Protein AF-A0A2V8PJP8-F1 (afdb_monomer_lite)

Structure (mmCIF, N/CA/C/O backbone):
data_AF-A0A2V8PJP8-F1
#
_entry.id   AF-A0A2V8PJP8-F1
#
loop_
_atom_site.group_PDB
_atom_site.id
_atom_site.type_symbol
_atom_site.label_atom_id
_atom_site.label_alt_id
_atom_site.label_comp_id
_atom_site.label_asym_id
_atom_site.label_entity_id
_atom_site.label_seq_id
_atom_site.pdbx_PDB_ins_code
_atom_site.Cartn_x
_atom_site.Cartn_y
_atom_site.Cartn_z
_atom_site.occupancy
_atom_site.B_iso_or_equiv
_atom_site.auth_seq_id
_atom_site.auth_comp_id
_atom_site.auth_asym_id
_atom_site.auth_atom_id
_atom_site.pdbx_PDB_model_num
ATOM 1 N N . MET A 1 1 ? -54.496 1.443 37.696 1.00 26.47 1 MET A N 1
ATOM 2 C CA . MET A 1 1 ? -53.779 2.120 38.809 1.00 26.47 1 MET A CA 1
ATOM 3 C C . MET A 1 1 ? -52.297 2.448 38.525 1.00 26.47 1 MET A C 1
ATOM 5 O O . MET A 1 1 ? -51.572 2.825 39.435 1.00 26.47 1 MET A O 1
ATOM 9 N N . GLY A 1 2 ? -51.826 2.458 37.271 1.00 25.72 2 GLY A N 1
ATOM 10 C CA . GLY A 1 2 ? -50.398 2.627 36.934 1.00 25.72 2 GLY A CA 1
ATOM 11 C C . GLY A 1 2 ? -49.820 4.054 36.919 1.00 25.72 2 GLY A C 1
ATOM 12 O O . GLY A 1 2 ? -48.946 4.329 36.106 1.00 25.72 2 GLY A O 1
ATOM 13 N N . ARG A 1 3 ? -50.292 4.993 37.757 1.00 24.89 3 ARG A N 1
ATOM 14 C CA . ARG A 1 3 ? -49.821 6.403 37.720 1.00 24.89 3 ARG A CA 1
ATOM 15 C C . ARG A 1 3 ? -49.213 6.968 39.009 1.00 24.89 3 ARG A C 1
ATOM 17 O O . ARG A 1 3 ? -48.685 8.074 38.952 1.00 24.89 3 ARG A O 1
ATOM 24 N N . GLN A 1 4 ? -49.223 6.254 40.139 1.00 24.16 4 GLN A N 1
ATOM 25 C CA . GLN A 1 4 ? -48.725 6.816 41.412 1.00 24.16 4 GLN A CA 1
ATOM 26 C C . GLN A 1 4 ? -47.461 6.169 41.998 1.00 24.16 4 GLN A C 1
ATOM 28 O O . GLN A 1 4 ? -46.792 6.815 42.796 1.00 24.16 4 GLN A O 1
ATOM 33 N N . ILE A 1 5 ? -47.026 5.002 41.514 1.00 26.69 5 ILE A N 1
ATOM 34 C CA . ILE A 1 5 ? -45.721 4.417 41.897 1.00 26.69 5 ILE A CA 1
ATOM 35 C C . ILE A 1 5 ? -44.560 4.990 41.047 1.00 26.69 5 ILE A C 1
ATOM 37 O O . ILE A 1 5 ? -43.390 4.897 41.407 1.00 26.69 5 ILE A O 1
ATOM 41 N N . PHE A 1 6 ? -44.871 5.716 39.968 1.00 30.06 6 PHE A N 1
ATOM 42 C CA . PHE A 1 6 ? -43.885 6.267 39.027 1.00 30.06 6 PHE A CA 1
ATOM 43 C C . PHE A 1 6 ? -43.164 7.553 39.481 1.00 30.06 6 PHE A C 1
ATOM 45 O O . PHE A 1 6 ? -42.298 8.047 38.762 1.00 30.06 6 PHE A O 1
ATOM 52 N N . ARG A 1 7 ? -43.484 8.122 40.653 1.00 24.92 7 ARG A N 1
ATOM 53 C CA . ARG A 1 7 ? -42.907 9.410 41.101 1.00 24.92 7 ARG A CA 1
ATOM 54 C C . ARG A 1 7 ? -41.761 9.318 42.110 1.00 24.92 7 ARG A C 1
ATOM 56 O O . ARG A 1 7 ? -41.120 10.334 42.343 1.00 24.92 7 ARG A O 1
ATOM 63 N N . ILE A 1 8 ? -41.457 8.143 42.666 1.00 24.95 8 ILE A N 1
ATOM 64 C CA . ILE A 1 8 ? -40.445 8.028 43.738 1.00 24.95 8 ILE A CA 1
ATOM 65 C C . ILE A 1 8 ? -39.112 7.425 43.251 1.00 24.95 8 ILE A C 1
ATOM 67 O O . ILE A 1 8 ? -38.066 7.763 43.794 1.00 24.95 8 ILE A O 1
ATOM 71 N N . LEU A 1 9 ? -39.093 6.656 42.155 1.00 25.41 9 LEU A N 1
ATOM 72 C CA . LEU A 1 9 ? -37.845 6.108 41.586 1.00 25.41 9 LEU A CA 1
ATOM 73 C C . LEU A 1 9 ? -37.203 6.987 40.496 1.00 25.41 9 LEU A C 1
ATOM 75 O O . LEU A 1 9 ? -35.999 6.905 40.275 1.00 25.41 9 LEU A O 1
ATOM 79 N N . VAL A 1 10 ? -37.958 7.900 39.875 1.00 28.39 10 VAL A N 1
ATOM 80 C CA . VAL A 1 10 ? -37.418 8.855 38.882 1.00 28.39 10 VAL A CA 1
ATOM 81 C C . VAL A 1 10 ? -36.660 10.018 39.551 1.00 28.39 10 VAL A C 1
ATOM 83 O O . VAL A 1 10 ? -35.785 10.622 38.937 1.00 28.39 10 VAL A O 1
ATOM 86 N N . ALA A 1 11 ? -36.916 10.300 40.834 1.00 25.78 11 ALA A N 1
ATOM 87 C CA . ALA A 1 11 ? -36.271 11.403 41.554 1.00 25.78 11 ALA A CA 1
ATOM 88 C C . ALA A 1 11 ? -34.822 11.103 41.996 1.00 25.78 11 ALA A C 1
ATOM 90 O O . ALA A 1 11 ? -34.020 12.028 42.097 1.00 25.78 11 ALA A O 1
ATOM 91 N N . PHE A 1 12 ? -34.448 9.833 42.203 1.00 26.44 12 PHE A N 1
ATOM 92 C CA . PHE A 1 12 ? -33.076 9.471 42.598 1.00 26.44 12 PHE A CA 1
ATOM 93 C C . PHE A 1 12 ? -32.121 9.285 41.406 1.00 26.44 12 PHE A C 1
ATOM 95 O O . PHE A 1 12 ? -30.933 9.568 41.538 1.00 26.44 12 PHE A O 1
ATOM 102 N N . GLY A 1 13 ? -32.624 8.895 40.228 1.00 27.88 13 GLY A N 1
ATOM 103 C CA . GLY A 1 13 ? -31.803 8.742 39.018 1.00 27.88 13 GLY A CA 1
ATOM 104 C C . GLY A 1 13 ? -31.444 10.063 38.327 1.00 27.88 13 GLY A C 1
ATOM 105 O O . GLY A 1 13 ? -30.354 10.196 37.777 1.00 27.88 13 GLY A O 1
ATOM 106 N N . LEU A 1 14 ? -32.319 11.074 38.392 1.00 27.80 14 LEU A N 1
ATOM 107 C CA . LEU A 1 14 ? -32.078 12.365 37.732 1.00 27.80 14 LEU A CA 1
ATOM 108 C C . LEU A 1 14 ? -31.192 13.317 38.553 1.00 27.80 14 LEU A C 1
ATOM 110 O O . LEU A 1 14 ? -30.529 14.183 37.986 1.00 27.80 14 LEU A O 1
ATOM 114 N N . SER A 1 15 ? -31.147 13.160 39.880 1.00 28.28 15 SER A N 1
ATOM 115 C CA . SER A 1 15 ? -30.454 14.114 40.756 1.00 28.28 15 SER A CA 1
ATOM 116 C C . SER A 1 15 ? -28.942 13.880 40.874 1.00 28.28 15 SER A C 1
ATOM 118 O O . SER A 1 15 ? -28.235 14.754 41.369 1.00 28.28 15 SER A O 1
ATOM 120 N N . CYS A 1 16 ? -28.422 12.745 40.391 1.00 28.73 16 CYS A N 1
ATOM 121 C CA . CYS A 1 16 ? -26.979 12.472 40.368 1.00 28.73 16 CYS A CA 1
ATOM 122 C C . CYS A 1 16 ? -26.281 13.020 39.103 1.00 28.73 16 CYS A C 1
ATOM 124 O O . CYS A 1 16 ? -25.069 13.205 39.101 1.00 28.73 16 CYS A O 1
ATOM 126 N N . CYS A 1 17 ? -27.036 13.355 38.047 1.00 28.27 17 CYS A N 1
ATOM 127 C CA . CYS A 1 17 ? -26.482 13.845 36.776 1.00 28.27 17 CYS A CA 1
ATOM 128 C C . CYS A 1 17 ? -26.346 15.378 36.675 1.00 28.27 17 CYS A C 1
ATOM 130 O O . CYS A 1 17 ? -25.788 15.869 35.700 1.00 28.27 17 CYS A O 1
ATOM 132 N N . LEU A 1 18 ? -26.822 16.152 37.660 1.00 27.38 18 LEU A N 1
ATOM 133 C CA . LEU A 1 18 ? -26.800 17.628 37.621 1.00 27.38 18 LEU A CA 1
ATOM 134 C C . LEU A 1 18 ? -25.865 18.295 38.648 1.00 27.38 18 LEU A C 1
ATOM 136 O O . LEU A 1 18 ? -25.746 19.516 38.643 1.00 27.38 18 LEU A O 1
ATOM 140 N N . ALA A 1 19 ? -25.166 17.533 39.495 1.00 26.78 19 ALA A N 1
ATOM 141 C CA . ALA A 1 19 ? -24.381 18.081 40.613 1.00 26.78 19 ALA A CA 1
ATOM 142 C C . ALA A 1 19 ? -22.846 18.076 40.423 1.00 26.78 19 ALA A C 1
ATOM 144 O O . ALA A 1 19 ? -22.121 18.308 41.386 1.00 26.78 19 ALA A O 1
ATOM 145 N N . LEU A 1 20 ? -22.327 17.845 39.209 1.00 29.81 20 LEU A N 1
ATOM 146 C CA . LEU A 1 20 ? -20.875 17.871 38.929 1.00 29.81 20 LEU A CA 1
ATOM 147 C C . LEU A 1 20 ? -20.429 18.975 37.953 1.00 29.81 20 LEU A C 1
ATOM 149 O O . LEU A 1 20 ? -19.268 19.022 37.559 1.00 29.81 20 LEU A O 1
ATOM 153 N N . ALA A 1 21 ? -21.310 19.915 37.613 1.00 28.98 21 ALA A N 1
ATOM 154 C CA . ALA A 1 21 ? -20.996 21.034 36.727 1.00 28.98 21 ALA A CA 1
ATOM 155 C C . ALA A 1 21 ? -20.816 22.364 37.483 1.00 28.98 21 ALA A C 1
ATOM 157 O O . ALA A 1 21 ? -21.477 23.342 37.155 1.00 28.98 21 ALA A O 1
ATOM 158 N N . SER A 1 22 ? -19.938 22.435 38.491 1.00 30.20 22 SER A N 1
ATOM 159 C CA . SER A 1 22 ? -19.474 23.736 39.010 1.00 30.20 22 SER A CA 1
ATOM 160 C C . SER A 1 22 ? -18.277 23.622 39.960 1.00 30.20 22 SER A C 1
ATOM 162 O O . SER A 1 22 ? -18.454 23.734 41.168 1.00 30.20 22 SER A O 1
ATOM 164 N N . SER A 1 23 ? -17.059 23.450 39.432 1.00 30.78 23 SER A N 1
ATOM 165 C CA . SER A 1 23 ? -15.831 23.998 40.047 1.00 30.78 23 SER A CA 1
ATOM 166 C C . SER A 1 23 ? -14.581 23.626 39.243 1.00 30.78 23 SER A C 1
ATOM 168 O O . SER A 1 23 ? -13.940 22.620 39.529 1.00 30.78 23 SER A O 1
ATOM 170 N N . ALA A 1 24 ? -14.203 24.455 38.269 1.00 27.50 24 ALA A N 1
ATOM 171 C CA . ALA A 1 24 ? -12.810 24.588 37.831 1.00 27.50 24 ALA A CA 1
ATOM 172 C C . ALA A 1 24 ? -12.645 25.870 37.000 1.00 27.50 24 ALA A C 1
ATOM 174 O O . ALA A 1 24 ? -12.689 25.850 35.775 1.00 27.50 24 ALA A O 1
ATOM 175 N N . ALA A 1 25 ? -12.462 27.001 37.677 1.00 28.69 25 ALA A N 1
ATOM 176 C CA . ALA A 1 25 ? -11.897 28.198 37.069 1.00 28.69 25 ALA A CA 1
ATOM 177 C C . ALA A 1 25 ? -10.762 28.692 37.970 1.00 28.69 25 ALA A C 1
ATOM 179 O O . ALA A 1 25 ? -10.983 29.421 38.932 1.00 28.69 25 ALA A O 1
ATOM 180 N N . ALA A 1 26 ? -9.542 28.256 37.661 1.00 28.11 26 ALA A N 1
ATOM 181 C CA . ALA A 1 26 ? -8.317 28.923 38.073 1.00 28.11 26 ALA A CA 1
ATOM 182 C C . ALA A 1 26 ? -7.369 28.915 36.869 1.00 28.11 26 ALA A C 1
ATOM 184 O O . ALA A 1 26 ? -6.974 27.868 36.361 1.00 28.11 26 ALA A O 1
ATOM 185 N N . ILE A 1 27 ? -7.120 30.121 36.373 1.00 28.42 27 ILE A N 1
ATOM 186 C CA . ILE A 1 27 ? -6.449 30.460 35.122 1.00 28.42 27 ILE A CA 1
ATOM 187 C C . ILE A 1 27 ? -4.926 30.421 35.321 1.00 28.42 27 ILE A C 1
ATOM 189 O O . ILE A 1 27 ? -4.411 31.008 36.270 1.00 28.42 27 ILE A O 1
ATOM 193 N N . ALA A 1 28 ? -4.216 29.805 34.376 1.00 24.80 28 ALA A N 1
ATOM 194 C CA . ALA A 1 28 ? -2.804 30.047 34.065 1.00 24.80 28 ALA A CA 1
ATOM 195 C C . ALA A 1 28 ? -2.668 30.201 32.529 1.00 24.80 28 ALA A C 1
ATOM 197 O O . ALA A 1 28 ? -3.547 29.744 31.799 1.00 24.80 28 ALA A O 1
ATOM 198 N N . PRO A 1 29 ? -1.657 30.933 32.028 1.00 27.42 29 PRO A N 1
ATOM 199 C CA . PRO A 1 29 ? -1.867 32.008 31.060 1.00 27.42 29 PRO A CA 1
ATOM 200 C C . PRO A 1 29 ? -2.013 31.562 29.600 1.00 27.42 29 PRO A C 1
ATOM 202 O O . PRO A 1 29 ? -1.443 30.567 29.158 1.00 27.42 29 PRO A O 1
ATOM 205 N N . HIS A 1 30 ? -2.752 32.401 28.868 1.00 29.02 30 HIS A N 1
ATOM 206 C CA . HIS A 1 30 ? -2.968 32.421 27.423 1.00 29.02 30 HIS A CA 1
ATOM 207 C C . HIS A 1 30 ? -1.799 31.877 26.584 1.00 29.02 30 HIS A C 1
ATOM 209 O O . HIS A 1 30 ? -0.731 32.487 26.507 1.00 29.02 30 HIS A O 1
ATOM 215 N N . ARG A 1 31 ? -2.068 30.800 25.836 1.00 30.36 31 ARG A N 1
ATOM 216 C CA . ARG A 1 31 ? -1.472 30.595 24.512 1.00 30.36 31 ARG A CA 1
ATOM 217 C C . ARG A 1 31 ? -2.429 31.152 23.464 1.00 30.36 31 ARG A C 1
ATOM 219 O O . ARG A 1 31 ? -3.623 30.891 23.512 1.00 30.36 31 ARG A O 1
ATOM 226 N N . SER A 1 32 ? -1.855 31.945 22.570 1.00 30.03 32 SER A N 1
ATOM 227 C CA . SER A 1 32 ? -2.452 32.587 21.401 1.00 30.03 32 SER A CA 1
ATOM 228 C C . SER A 1 32 ? -3.480 31.724 20.664 1.00 30.03 32 SER A C 1
ATOM 230 O O . SER A 1 32 ? -3.171 30.595 20.275 1.00 30.03 32 SER A O 1
ATOM 232 N N . ASP A 1 33 ? -4.651 32.316 20.432 1.00 30.95 33 ASP A N 1
ATOM 233 C CA . ASP A 1 33 ? -5.778 31.771 19.681 1.00 30.95 33 ASP A CA 1
ATOM 234 C C . ASP A 1 33 ? -5.400 31.462 18.223 1.00 30.95 33 ASP A C 1
ATOM 236 O O . ASP A 1 33 ? -5.354 32.339 17.361 1.00 30.95 33 ASP A O 1
ATOM 240 N N . TYR A 1 34 ? -5.186 30.180 17.943 1.00 30.95 34 TYR A N 1
ATOM 241 C CA . TYR A 1 34 ? -5.548 29.569 16.668 1.00 30.95 34 TYR A CA 1
ATOM 242 C C . TYR A 1 34 ? -6.592 28.493 16.991 1.00 30.95 34 TYR A C 1
ATOM 244 O O . TYR A 1 34 ? -6.413 27.791 17.991 1.00 30.95 34 TYR A O 1
ATOM 252 N N . PRO A 1 35 ? -7.679 28.339 16.210 1.00 34.31 35 PRO A N 1
ATOM 253 C CA . PRO A 1 35 ? -8.649 27.282 16.470 1.00 34.31 35 PRO A CA 1
ATOM 254 C C . PRO A 1 35 ? -7.928 25.931 16.452 1.00 34.31 35 PRO A C 1
ATOM 256 O O . PRO A 1 35 ? -7.215 25.617 15.496 1.00 34.31 35 PRO A O 1
ATOM 259 N N . ALA A 1 36 ? -8.078 25.152 17.526 1.00 45.09 36 ALA A N 1
ATOM 260 C CA . ALA A 1 36 ? -7.572 23.787 17.573 1.00 45.09 36 ALA A CA 1
ATOM 261 C C . ALA A 1 36 ? -8.149 23.015 16.378 1.00 45.09 36 ALA A C 1
ATOM 263 O O . ALA A 1 36 ? -9.357 23.066 16.135 1.00 45.09 36 ALA A O 1
ATOM 264 N N . ALA A 1 37 ? -7.290 22.341 15.608 1.00 55.56 37 ALA A N 1
ATOM 265 C CA . ALA A 1 37 ? -7.751 21.469 14.536 1.00 55.56 37 ALA A CA 1
ATOM 266 C C . ALA A 1 37 ? -8.724 20.436 15.124 1.00 55.56 37 ALA A C 1
ATOM 268 O O . ALA A 1 37 ? -8.449 19.866 16.182 1.00 55.56 37 ALA A O 1
ATOM 269 N N . ALA A 1 38 ? -9.863 20.223 14.461 1.00 72.19 38 ALA A N 1
ATOM 270 C CA . ALA A 1 38 ? -10.805 19.188 14.865 1.00 72.19 38 ALA A CA 1
ATOM 271 C C . ALA A 1 38 ? -10.092 17.826 14.878 1.00 72.19 38 ALA A C 1
ATOM 273 O O . ALA A 1 38 ? -9.363 17.501 13.939 1.00 72.19 38 ALA A O 1
ATOM 274 N N . THR A 1 39 ? -10.286 17.051 15.944 1.00 86.12 39 THR A N 1
ATOM 275 C CA . THR A 1 39 ? -9.707 15.710 16.072 1.00 86.12 39 THR A CA 1
ATOM 276 C C . THR A 1 39 ? -10.241 14.810 14.962 1.00 86.12 39 THR A C 1
ATOM 278 O O . THR A 1 39 ? -11.451 14.627 14.847 1.00 86.12 39 THR A O 1
ATOM 281 N N . ALA A 1 40 ? -9.343 14.259 14.144 1.00 93.50 40 ALA A N 1
ATOM 282 C CA . ALA A 1 40 ? -9.699 13.317 13.089 1.00 93.50 40 ALA A CA 1
ATOM 283 C C . ALA A 1 40 ? -10.157 11.979 13.684 1.00 93.50 40 ALA A C 1
ATOM 285 O O . ALA A 1 40 ? -9.606 11.513 14.682 1.00 93.50 40 ALA A O 1
ATOM 286 N N . THR A 1 41 ? -11.107 11.314 13.043 1.00 94.12 41 THR A N 1
ATOM 287 C CA . THR A 1 41 ? -11.507 9.949 13.386 1.00 94.12 41 THR A CA 1
ATOM 288 C C . THR A 1 41 ? -10.847 8.967 12.430 1.00 94.12 41 THR A C 1
ATOM 290 O O . THR A 1 41 ? -11.095 8.973 11.222 1.00 94.12 41 THR A O 1
ATOM 293 N N . ILE A 1 42 ? -10.037 8.064 12.980 1.00 96.81 42 ILE A N 1
ATOM 294 C CA . ILE A 1 42 ? -9.468 6.930 12.251 1.00 96.81 42 ILE A CA 1
ATOM 295 C C . ILE A 1 42 ? -10.194 5.660 12.676 1.00 96.81 42 ILE A C 1
ATOM 297 O O . ILE A 1 42 ? -10.411 5.426 13.858 1.00 96.81 42 ILE A O 1
ATOM 301 N N . THR A 1 43 ? -10.543 4.800 11.723 1.00 96.25 43 THR A N 1
ATOM 302 C CA . THR A 1 43 ? -11.107 3.472 11.994 1.00 96.25 43 THR A CA 1
ATOM 303 C C . THR A 1 43 ? -10.304 2.402 11.277 1.00 96.25 43 THR A C 1
ATOM 305 O O . THR A 1 43 ? -10.143 2.454 10.059 1.00 96.25 43 THR A O 1
ATOM 308 N N . VAL A 1 44 ? -9.850 1.395 12.018 1.00 97.69 44 VAL A N 1
ATOM 309 C CA . VAL A 1 44 ? -9.155 0.210 11.508 1.00 97.69 44 VAL A CA 1
ATOM 310 C C . VAL A 1 44 ? -9.997 -1.021 11.803 1.00 97.69 44 VAL A C 1
ATOM 312 O O . VAL A 1 44 ? -10.423 -1.229 12.934 1.00 97.69 44 VAL A O 1
ATOM 315 N N . ASN A 1 45 ? -10.235 -1.850 10.790 1.00 96.12 45 ASN A N 1
ATOM 316 C CA . ASN A 1 45 ? -10.979 -3.101 10.924 1.00 96.12 45 ASN A CA 1
ATOM 317 C C . ASN A 1 45 ? -10.025 -4.261 10.651 1.00 96.12 45 ASN A C 1
ATOM 319 O O . ASN A 1 45 ? -9.782 -4.607 9.493 1.00 96.12 45 ASN A O 1
ATOM 323 N N . ALA A 1 46 ? -9.458 -4.841 11.710 1.00 94.94 46 ALA A N 1
ATOM 324 C CA . ALA A 1 46 ? -8.373 -5.814 11.594 1.00 94.94 46 ALA A CA 1
ATOM 325 C C . ALA A 1 46 ? -8.805 -7.160 10.981 1.00 94.94 46 ALA A C 1
ATOM 327 O O . ALA A 1 46 ? -7.957 -7.900 10.480 1.00 94.94 46 ALA A O 1
ATOM 328 N N . ALA A 1 47 ? -10.104 -7.477 10.997 1.00 94.31 47 ALA A N 1
ATOM 329 C CA . ALA A 1 47 ? -10.663 -8.661 10.342 1.00 94.31 47 ALA A CA 1
ATOM 330 C C . ALA A 1 47 ? -10.930 -8.463 8.836 1.00 94.31 47 ALA A C 1
ATOM 332 O O . ALA A 1 47 ? -11.047 -9.443 8.099 1.00 94.31 47 ALA A O 1
ATOM 333 N N . ASN A 1 48 ? -10.991 -7.216 8.352 1.00 96.62 48 ASN A N 1
ATOM 334 C CA . ASN A 1 48 ? -11.308 -6.910 6.956 1.00 96.62 48 ASN A CA 1
ATOM 335 C C . ASN A 1 48 ? -10.039 -6.951 6.098 1.00 96.62 48 ASN A C 1
ATOM 337 O O . ASN A 1 48 ? -9.404 -5.921 5.853 1.00 96.62 48 ASN A O 1
ATOM 341 N N . ILE A 1 49 ? -9.682 -8.156 5.658 1.00 96.19 49 ILE A N 1
ATOM 342 C CA . ILE A 1 49 ? -8.513 -8.432 4.820 1.00 96.19 49 ILE A CA 1
ATOM 343 C C . ILE A 1 49 ? -8.709 -7.890 3.398 1.00 96.19 49 ILE A C 1
ATOM 345 O O . ILE A 1 49 ? -9.714 -8.180 2.754 1.00 96.19 49 ILE A O 1
ATOM 349 N N . MET A 1 50 ? -7.726 -7.136 2.896 1.00 95.50 50 MET A N 1
ATOM 350 C CA . MET A 1 50 ? -7.702 -6.621 1.520 1.00 95.50 50 MET A CA 1
ATOM 351 C C . MET A 1 50 ? -6.816 -7.460 0.590 1.00 95.50 50 MET A C 1
ATOM 353 O O . MET A 1 50 ? -7.125 -7.593 -0.589 1.00 95.50 50 MET A O 1
ATOM 357 N N . GLY A 1 51 ? -5.741 -8.055 1.111 1.00 94.25 51 GLY A N 1
ATOM 358 C CA . GLY A 1 51 ? -4.851 -8.918 0.335 1.00 94.25 51 GLY A CA 1
ATOM 359 C C . GLY A 1 51 ? -3.466 -9.075 0.965 1.00 94.25 51 GLY A C 1
ATOM 360 O O . GLY A 1 51 ? -3.134 -8.356 1.912 1.00 94.25 51 GLY A O 1
ATOM 361 N N . PRO A 1 52 ? -2.654 -10.026 0.476 1.00 96.62 52 PRO A N 1
ATOM 362 C CA . PRO A 1 52 ? -1.284 -10.196 0.937 1.00 96.62 52 PRO A CA 1
ATOM 363 C C . PRO A 1 52 ? -0.381 -9.079 0.407 1.00 96.62 52 PRO A C 1
ATOM 365 O O . PRO A 1 52 ? -0.553 -8.593 -0.710 1.00 96.62 52 PRO A O 1
ATOM 368 N N . VAL A 1 53 ? 0.632 -8.732 1.191 1.00 97.69 53 VAL A N 1
ATOM 369 C CA . VAL A 1 53 ? 1.713 -7.840 0.775 1.00 97.69 53 VAL A CA 1
ATOM 370 C C . VAL A 1 53 ? 2.731 -8.655 -0.026 1.00 97.69 53 VAL A C 1
ATOM 372 O O . VAL A 1 53 ? 3.324 -9.603 0.496 1.00 97.69 53 VAL A O 1
ATOM 375 N N . ASP A 1 54 ? 2.941 -8.295 -1.293 1.00 97.12 54 ASP A N 1
ATOM 376 C CA . ASP A 1 54 ? 4.008 -8.872 -2.120 1.00 97.12 54 ASP A CA 1
ATOM 377 C C . ASP A 1 54 ? 5.349 -8.216 -1.757 1.00 97.12 54 ASP A C 1
ATOM 379 O O . ASP A 1 54 ? 5.442 -6.998 -1.602 1.00 97.12 54 ASP A O 1
ATOM 383 N N . GLN A 1 55 ? 6.409 -9.014 -1.621 1.00 95.56 55 GLN A N 1
ATOM 384 C CA . GLN A 1 55 ? 7.742 -8.491 -1.305 1.00 95.56 55 GLN A CA 1
ATOM 385 C C . GLN A 1 55 ? 8.271 -7.536 -2.387 1.00 95.56 55 GLN A C 1
ATOM 387 O O . GLN A 1 55 ? 9.057 -6.643 -2.087 1.00 95.56 55 GLN A O 1
ATOM 392 N N . ARG A 1 56 ? 7.810 -7.665 -3.638 1.00 97.75 56 ARG A N 1
ATOM 393 C CA . ARG A 1 56 ? 8.233 -6.807 -4.755 1.00 97.75 56 ARG A CA 1
ATOM 394 C C . ARG A 1 56 ? 7.698 -5.371 -4.657 1.00 97.75 56 ARG A C 1
ATOM 396 O O . ARG A 1 56 ? 8.081 -4.529 -5.460 1.00 97.75 56 ARG A O 1
ATOM 403 N N . MET A 1 57 ? 6.862 -5.072 -3.661 1.00 97.75 57 MET A N 1
ATOM 404 C CA . MET A 1 57 ? 6.400 -3.714 -3.335 1.00 97.75 57 MET A CA 1
ATOM 405 C C . MET A 1 57 ? 7.478 -2.820 -2.716 1.00 97.75 57 MET A C 1
ATOM 407 O O . MET A 1 57 ? 7.312 -1.607 -2.658 1.00 97.75 57 MET A O 1
ATOM 411 N N . PHE A 1 58 ? 8.571 -3.405 -2.223 1.00 97.44 58 PHE A N 1
ATOM 412 C CA . PHE A 1 58 ? 9.666 -2.675 -1.580 1.00 97.44 58 PHE A CA 1
ATOM 413 C C . PHE A 1 58 ? 10.881 -2.653 -2.501 1.00 97.44 58 PHE A C 1
ATOM 415 O O . PHE A 1 58 ? 11.939 -3.197 -2.165 1.00 97.44 58 PHE A O 1
ATOM 422 N N . GLY A 1 59 ? 10.682 -2.104 -3.699 1.00 97.62 59 GLY A N 1
ATOM 423 C CA . GLY A 1 59 ? 11.645 -2.158 -4.783 1.00 97.62 59 GLY A CA 1
ATOM 424 C C . GLY A 1 59 ? 12.320 -0.827 -5.103 1.00 97.62 59 GLY A C 1
ATOM 425 O O . GLY A 1 59 ? 11.761 0.244 -4.870 1.00 97.62 59 GLY A O 1
ATOM 426 N N . ILE A 1 60 ? 13.530 -0.901 -5.659 1.00 98.12 60 ILE A N 1
ATOM 427 C CA . ILE A 1 60 ? 14.319 0.258 -6.097 1.00 98.12 60 ILE A CA 1
ATOM 428 C C . ILE A 1 60 ? 14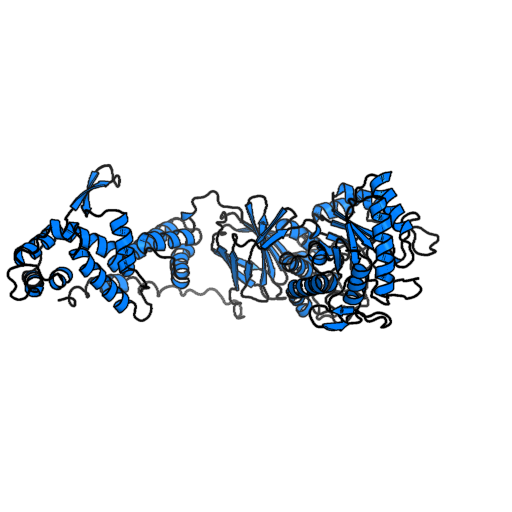.924 -0.016 -7.478 1.00 98.12 60 ILE A C 1
ATOM 430 O O . ILE A 1 60 ? 15.432 -1.110 -7.734 1.00 98.12 60 ILE A O 1
ATOM 434 N N . ASN A 1 61 ? 14.904 0.988 -8.351 1.00 98.38 61 ASN A N 1
ATOM 435 C CA . ASN A 1 61 ? 15.659 0.982 -9.600 1.00 98.38 61 ASN A CA 1
ATOM 436 C C . ASN A 1 61 ? 17.141 1.251 -9.351 1.00 98.38 61 ASN A C 1
ATOM 438 O O . ASN A 1 61 ? 17.515 2.105 -8.543 1.00 98.38 61 ASN A O 1
ATOM 442 N N . THR A 1 62 ? 17.986 0.528 -10.070 1.00 97.19 62 THR A N 1
ATOM 443 C CA . THR A 1 62 ? 19.437 0.685 -10.039 1.00 97.19 62 THR A CA 1
ATOM 444 C C . THR A 1 62 ? 19.935 0.984 -11.442 1.00 97.19 62 THR A C 1
ATOM 446 O O . THR A 1 62 ? 19.223 0.759 -12.416 1.00 97.19 62 THR A O 1
ATOM 449 N N . ALA A 1 63 ? 21.154 1.508 -11.534 1.00 94.62 63 ALA A N 1
ATOM 450 C CA . ALA A 1 63 ? 21.670 2.049 -12.774 1.00 94.62 63 ALA A CA 1
ATOM 451 C C . ALA A 1 63 ? 23.095 1.583 -13.076 1.00 94.62 63 ALA A C 1
ATOM 453 O O . ALA A 1 63 ? 23.918 1.387 -12.180 1.00 94.62 63 ALA A O 1
ATOM 454 N N . ILE A 1 64 ? 23.406 1.475 -14.365 1.00 97.56 64 ILE A N 1
ATOM 455 C CA . ILE A 1 64 ? 24.723 1.064 -14.879 1.00 97.56 64 ILE A CA 1
ATOM 456 C C . ILE A 1 64 ? 25.829 2.099 -14.622 1.00 97.56 64 ILE A C 1
ATOM 458 O O . ILE A 1 64 ? 27.004 1.739 -14.536 1.00 97.56 64 ILE A O 1
ATOM 462 N N . TRP A 1 65 ? 25.483 3.379 -14.451 1.00 96.38 65 TRP A N 1
ATOM 463 C CA . TRP A 1 65 ? 26.451 4.448 -14.173 1.00 96.38 65 TRP A CA 1
ATOM 464 C C . TRP A 1 65 ? 26.886 4.533 -12.703 1.00 96.38 65 TRP A C 1
ATOM 466 O O . TRP A 1 65 ? 27.895 5.179 -12.418 1.00 96.38 65 TRP A O 1
ATOM 476 N N . ASP A 1 66 ? 26.162 3.905 -11.769 1.00 97.38 66 ASP A N 1
ATOM 477 C CA . ASP A 1 66 ? 26.451 4.013 -10.334 1.00 97.38 66 ASP A CA 1
ATOM 478 C C . ASP A 1 66 ? 27.734 3.246 -9.980 1.00 97.38 66 ASP A C 1
ATOM 480 O O . ASP A 1 66 ? 27.727 2.029 -9.811 1.00 97.38 66 ASP A O 1
ATOM 484 N N . SER A 1 67 ? 28.850 3.960 -9.834 1.00 96.44 67 SER A N 1
ATOM 485 C CA . SER A 1 67 ? 30.143 3.379 -9.453 1.00 96.44 67 SER A CA 1
ATOM 486 C C . SER A 1 67 ? 30.225 2.954 -7.985 1.00 96.44 67 SER A C 1
ATOM 488 O O . SER A 1 67 ? 31.118 2.190 -7.618 1.00 96.44 67 SER A O 1
ATOM 490 N N . ALA A 1 68 ? 29.292 3.404 -7.141 1.00 97.12 68 ALA A N 1
ATOM 491 C CA . ALA A 1 68 ? 29.206 3.035 -5.732 1.00 97.12 68 ALA A CA 1
ATOM 492 C C . ALA A 1 68 ? 28.261 1.846 -5.485 1.00 97.12 68 ALA A C 1
ATOM 494 O O . ALA A 1 68 ? 28.114 1.413 -4.334 1.00 97.12 68 ALA A O 1
ATOM 495 N N . PHE A 1 69 ? 27.625 1.299 -6.527 1.00 97.50 69 PHE A N 1
ATOM 496 C CA . PHE A 1 69 ? 26.593 0.273 -6.391 1.00 97.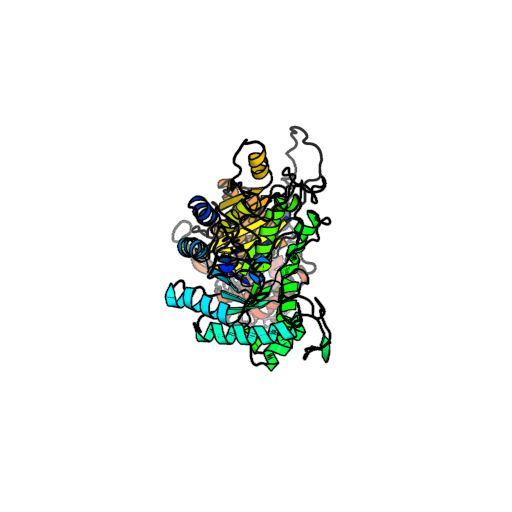50 69 PHE A CA 1
ATOM 497 C C . PHE A 1 69 ? 27.095 -0.991 -5.679 1.00 97.50 69 PHE A C 1
ATOM 499 O O . PHE A 1 69 ? 26.548 -1.396 -4.654 1.00 97.50 69 PHE A O 1
ATOM 506 N N . ASN A 1 70 ? 28.176 -1.598 -6.179 1.00 96.94 70 ASN A N 1
ATOM 507 C CA . ASN A 1 70 ? 28.718 -2.849 -5.641 1.00 96.94 70 ASN A CA 1
ATOM 508 C C . ASN A 1 70 ? 29.728 -2.612 -4.503 1.00 96.94 70 ASN A C 1
ATOM 510 O O . ASN A 1 70 ? 30.860 -3.091 -4.545 1.00 96.94 70 ASN A O 1
ATOM 514 N N . THR A 1 71 ? 29.317 -1.847 -3.489 1.00 96.38 71 THR A N 1
ATOM 515 C CA . THR A 1 71 ? 30.109 -1.561 -2.280 1.00 96.38 71 THR A CA 1
ATOM 516 C C . THR A 1 71 ? 29.395 -2.052 -1.022 1.00 96.38 71 THR A C 1
ATOM 518 O O . THR A 1 71 ? 28.164 -2.127 -0.981 1.00 96.38 71 THR A O 1
ATOM 521 N N . ASP A 1 72 ? 30.149 -2.336 0.042 1.00 95.19 72 ASP A N 1
ATOM 522 C CA . ASP A 1 72 ? 29.565 -2.745 1.329 1.00 95.19 72 ASP A CA 1
ATOM 523 C C . ASP A 1 72 ? 28.701 -1.642 1.955 1.00 95.19 72 ASP A C 1
ATOM 525 O O . ASP A 1 72 ? 27.691 -1.928 2.595 1.00 95.19 72 ASP A O 1
ATOM 529 N N . THR A 1 73 ? 29.030 -0.372 1.697 1.00 95.62 73 THR A N 1
ATOM 530 C CA . THR A 1 73 ? 28.199 0.770 2.093 1.00 95.62 73 THR A CA 1
ATOM 531 C C . THR A 1 73 ? 26.812 0.699 1.456 1.00 95.62 73 THR A C 1
ATOM 533 O O . THR A 1 73 ? 25.812 0.814 2.163 1.00 95.62 73 THR A O 1
ATOM 536 N N . THR A 1 74 ? 26.727 0.460 0.143 1.00 96.44 74 THR A N 1
ATOM 537 C CA . THR A 1 74 ? 25.437 0.328 -0.551 1.00 96.44 74 THR A CA 1
ATOM 538 C C . THR A 1 74 ? 24.665 -0.907 -0.079 1.00 96.44 74 THR A C 1
ATOM 540 O O . THR A 1 74 ? 23.458 -0.820 0.148 1.00 96.44 74 THR A O 1
ATOM 543 N N . ARG A 1 75 ? 25.341 -2.039 0.159 1.00 95.69 75 ARG A N 1
ATOM 544 C CA . ARG A 1 75 ? 24.702 -3.246 0.721 1.00 95.69 75 ARG A CA 1
ATOM 545 C C . ARG A 1 75 ? 24.099 -2.981 2.103 1.00 95.69 75 ARG A C 1
ATOM 547 O O . ARG A 1 75 ? 22.931 -3.290 2.320 1.00 95.69 75 ARG A O 1
ATOM 554 N N . SER A 1 76 ? 24.844 -2.327 2.995 1.00 96.12 76 SER A N 1
ATOM 555 C CA . SER A 1 76 ? 24.349 -1.939 4.323 1.00 96.12 76 SER A CA 1
ATOM 556 C C . SER A 1 76 ? 23.158 -0.978 4.236 1.00 96.12 76 SER A C 1
ATOM 558 O O . SER A 1 76 ? 22.191 -1.117 4.981 1.00 96.12 76 SER A O 1
ATOM 560 N N . MET A 1 77 ? 23.170 -0.046 3.281 1.00 97.44 77 MET A N 1
ATOM 561 C CA . MET A 1 77 ? 22.038 0.849 3.024 1.00 97.44 77 MET A CA 1
ATOM 562 C C . MET A 1 77 ? 20.788 0.095 2.541 1.00 97.44 77 MET A C 1
ATOM 564 O O . MET A 1 77 ? 19.681 0.402 2.990 1.00 97.44 77 MET A O 1
ATOM 568 N N . PHE A 1 78 ? 20.938 -0.921 1.686 1.00 97.44 78 PHE A N 1
ATOM 569 C CA . PHE A 1 78 ? 19.825 -1.791 1.297 1.00 97.44 78 PHE A CA 1
ATOM 570 C C . PHE A 1 78 ? 19.273 -2.601 2.469 1.00 97.44 78 PHE A C 1
ATOM 572 O O . PHE A 1 78 ? 18.053 -2.693 2.620 1.00 97.44 78 PHE A O 1
ATOM 579 N N . GLU A 1 79 ? 20.143 -3.140 3.324 1.00 95.69 79 GLU A N 1
ATOM 580 C CA . GLU A 1 79 ? 19.740 -3.834 4.550 1.00 95.69 79 GLU A CA 1
ATOM 581 C C . GLU A 1 79 ? 19.023 -2.900 5.523 1.00 95.69 79 GLU A C 1
ATOM 583 O O . GLU A 1 79 ? 18.022 -3.290 6.121 1.00 95.69 79 GLU A O 1
ATOM 588 N N . GLU A 1 80 ? 19.487 -1.658 5.661 1.00 96.56 80 GLU A N 1
ATOM 589 C CA . GLU A 1 80 ? 18.879 -0.643 6.515 1.00 96.56 80 GLU A CA 1
ATOM 590 C C . GLU A 1 80 ? 17.470 -0.285 6.031 1.00 96.56 80 GLU A C 1
ATOM 592 O O . GLU A 1 80 ? 16.515 -0.337 6.808 1.00 96.56 80 GLU A O 1
ATOM 597 N N . MET A 1 81 ? 17.312 -0.012 4.735 1.00 96.75 81 MET A N 1
ATOM 598 C CA . MET A 1 81 ? 16.005 0.219 4.114 1.00 96.75 81 MET A CA 1
ATOM 599 C C . MET A 1 81 ? 15.124 -1.039 4.124 1.00 96.75 81 MET A C 1
ATOM 601 O O . MET A 1 81 ? 13.897 -0.958 4.187 1.00 96.75 81 MET A O 1
ATOM 605 N N . GLY A 1 82 ? 15.746 -2.220 4.124 1.00 94.69 82 GLY A N 1
ATOM 606 C CA . GLY A 1 82 ? 15.104 -3.513 3.913 1.00 94.69 82 GLY A CA 1
ATOM 607 C C . GLY A 1 82 ? 14.442 -3.609 2.540 1.00 94.69 82 GLY A C 1
ATOM 608 O O . GLY A 1 82 ? 13.271 -3.976 2.462 1.00 94.69 82 GLY A O 1
ATOM 609 N N . VAL A 1 83 ? 15.176 -3.230 1.494 1.00 94.75 83 VAL A N 1
ATOM 610 C CA . VAL A 1 83 ? 14.758 -3.396 0.094 1.00 94.75 83 VAL A CA 1
ATOM 611 C C . VAL A 1 83 ? 14.630 -4.882 -0.229 1.00 94.75 83 VAL A C 1
ATOM 613 O O . VAL A 1 83 ? 15.462 -5.684 0.187 1.00 94.75 83 VAL A O 1
ATOM 616 N N . GLN A 1 84 ? 13.574 -5.248 -0.954 1.00 95.56 84 GLN A N 1
ATOM 617 C CA . GLN A 1 84 ? 13.253 -6.640 -1.287 1.00 95.56 84 GLN A CA 1
ATOM 618 C C . GLN A 1 84 ? 13.157 -6.888 -2.799 1.00 95.56 84 GLN A C 1
ATOM 620 O O . GLN A 1 84 ? 13.028 -8.041 -3.210 1.00 95.56 84 GLN A O 1
ATOM 625 N N . ALA A 1 85 ? 13.239 -5.844 -3.631 1.00 97.81 85 ALA A N 1
ATOM 626 C CA . ALA A 1 85 ? 13.317 -5.972 -5.082 1.00 97.81 85 ALA A CA 1
ATOM 627 C C . ALA A 1 85 ? 14.258 -4.939 -5.717 1.00 97.81 85 ALA A C 1
ATOM 629 O O . ALA A 1 85 ? 14.378 -3.818 -5.229 1.00 97.81 85 ALA A O 1
ATOM 630 N N . LEU A 1 86 ? 14.915 -5.320 -6.809 1.00 98.56 86 LEU A N 1
ATOM 631 C CA . LEU A 1 86 ? 15.807 -4.462 -7.585 1.00 98.56 86 LEU A CA 1
ATOM 632 C C . LEU A 1 86 ? 15.514 -4.603 -9.081 1.00 98.56 86 LEU A C 1
ATOM 634 O O . LEU A 1 86 ? 15.212 -5.704 -9.546 1.00 98.56 86 LEU A O 1
ATOM 638 N N . ARG A 1 87 ? 15.649 -3.502 -9.824 1.00 98.75 87 ARG A N 1
ATOM 639 C CA . ARG A 1 87 ? 15.560 -3.470 -11.291 1.00 98.75 87 ARG A CA 1
ATOM 640 C C . ARG A 1 87 ? 16.845 -2.954 -11.914 1.00 98.75 87 ARG A C 1
ATOM 642 O O . ARG A 1 87 ? 17.377 -1.963 -11.428 1.00 98.75 87 ARG A O 1
ATOM 649 N N . PHE A 1 88 ? 17.313 -3.632 -12.961 1.00 98.50 88 PHE A N 1
ATOM 650 C CA . PHE A 1 88 ? 18.564 -3.350 -13.671 1.00 98.50 88 PHE A CA 1
ATOM 651 C C . PHE A 1 88 ? 18.431 -3.683 -15.166 1.00 98.50 88 PHE A C 1
ATOM 653 O O . PHE A 1 88 ? 17.755 -4.651 -15.499 1.00 98.50 88 PHE A O 1
ATOM 660 N N . PRO A 1 89 ? 19.097 -2.968 -16.087 1.00 95.62 89 PRO A N 1
ATOM 661 C CA . PRO A 1 89 ? 19.887 -1.756 -15.878 1.00 95.62 89 PRO A CA 1
ATOM 662 C C . PRO A 1 89 ? 19.026 -0.503 -15.667 1.00 95.62 89 PRO A C 1
ATOM 664 O O . PRO A 1 89 ? 19.594 0.539 -15.359 1.00 95.62 89 PRO A O 1
ATOM 667 N N . GLY A 1 90 ? 17.696 -0.644 -15.793 1.00 83.00 90 GLY A N 1
ATOM 668 C CA . GLY A 1 90 ? 16.686 0.374 -15.510 1.00 83.00 90 GLY A CA 1
ATOM 669 C C . GLY A 1 90 ? 16.671 1.549 -16.496 1.00 83.00 90 GLY A C 1
ATOM 670 O O . GLY A 1 90 ? 17.706 1.943 -17.032 1.00 83.00 90 GLY A O 1
ATOM 671 N N . GLY A 1 91 ? 15.489 2.129 -16.709 1.00 92.75 91 GLY A N 1
ATOM 672 C CA . GLY A 1 91 ? 15.286 3.366 -17.468 1.00 92.75 91 GLY A CA 1
ATOM 673 C C . GLY A 1 91 ? 15.656 3.282 -18.944 1.00 92.75 91 GLY A C 1
ATOM 674 O O . GLY A 1 91 ? 15.961 2.213 -19.480 1.00 92.75 91 GLY A O 1
ATOM 675 N N . SER A 1 92 ? 15.673 4.439 -19.603 1.00 96.00 92 SER A N 1
ATOM 676 C CA . SER A 1 92 ? 15.856 4.539 -21.057 1.00 96.00 92 SER A CA 1
ATOM 677 C C . SER A 1 92 ? 17.187 3.973 -21.566 1.00 96.00 92 SER A C 1
ATOM 679 O O . SER A 1 92 ? 17.269 3.466 -22.678 1.00 96.00 92 SER A O 1
ATOM 681 N N . LEU A 1 93 ? 18.253 3.977 -20.748 1.00 96.00 93 LEU A N 1
ATOM 682 C CA . LEU A 1 93 ? 19.536 3.378 -21.154 1.00 96.00 93 LEU A CA 1
ATOM 683 C C . LEU A 1 93 ? 19.463 1.855 -21.336 1.00 96.00 93 LEU A C 1
ATOM 685 O O . LEU A 1 93 ? 20.351 1.278 -21.966 1.00 96.00 93 LEU A O 1
ATOM 689 N N . SER A 1 94 ? 18.437 1.193 -20.796 1.00 97.56 94 SER A N 1
ATOM 690 C CA . SER A 1 94 ? 18.246 -0.244 -20.993 1.00 97.56 94 SER A CA 1
ATOM 691 C C . SER A 1 94 ? 17.984 -0.611 -22.456 1.00 97.56 94 SER A C 1
ATOM 693 O O . SER A 1 94 ? 18.471 -1.649 -22.900 1.00 97.56 94 SER A O 1
ATOM 695 N N . ASP A 1 95 ? 17.348 0.273 -23.231 1.00 98.19 95 ASP A N 1
ATOM 696 C CA . ASP A 1 95 ? 17.051 0.091 -24.660 1.00 98.19 95 ASP A CA 1
ATOM 697 C C . ASP A 1 95 ? 18.248 0.303 -25.594 1.00 98.19 95 ASP A C 1
ATOM 699 O O . ASP A 1 95 ? 18.139 0.270 -26.819 1.00 98.19 95 ASP A O 1
ATOM 703 N N . GLU A 1 96 ? 19.428 0.483 -25.016 1.00 97.50 96 GLU A N 1
ATOM 704 C CA . GLU A 1 96 ? 20.680 0.574 -25.753 1.00 97.50 96 GLU A CA 1
ATOM 705 C C . GLU A 1 96 ? 21.845 -0.143 -25.067 1.00 97.50 96 GLU A C 1
ATOM 707 O O . GLU A 1 96 ? 22.972 -0.083 -25.562 1.00 97.50 96 GLU A O 1
ATOM 712 N N . TYR A 1 97 ? 21.596 -0.806 -23.933 1.00 98.31 97 TYR A N 1
ATOM 713 C CA . TYR A 1 97 ? 22.607 -1.493 -23.135 1.00 98.31 97 TYR A CA 1
ATOM 714 C C . TYR A 1 97 ? 22.886 -2.905 -23.658 1.00 98.31 97 TYR A C 1
ATOM 716 O O . TYR A 1 97 ? 21.983 -3.724 -23.813 1.00 98.31 97 TYR A O 1
ATOM 724 N N . HIS A 1 98 ? 24.162 -3.213 -23.866 1.00 98.00 98 HIS A N 1
ATOM 725 C CA . HIS A 1 98 ? 24.661 -4.529 -24.246 1.00 98.00 98 HIS A CA 1
ATOM 726 C C . HIS A 1 98 ? 25.335 -5.193 -23.043 1.00 98.00 98 HIS A C 1
ATOM 728 O O . HIS A 1 98 ? 26.452 -4.840 -22.647 1.00 98.00 98 HIS A O 1
ATOM 734 N N . TRP A 1 99 ? 24.651 -6.170 -22.442 1.00 97.81 99 TRP A N 1
ATOM 735 C CA . TRP A 1 99 ? 25.037 -6.766 -21.156 1.00 97.81 99 TRP A CA 1
ATOM 736 C C . TRP A 1 99 ? 26.385 -7.494 -21.195 1.00 97.81 99 TRP A C 1
ATOM 738 O O . TRP A 1 99 ? 27.131 -7.466 -20.214 1.00 97.81 99 TRP A O 1
ATOM 748 N N . SER A 1 100 ? 26.717 -8.133 -22.322 1.00 97.31 100 SER A N 1
ATOM 749 C CA . SER A 1 100 ? 27.917 -8.968 -22.452 1.00 97.31 100 SER A CA 1
ATOM 750 C C . SER A 1 100 ? 29.198 -8.144 -22.516 1.00 97.31 100 SER A C 1
ATOM 752 O O . SER A 1 100 ? 30.248 -8.581 -22.049 1.00 97.31 100 SER A O 1
ATOM 754 N N . THR A 1 101 ? 29.118 -6.952 -23.105 1.00 97.38 101 THR A N 1
ATOM 755 C CA . THR A 1 101 ? 30.232 -6.002 -23.209 1.00 97.38 101 THR A CA 1
ATOM 756 C C . THR A 1 101 ? 30.171 -4.931 -22.129 1.00 97.38 101 THR A C 1
ATOM 758 O O . THR A 1 101 ? 31.159 -4.232 -21.918 1.00 97.38 101 THR A O 1
ATOM 761 N N . ASN A 1 102 ? 29.043 -4.817 -21.421 1.00 98.00 102 ASN A N 1
ATOM 762 C CA . ASN A 1 102 ? 28.769 -3.767 -20.450 1.00 98.00 102 ASN A CA 1
ATOM 763 C C . ASN A 1 102 ? 28.916 -2.358 -21.061 1.00 98.00 102 ASN A C 1
ATOM 765 O O . ASN A 1 102 ? 29.491 -1.455 -20.452 1.00 98.00 102 ASN A O 1
ATOM 769 N N . THR A 1 103 ? 28.422 -2.180 -22.285 1.00 97.69 103 THR A N 1
ATOM 770 C CA . THR A 1 103 ? 28.484 -0.928 -23.059 1.00 97.69 103 THR A CA 1
ATOM 771 C C . THR A 1 103 ? 27.086 -0.515 -23.503 1.00 97.69 103 THR A C 1
ATOM 773 O O . THR A 1 103 ? 26.182 -1.340 -23.495 1.00 97.69 103 THR A O 1
ATOM 776 N N . SER A 1 104 ? 26.904 0.737 -23.927 1.00 96.31 104 SER A N 1
ATOM 777 C CA . SER A 1 104 ? 25.693 1.152 -24.646 1.00 96.31 104 SER A CA 1
ATOM 778 C C . SER A 1 104 ? 26.037 1.592 -26.059 1.00 96.31 104 SER A C 1
ATOM 780 O O . SER A 1 104 ? 27.081 2.217 -26.268 1.00 96.31 104 SER A O 1
ATOM 782 N N . ARG A 1 105 ? 25.178 1.262 -27.028 1.00 92.31 105 ARG A N 1
ATOM 783 C CA . ARG A 1 105 ? 25.391 1.565 -28.452 1.00 92.31 105 ARG A CA 1
ATOM 784 C C . ARG A 1 105 ? 26.821 1.198 -28.898 1.00 92.31 105 ARG A C 1
ATOM 786 O O . ARG A 1 105 ? 27.288 0.083 -28.688 1.00 92.31 105 ARG A O 1
ATOM 793 N N . ASN A 1 106 ? 27.537 2.155 -29.486 1.00 89.69 106 ASN A N 1
ATOM 794 C CA . ASN A 1 106 ? 28.905 2.031 -29.982 1.00 89.69 106 ASN A CA 1
ATOM 795 C C . ASN A 1 106 ? 29.968 2.584 -29.011 1.00 89.69 106 ASN A C 1
ATOM 797 O O . ASN A 1 106 ? 31.065 2.935 -29.454 1.00 89.69 106 ASN A O 1
ATOM 801 N N . ASN A 1 107 ? 29.668 2.683 -27.709 1.00 93.25 107 ASN A N 1
ATOM 802 C CA . ASN A 1 107 ? 30.647 3.121 -26.714 1.00 93.25 107 ASN A CA 1
ATOM 803 C C . ASN A 1 107 ? 31.915 2.253 -26.766 1.00 93.25 107 ASN A C 1
ATOM 805 O O . ASN A 1 107 ? 31.854 1.027 -26.807 1.00 93.25 107 ASN A O 1
ATOM 809 N N . THR A 1 108 ? 33.082 2.897 -26.689 1.00 95.12 108 THR A N 1
ATOM 810 C CA . THR A 1 108 ? 34.395 2.227 -26.612 1.00 95.12 108 THR A CA 1
ATOM 811 C C . THR A 1 108 ? 34.878 2.022 -25.171 1.00 95.12 108 THR A C 1
ATOM 813 O O . THR A 1 108 ? 36.049 1.728 -24.941 1.00 95.12 108 THR A O 1
ATOM 816 N N . TRP A 1 109 ? 34.003 2.247 -24.194 1.00 96.81 109 TRP A N 1
ATOM 817 C CA . TRP A 1 109 ? 34.258 2.181 -22.756 1.00 96.81 109 TRP A CA 1
ATOM 818 C C . TRP A 1 109 ? 33.093 1.459 -22.069 1.00 96.81 109 TRP A C 1
ATOM 820 O O . TRP A 1 109 ? 31.986 1.424 -22.607 1.00 96.81 109 TRP A O 1
ATOM 830 N N . THR A 1 110 ? 33.336 0.887 -20.889 1.00 97.69 110 THR A N 1
ATOM 831 C CA . THR A 1 110 ? 32.345 0.094 -20.145 1.00 97.69 110 THR A CA 1
ATOM 832 C C . THR A 1 110 ? 31.722 0.870 -18.993 1.00 97.69 110 THR A C 1
ATOM 834 O O . THR A 1 110 ? 32.422 1.603 -18.293 1.00 97.69 110 THR A O 1
ATOM 837 N N . TRP A 1 111 ? 30.438 0.640 -18.736 1.00 97.88 111 TRP A N 1
ATOM 838 C CA . TRP A 1 111 ? 29.724 1.209 -17.595 1.00 97.88 111 TRP A CA 1
ATOM 839 C C . TRP A 1 111 ? 30.302 0.778 -16.245 1.00 97.88 111 TRP A C 1
ATOM 841 O O . TRP A 1 111 ? 30.960 -0.257 -16.128 1.00 97.88 111 TRP A O 1
ATOM 851 N N . ALA A 1 112 ? 30.053 1.580 -15.210 1.00 97.31 112 ALA A N 1
ATOM 852 C CA . ALA A 1 112 ? 30.647 1.374 -13.893 1.00 97.31 112 ALA A CA 1
ATOM 853 C C . ALA A 1 112 ? 30.116 0.109 -13.198 1.00 97.31 112 ALA A C 1
ATOM 855 O O . ALA A 1 112 ? 30.890 -0.630 -12.589 1.00 97.31 112 ALA A O 1
ATOM 856 N N . THR A 1 113 ? 28.817 -0.166 -13.330 1.00 98.06 113 THR A N 1
ATOM 857 C CA . THR A 1 113 ? 28.175 -1.367 -12.787 1.00 98.06 113 THR A CA 1
ATOM 858 C C . THR A 1 113 ? 27.828 -2.338 -13.903 1.00 98.06 113 THR A C 1
ATOM 860 O O . THR A 1 113 ? 26.946 -2.084 -14.718 1.00 98.06 113 THR A O 1
ATOM 863 N N . SER A 1 114 ? 28.521 -3.477 -13.915 1.00 98.19 114 SER A N 1
ATOM 864 C CA . SER A 1 114 ? 28.214 -4.606 -14.794 1.00 98.19 114 SER A CA 1
ATOM 865 C C . SER A 1 114 ? 27.071 -5.462 -14.252 1.00 98.19 114 SER A C 1
ATOM 867 O O . SER A 1 114 ? 26.745 -5.413 -13.064 1.00 98.19 114 SER A O 1
ATOM 869 N N . PHE A 1 115 ? 26.515 -6.329 -15.101 1.00 98.56 115 PHE A N 1
ATOM 870 C CA . PHE A 1 115 ? 25.500 -7.296 -14.687 1.00 98.56 115 PHE A CA 1
ATOM 871 C C . PHE A 1 115 ? 25.954 -8.210 -13.532 1.00 98.56 115 PHE A C 1
ATOM 873 O O . PHE A 1 115 ? 25.197 -8.414 -12.587 1.00 98.56 115 PHE A O 1
ATOM 880 N N . ASP A 1 116 ? 27.192 -8.718 -13.546 1.00 98.44 116 ASP A N 1
ATOM 881 C CA . ASP A 1 116 ? 27.709 -9.567 -12.456 1.00 98.44 116 ASP A CA 1
ATOM 882 C C . ASP A 1 116 ? 27.903 -8.769 -11.152 1.00 98.44 116 ASP A C 1
ATOM 884 O O . ASP A 1 116 ? 27.651 -9.285 -10.059 1.00 98.44 116 ASP A O 1
ATOM 888 N N . ALA A 1 117 ? 28.314 -7.497 -11.247 1.00 98.31 117 ALA A N 1
ATOM 889 C CA . ALA A 1 117 ? 28.396 -6.606 -10.090 1.00 98.31 117 ALA A CA 1
ATOM 890 C C . ALA A 1 117 ? 27.001 -6.336 -9.506 1.00 98.31 117 ALA A C 1
ATOM 892 O O . ALA A 1 117 ? 26.822 -6.384 -8.286 1.00 98.31 117 ALA A O 1
ATOM 893 N N . PHE A 1 118 ? 26.006 -6.137 -10.375 1.00 98.56 118 PHE A N 1
ATOM 894 C CA . PHE A 1 118 ? 24.609 -6.042 -9.978 1.00 98.56 118 PHE A CA 1
ATOM 895 C C . PHE A 1 118 ? 24.125 -7.319 -9.276 1.00 98.56 118 PHE A C 1
ATOM 897 O O . PHE A 1 118 ? 23.618 -7.270 -8.151 1.00 98.56 118 PHE A O 1
ATOM 904 N N . ALA A 1 119 ? 24.348 -8.474 -9.907 1.00 98.56 119 ALA A N 1
ATOM 905 C CA . ALA A 1 119 ? 23.915 -9.768 -9.405 1.00 98.56 119 ALA A CA 1
ATOM 906 C C . ALA A 1 119 ? 24.525 -10.093 -8.036 1.00 98.56 119 ALA A C 1
ATOM 908 O O . ALA A 1 119 ? 23.831 -10.610 -7.161 1.00 98.56 119 ALA A O 1
ATOM 909 N N . SER A 1 120 ? 25.795 -9.735 -7.813 1.00 97.81 120 SER A N 1
ATOM 910 C CA . SER A 1 120 ? 26.460 -9.902 -6.517 1.00 97.81 120 SER A CA 1
ATOM 911 C C . SER A 1 120 ? 25.705 -9.201 -5.384 1.00 97.81 120 SER A C 1
ATOM 913 O O . SER A 1 120 ? 25.473 -9.804 -4.332 1.00 97.81 120 SER A O 1
ATOM 915 N N . VAL A 1 121 ? 25.273 -7.955 -5.599 1.00 97.69 121 VAL A N 1
ATOM 916 C CA . VAL A 1 121 ? 24.484 -7.209 -4.609 1.00 97.69 121 VAL A CA 1
ATOM 917 C C . VAL A 1 121 ? 23.104 -7.833 -4.447 1.00 97.69 121 VAL A C 1
ATOM 919 O O . VAL A 1 121 ? 22.715 -8.120 -3.318 1.00 97.69 121 VAL A O 1
ATOM 922 N N . ALA A 1 122 ? 22.395 -8.100 -5.547 1.00 97.50 122 ALA A N 1
ATOM 923 C CA . ALA A 1 122 ? 21.030 -8.625 -5.512 1.00 97.50 122 ALA A CA 1
ATOM 924 C C . ALA A 1 122 ? 20.925 -9.983 -4.795 1.00 97.50 122 ALA A C 1
ATOM 926 O O . ALA A 1 122 ? 20.009 -10.200 -4.002 1.00 97.50 122 ALA A O 1
ATOM 927 N N . LEU A 1 123 ? 21.885 -10.886 -5.021 1.00 96.62 123 LEU A N 1
ATOM 928 C CA . LEU A 1 123 ? 21.942 -12.185 -4.344 1.00 96.62 123 LEU A CA 1
ATOM 929 C C . LEU A 1 123 ? 22.272 -12.039 -2.854 1.00 96.62 123 LEU A C 1
ATOM 931 O O . LEU A 1 123 ? 21.669 -12.720 -2.023 1.00 96.62 123 LEU A O 1
ATOM 935 N N . THR A 1 124 ? 23.189 -11.131 -2.507 1.00 94.06 124 THR A N 1
ATOM 936 C CA . THR A 1 124 ? 23.571 -10.868 -1.108 1.00 94.06 124 THR A CA 1
ATOM 937 C C . THR A 1 124 ? 22.399 -10.294 -0.315 1.00 94.06 124 THR A C 1
ATOM 939 O O . THR A 1 124 ? 22.129 -10.739 0.799 1.00 94.06 124 THR A O 1
ATOM 942 N N . THR A 1 125 ? 21.650 -9.361 -0.907 1.00 92.00 125 THR A N 1
ATOM 943 C CA . THR A 1 125 ? 20.458 -8.760 -0.291 1.00 92.00 125 THR A CA 1
ATOM 944 C C . THR A 1 125 ? 19.205 -9.628 -0.431 1.00 92.00 125 THR A C 1
ATOM 946 O O . THR A 1 125 ? 18.171 -9.305 0.151 1.00 92.00 125 THR A O 1
ATOM 949 N N . ARG A 1 126 ? 19.292 -10.750 -1.164 1.00 93.56 126 ARG A N 1
ATOM 950 C CA . ARG A 1 126 ? 18.180 -11.669 -1.470 1.00 93.56 126 ARG A CA 1
ATOM 951 C C . ARG A 1 126 ? 16.989 -10.965 -2.127 1.00 93.56 126 ARG A C 1
ATOM 953 O O . ARG A 1 126 ? 15.835 -11.332 -1.895 1.00 93.56 126 ARG A O 1
ATOM 960 N N . ALA A 1 127 ? 17.268 -9.947 -2.934 1.00 95.56 127 ALA A N 1
ATOM 961 C CA . ALA A 1 127 ? 16.246 -9.199 -3.643 1.00 95.56 127 ALA A CA 1
ATOM 962 C C . ALA A 1 127 ? 15.599 -10.052 -4.745 1.00 95.56 127 ALA A C 1
ATOM 964 O O . ALA A 1 127 ? 16.251 -10.862 -5.404 1.00 95.56 127 ALA A O 1
ATOM 965 N N . GLN A 1 128 ? 14.307 -9.834 -4.986 1.00 97.62 128 GLN A N 1
ATOM 966 C CA . GLN A 1 128 ? 13.694 -10.196 -6.260 1.00 97.62 128 GLN A CA 1
ATOM 967 C C . GLN A 1 128 ? 14.256 -9.293 -7.357 1.00 97.62 128 GLN A C 1
ATOM 969 O O . GLN A 1 128 ? 14.446 -8.100 -7.138 1.00 97.62 128 GLN A O 1
ATOM 974 N N . VAL A 1 129 ? 14.512 -9.851 -8.533 1.00 98.50 129 VAL A N 1
ATOM 975 C CA . VAL A 1 129 ? 15.210 -9.134 -9.601 1.00 98.50 129 VAL A CA 1
ATOM 976 C C . VAL A 1 129 ? 14.326 -9.006 -10.831 1.00 98.50 129 VAL A C 1
ATOM 978 O O . VAL A 1 129 ? 13.789 -10.012 -11.301 1.00 98.50 129 VAL A O 1
ATOM 981 N N . TYR A 1 130 ? 14.226 -7.773 -11.328 1.00 98.81 130 TYR A N 1
ATOM 982 C CA . TYR A 1 130 ? 13.740 -7.422 -12.659 1.00 98.81 130 TYR A CA 1
ATOM 983 C C . TYR A 1 130 ? 14.936 -7.071 -13.549 1.00 98.81 130 TYR A C 1
ATOM 985 O O . TYR A 1 130 ? 15.729 -6.198 -13.190 1.00 98.81 130 TYR A O 1
ATOM 993 N N . ILE A 1 131 ? 15.079 -7.758 -14.683 1.00 98.88 131 ILE A N 1
ATOM 994 C CA . ILE A 1 131 ? 16.089 -7.444 -15.701 1.00 98.88 131 ILE A CA 1
ATOM 995 C C . ILE A 1 131 ? 15.417 -6.873 -16.941 1.00 98.88 131 ILE A C 1
ATOM 997 O O . ILE A 1 131 ? 14.573 -7.545 -17.527 1.00 98.88 131 ILE A O 1
ATOM 1001 N N . THR A 1 132 ? 15.816 -5.681 -17.372 1.00 98.81 132 THR A N 1
ATOM 1002 C CA . THR A 1 132 ? 15.318 -5.059 -18.604 1.00 98.81 132 THR A CA 1
ATOM 1003 C C . THR A 1 132 ? 16.222 -5.414 -19.775 1.00 98.81 132 THR A C 1
ATOM 1005 O O . THR A 1 132 ? 17.370 -4.976 -19.848 1.00 98.81 132 THR A O 1
ATOM 1008 N N . ALA A 1 133 ? 15.717 -6.259 -20.674 1.00 98.62 133 ALA A N 1
ATOM 1009 C CA . ALA A 1 133 ? 16.400 -6.622 -21.904 1.00 98.62 133 ALA A CA 1
ATOM 1010 C C . ALA A 1 133 ? 16.291 -5.483 -22.922 1.00 98.62 133 ALA A C 1
ATOM 1012 O O . ALA A 1 133 ? 15.218 -4.908 -23.099 1.00 98.62 133 ALA A O 1
ATOM 1013 N N . ASN A 1 134 ? 17.394 -5.215 -23.616 1.00 98.50 134 ASN A N 1
ATOM 1014 C CA . ASN A 1 134 ? 17.478 -4.190 -24.645 1.00 98.50 134 ASN A CA 1
ATOM 1015 C C . ASN A 1 134 ? 16.546 -4.524 -25.819 1.00 98.50 134 ASN A C 1
ATOM 1017 O O . ASN A 1 134 ? 16.792 -5.487 -26.558 1.00 98.50 134 ASN A O 1
ATOM 1021 N N . TYR A 1 135 ? 15.473 -3.746 -25.966 1.00 98.44 135 TYR A N 1
ATOM 1022 C CA . TYR A 1 135 ? 14.598 -3.791 -27.132 1.00 98.44 135 TYR A CA 1
ATOM 1023 C C . TYR A 1 135 ? 15.085 -2.815 -28.202 1.00 98.44 135 TYR A C 1
ATOM 1025 O O . TYR A 1 135 ? 15.203 -3.203 -29.359 1.00 98.44 135 TYR A O 1
ATOM 1033 N N . GLY A 1 136 ? 15.405 -1.576 -27.825 1.00 97.88 136 GLY A N 1
ATOM 1034 C CA . GLY A 1 136 ? 15.673 -0.488 -28.769 1.00 97.88 136 GLY A CA 1
ATOM 1035 C C . GLY A 1 136 ? 16.747 -0.765 -29.825 1.00 97.88 136 GLY A C 1
ATOM 1036 O O . GLY A 1 136 ? 16.530 -0.522 -31.018 1.00 97.88 136 GLY A O 1
ATOM 1037 N N . SER A 1 137 ? 17.903 -1.284 -29.409 1.00 97.38 137 SER A N 1
ATOM 1038 C CA . SER A 1 137 ? 19.036 -1.602 -30.296 1.00 97.38 137 SER A CA 1
ATOM 1039 C C . SER A 1 137 ? 19.503 -3.053 -30.230 1.00 97.38 137 SER A C 1
ATOM 1041 O O . SER A 1 137 ? 20.440 -3.431 -30.937 1.00 97.38 137 SER A O 1
ATOM 1043 N N . GLY A 1 138 ? 18.918 -3.829 -29.323 1.00 97.19 138 GLY A N 1
ATOM 1044 C CA . GLY A 1 138 ? 19.258 -5.219 -29.067 1.00 97.19 138 GLY A CA 1
ATOM 1045 C C . GLY A 1 138 ? 18.495 -6.192 -29.960 1.00 97.19 138 GLY A C 1
ATOM 1046 O O . GLY A 1 138 ? 17.854 -5.830 -30.945 1.00 97.19 138 GLY A O 1
ATOM 1047 N N . THR A 1 139 ? 18.582 -7.475 -29.614 1.00 98.31 139 THR A N 1
ATOM 1048 C CA . THR A 1 139 ? 17.828 -8.535 -30.297 1.00 98.31 139 THR A CA 1
ATOM 1049 C C . THR A 1 139 ? 17.257 -9.548 -29.311 1.00 98.31 139 THR A C 1
ATOM 1051 O O . THR A 1 139 ? 17.794 -9.761 -28.222 1.00 98.31 139 THR A O 1
ATOM 1054 N N . ALA A 1 140 ? 16.219 -10.274 -29.733 1.00 98.75 140 ALA A N 1
ATOM 1055 C CA . ALA A 1 140 ? 15.671 -11.397 -28.970 1.00 98.75 140 ALA A CA 1
ATOM 1056 C C . ALA A 1 140 ? 16.734 -12.470 -28.649 1.00 98.75 140 ALA A C 1
ATOM 1058 O O . ALA A 1 140 ? 16.690 -13.099 -27.590 1.00 98.75 140 ALA A O 1
ATOM 1059 N N . GLN A 1 141 ? 17.710 -12.664 -29.546 1.00 98.88 141 GLN A N 1
ATOM 1060 C CA . GLN A 1 141 ? 18.820 -13.592 -29.329 1.00 98.88 141 GLN A CA 1
ATOM 1061 C C . GLN A 1 141 ? 19.767 -13.092 -28.232 1.00 98.88 141 GLN A C 1
ATOM 1063 O O . GLN A 1 141 ? 20.139 -13.874 -27.362 1.00 98.88 141 GLN A O 1
ATOM 1068 N N . GLU A 1 142 ? 20.103 -11.800 -28.223 1.00 98.75 142 GLU A N 1
ATOM 1069 C CA . GLU A 1 142 ? 20.922 -11.193 -27.166 1.00 98.75 142 GLU A CA 1
ATOM 1070 C C . GLU A 1 142 ? 20.264 -11.341 -25.786 1.00 98.75 142 GLU A C 1
ATOM 1072 O O . GLU A 1 142 ? 20.935 -11.696 -24.812 1.00 98.75 142 GLU A O 1
ATOM 1077 N N . ALA A 1 143 ? 18.946 -11.136 -25.706 1.00 98.88 143 ALA A N 1
ATOM 1078 C CA . ALA A 1 143 ? 18.181 -11.334 -24.479 1.00 98.88 143 ALA A CA 1
ATOM 1079 C C . ALA A 1 143 ? 18.173 -12.807 -24.030 1.00 98.88 143 ALA A C 1
ATOM 1081 O O . ALA A 1 143 ? 18.385 -13.104 -22.853 1.00 98.88 143 ALA A O 1
ATOM 1082 N N . ALA A 1 144 ? 17.986 -13.752 -24.955 1.00 98.94 144 ALA A N 1
ATOM 1083 C CA . ALA A 1 144 ? 18.048 -15.183 -24.652 1.00 98.94 144 ALA A CA 1
ATOM 1084 C C . ALA A 1 144 ? 19.451 -15.629 -24.205 1.00 98.94 144 ALA A C 1
ATOM 1086 O O . ALA A 1 144 ? 19.588 -16.456 -23.298 1.00 98.94 144 ALA A O 1
ATOM 1087 N N . ASP A 1 145 ? 20.502 -15.060 -24.795 1.00 98.94 145 ASP A N 1
ATOM 1088 C CA . ASP A 1 145 ? 21.881 -15.294 -24.376 1.00 98.94 145 ASP A CA 1
ATOM 1089 C C . ASP A 1 145 ? 22.139 -14.734 -22.973 1.00 98.94 145 ASP A C 1
ATOM 1091 O O . ASP A 1 145 ? 22.824 -15.387 -22.180 1.00 98.94 145 ASP A O 1
ATOM 1095 N N . TRP A 1 146 ? 21.513 -13.605 -22.618 1.00 98.81 146 TRP A N 1
ATOM 1096 C CA . TRP A 1 146 ? 21.549 -13.075 -21.255 1.00 98.81 146 TRP A CA 1
ATOM 1097 C C . TRP A 1 146 ? 20.879 -14.020 -20.257 1.00 98.81 146 TRP A C 1
ATOM 1099 O O . TRP A 1 146 ? 21.474 -14.345 -19.229 1.00 98.81 146 TRP A O 1
ATOM 1109 N N . VAL A 1 147 ? 19.684 -14.534 -20.572 1.00 98.94 147 VAL A N 1
ATOM 1110 C CA . VAL A 1 147 ? 18.997 -15.538 -19.738 1.00 98.94 147 VAL A CA 1
ATOM 1111 C C . VAL A 1 147 ? 19.875 -16.776 -19.566 1.00 98.94 147 VAL A C 1
ATOM 1113 O O . VAL A 1 147 ? 20.028 -17.277 -18.451 1.00 98.94 147 VAL A O 1
ATOM 1116 N N . ARG A 1 148 ? 20.518 -17.250 -20.643 1.00 98.88 148 ARG A N 1
ATOM 1117 C CA . ARG A 1 148 ? 21.411 -18.417 -20.584 1.00 98.88 148 ARG A CA 1
ATOM 1118 C C . ARG A 1 148 ? 22.590 -18.150 -19.668 1.00 98.88 148 ARG A C 1
ATOM 1120 O O . ARG A 1 148 ? 22.916 -18.986 -18.830 1.00 98.88 148 ARG A O 1
ATOM 1127 N N . TYR A 1 149 ? 23.221 -16.992 -19.808 1.00 98.94 149 TYR A N 1
ATOM 1128 C CA . TYR A 1 149 ? 24.328 -16.611 -18.950 1.00 98.94 149 TYR A CA 1
ATOM 1129 C C . TYR A 1 149 ? 23.887 -16.502 -17.484 1.00 98.94 149 TYR A C 1
ATOM 1131 O O . TYR A 1 149 ? 24.492 -17.119 -16.610 1.00 98.94 149 TYR A O 1
ATOM 1139 N N . SER A 1 150 ? 22.788 -15.795 -17.221 1.00 98.81 150 SER A N 1
ATOM 1140 C CA . SER A 1 150 ? 22.268 -15.548 -15.877 1.00 98.81 150 SER A CA 1
ATOM 1141 C C . SER A 1 150 ? 21.818 -16.828 -15.172 1.00 98.81 150 SER A C 1
ATOM 1143 O O . SER A 1 150 ? 22.270 -17.101 -14.060 1.00 98.81 150 SER A O 1
ATOM 1145 N N . ASN A 1 151 ? 20.945 -17.625 -15.788 1.00 98.56 151 ASN A N 1
ATOM 1146 C CA . ASN A 1 151 ? 20.268 -18.721 -15.092 1.00 98.56 151 ASN A CA 1
ATOM 1147 C C . ASN A 1 151 ? 20.926 -20.078 -15.335 1.00 98.56 151 ASN A C 1
ATOM 1149 O O . ASN A 1 151 ? 20.955 -20.897 -14.423 1.00 98.56 151 ASN A O 1
ATOM 1153 N N . ILE A 1 152 ? 21.522 -20.307 -16.508 1.00 98.50 152 ILE A N 1
ATOM 1154 C CA . ILE A 1 152 ? 22.146 -21.600 -16.829 1.00 98.50 152 ILE A CA 1
ATOM 1155 C C . ILE A 1 152 ? 23.635 -21.599 -16.478 1.00 98.50 152 ILE A C 1
ATOM 1157 O O . ILE A 1 152 ? 24.099 -22.492 -15.775 1.00 98.50 152 ILE A O 1
ATOM 1161 N N . ALA A 1 153 ? 24.395 -20.603 -16.942 1.00 98.62 153 ALA A N 1
ATOM 1162 C CA . ALA A 1 153 ? 25.843 -20.577 -16.730 1.00 98.62 153 ALA A CA 1
ATOM 1163 C C . ALA A 1 153 ? 26.222 -20.139 -15.307 1.00 98.62 153 ALA A C 1
ATOM 1165 O O . ALA A 1 153 ? 27.147 -20.694 -14.717 1.00 98.62 153 ALA A O 1
ATOM 1166 N N . LYS A 1 154 ? 25.520 -19.141 -14.757 1.00 98.56 154 LYS A N 1
ATOM 1167 C CA . LYS A 1 154 ? 25.803 -18.582 -13.426 1.00 98.56 154 LYS A CA 1
ATOM 1168 C C . LYS A 1 154 ? 24.898 -19.109 -12.317 1.00 98.56 154 LYS A C 1
ATOM 1170 O O . LYS A 1 154 ? 25.273 -19.012 -11.151 1.00 98.56 154 LYS A O 1
ATOM 1175 N N . GLY A 1 155 ? 23.726 -19.648 -12.653 1.00 98.00 155 GLY A N 1
ATOM 1176 C CA . GLY A 1 155 ? 22.766 -20.137 -11.662 1.00 98.00 155 GLY A CA 1
ATOM 1177 C C . GLY A 1 155 ? 22.154 -19.034 -10.792 1.00 98.00 155 GLY A C 1
ATOM 1178 O O . GLY A 1 155 ? 21.772 -19.304 -9.655 1.00 98.00 155 GLY A O 1
ATOM 1179 N N . TYR A 1 156 ? 22.073 -17.792 -11.287 1.00 98.44 156 TYR A N 1
ATOM 1180 C CA . TYR A 1 156 ? 21.479 -16.672 -10.544 1.00 98.44 156 TYR A CA 1
ATOM 1181 C C . TYR A 1 156 ? 19.966 -16.828 -10.351 1.00 98.44 156 TYR A C 1
ATOM 1183 O O . TYR A 1 156 ? 19.428 -16.325 -9.366 1.00 98.44 156 TYR A O 1
ATOM 1191 N N . ASN A 1 157 ? 19.295 -17.566 -11.244 1.00 97.50 157 ASN A N 1
ATOM 1192 C CA . ASN A 1 157 ? 17.855 -17.846 -11.198 1.00 97.50 157 ASN A CA 1
ATOM 1193 C C . ASN A 1 157 ? 16.998 -16.568 -11.124 1.00 97.50 157 ASN A C 1
ATOM 1195 O O . ASN A 1 157 ? 15.999 -16.509 -10.402 1.00 97.50 157 ASN A O 1
ATOM 1199 N N . PHE A 1 158 ? 17.394 -15.520 -11.852 1.00 98.50 158 PHE A N 1
ATOM 1200 C CA . PHE A 1 158 ? 16.612 -14.293 -11.946 1.00 98.50 158 PHE A CA 1
ATOM 1201 C C . PHE A 1 158 ? 15.345 -14.542 -12.755 1.00 98.50 158 PHE A C 1
ATOM 1203 O O . PHE A 1 158 ? 15.375 -15.098 -13.856 1.00 98.50 158 PHE A O 1
ATOM 1210 N N . LYS A 1 159 ? 14.215 -14.160 -12.158 1.00 98.38 159 LYS A N 1
ATOM 1211 C CA . LYS A 1 159 ? 12.897 -14.631 -12.576 1.00 98.38 159 LYS A CA 1
ATOM 1212 C C . LYS A 1 159 ? 12.155 -13.651 -13.471 1.00 98.38 159 LYS A C 1
ATOM 1214 O O . LYS A 1 159 ? 11.478 -14.113 -14.380 1.00 98.38 159 LYS A O 1
ATOM 1219 N N . TYR A 1 160 ? 12.225 -12.348 -13.213 1.00 98.81 160 TYR A N 1
ATOM 1220 C CA . TYR A 1 160 ? 11.411 -11.363 -13.925 1.00 98.81 160 TYR A CA 1
ATOM 1221 C C . TYR A 1 160 ? 12.258 -10.645 -14.969 1.00 98.81 160 TYR A C 1
ATOM 1223 O O . TYR A 1 160 ? 13.285 -10.054 -14.644 1.00 98.81 160 TYR A O 1
ATOM 1231 N N . TRP A 1 161 ? 11.822 -10.719 -16.221 1.00 98.88 161 TRP A N 1
ATOM 1232 C CA . TRP A 1 161 ? 12.499 -10.127 -17.362 1.00 98.88 161 TRP A CA 1
ATOM 1233 C C . TRP A 1 161 ? 11.540 -9.216 -18.117 1.00 98.88 161 TRP A C 1
ATOM 1235 O O . TRP A 1 161 ? 10.428 -9.605 -18.460 1.00 98.88 161 TRP A O 1
ATOM 1245 N N . GLU A 1 162 ? 11.965 -7.995 -18.360 1.00 98.88 162 GLU A N 1
ATOM 1246 C CA . GLU A 1 162 ? 11.236 -6.984 -19.111 1.00 98.88 162 GLU A CA 1
ATOM 1247 C C . GLU A 1 162 ? 11.794 -6.922 -20.529 1.00 98.88 162 GLU A C 1
ATOM 1249 O O . GLU A 1 162 ? 12.999 -7.083 -20.728 1.00 98.88 162 GLU A O 1
ATOM 1254 N N . VAL A 1 163 ? 10.932 -6.691 -21.516 1.00 98.81 163 VAL A N 1
ATOM 1255 C CA . VAL A 1 163 ? 11.361 -6.430 -22.894 1.00 98.81 163 VAL A CA 1
ATOM 1256 C C . VAL A 1 163 ? 11.224 -4.936 -23.151 1.00 98.81 163 VAL A C 1
ATOM 1258 O O . VAL A 1 163 ? 10.115 -4.459 -23.393 1.00 98.81 163 VAL A O 1
ATOM 1261 N N . GLY A 1 164 ? 12.350 -4.230 -23.083 1.00 98.25 164 GLY A N 1
ATOM 1262 C CA . GLY A 1 164 ? 12.440 -2.785 -23.276 1.00 98.25 164 GLY A CA 1
ATOM 1263 C C . GLY A 1 164 ? 11.869 -1.929 -22.145 1.00 98.25 164 GLY A C 1
ATOM 1264 O O . GLY A 1 164 ? 11.354 -2.432 -21.141 1.00 98.25 164 GLY A O 1
ATOM 1265 N N . ASN A 1 165 ? 11.993 -0.614 -22.320 1.00 98.62 165 ASN A N 1
ATOM 1266 C CA . ASN A 1 165 ? 11.590 0.428 -21.387 1.00 98.62 165 ASN A CA 1
ATOM 1267 C C . ASN A 1 165 ? 10.750 1.486 -22.109 1.00 98.62 165 ASN A C 1
ATOM 1269 O O . ASN A 1 165 ? 11.186 2.032 -23.106 1.00 98.62 165 ASN A O 1
ATOM 1273 N N . GLU A 1 166 ? 9.541 1.789 -21.623 1.00 97.62 166 GLU A N 1
ATOM 1274 C CA . GLU A 1 166 ? 8.695 2.880 -22.156 1.00 97.62 166 GLU A CA 1
ATOM 1275 C C . GLU A 1 166 ? 8.608 2.972 -23.692 1.00 97.62 166 GLU A C 1
ATOM 1277 O O . GLU A 1 166 ? 8.491 4.063 -24.244 1.00 97.62 166 GLU A O 1
ATOM 1282 N N . ASN A 1 167 ? 8.617 1.842 -24.409 1.00 98.00 167 ASN A N 1
ATOM 1283 C CA . ASN A 1 167 ? 8.806 1.811 -25.868 1.00 98.00 167 ASN A CA 1
ATOM 1284 C C . ASN A 1 167 ? 7.704 2.521 -26.688 1.00 98.00 167 ASN A C 1
ATOM 1286 O O . ASN A 1 167 ? 7.794 2.600 -27.909 1.00 98.00 167 ASN A O 1
ATOM 1290 N N . TYR A 1 168 ? 6.679 3.057 -26.022 1.00 97.44 168 TYR A N 1
ATOM 1291 C CA . TYR A 1 168 ? 5.691 3.982 -26.569 1.00 97.44 168 TYR A CA 1
ATOM 1292 C C . TYR A 1 168 ? 6.200 5.421 -26.754 1.00 97.44 168 TYR A C 1
ATOM 1294 O O . TYR A 1 168 ? 5.555 6.208 -27.447 1.00 97.44 168 TYR A O 1
ATOM 1302 N N . GLY A 1 169 ? 7.283 5.813 -26.085 1.00 96.38 169 GLY A N 1
ATOM 1303 C CA . GLY A 1 169 ? 7.742 7.194 -25.996 1.00 96.38 169 GLY A CA 1
ATOM 1304 C C . GLY A 1 169 ? 8.755 7.544 -27.077 1.00 96.38 169 GLY A C 1
ATOM 1305 O O . GLY A 1 169 ? 9.732 6.833 -27.276 1.00 96.38 169 GLY A O 1
ATOM 1306 N N . SER A 1 170 ? 8.593 8.704 -27.720 1.00 95.81 170 SER A N 1
ATOM 1307 C CA . SER A 1 170 ? 9.540 9.179 -28.744 1.00 95.81 170 SER A CA 1
ATOM 1308 C C . SER A 1 170 ? 10.927 9.554 -28.205 1.00 95.81 170 SER A C 1
ATOM 1310 O O . SER A 1 170 ? 11.805 9.956 -28.966 1.00 95.81 170 SER A O 1
ATOM 1312 N N . TRP A 1 171 ? 11.097 9.525 -26.884 1.00 95.88 171 TRP A N 1
ATOM 1313 C CA . TRP A 1 171 ? 12.370 9.738 -26.200 1.00 95.88 171 TRP A CA 1
ATOM 1314 C C . TRP A 1 171 ? 13.200 8.460 -26.091 1.00 95.88 171 TRP A C 1
ATOM 1316 O O . TRP A 1 171 ? 14.402 8.555 -25.847 1.00 95.88 171 TRP A O 1
ATOM 1326 N N . GLU A 1 172 ? 12.586 7.293 -26.287 1.00 97.06 172 GLU A N 1
ATOM 1327 C CA . GLU A 1 172 ? 13.285 6.020 -26.197 1.00 97.06 172 GLU A CA 1
ATOM 1328 C C . GLU A 1 172 ? 14.087 5.728 -27.459 1.00 97.06 172 GLU A C 1
ATOM 1330 O O . GLU A 1 172 ? 13.681 6.048 -28.587 1.00 97.06 172 GLU A O 1
ATOM 1335 N N . TYR A 1 173 ? 15.254 5.118 -27.258 1.00 97.19 173 TYR A N 1
ATOM 1336 C CA . TYR A 1 173 ? 16.094 4.701 -28.367 1.00 97.19 173 TYR A CA 1
ATOM 1337 C C . TYR A 1 173 ? 15.437 3.520 -29.077 1.00 97.19 173 TYR A C 1
ATOM 1339 O O . TYR A 1 173 ? 15.123 2.513 -28.455 1.00 97.19 173 TYR A O 1
ATOM 1347 N N . ASP A 1 174 ? 15.220 3.642 -30.384 1.00 97.62 174 ASP A N 1
ATOM 1348 C CA . ASP A 1 174 ? 14.574 2.604 -31.178 1.00 97.62 174 ASP A CA 1
ATOM 1349 C C . ASP A 1 174 ? 15.167 2.585 -32.592 1.00 97.62 174 ASP A C 1
ATOM 1351 O O . ASP A 1 174 ? 15.180 3.597 -33.296 1.00 97.62 174 ASP A O 1
ATOM 1355 N N . THR A 1 175 ? 15.704 1.432 -32.988 1.00 97.12 175 THR A N 1
ATOM 1356 C CA . THR A 1 175 ? 16.334 1.210 -34.298 1.00 97.12 175 THR A CA 1
ATOM 1357 C C . THR A 1 175 ? 15.475 0.372 -35.245 1.00 97.12 175 THR A C 1
ATOM 1359 O O . THR A 1 175 ? 15.893 0.089 -36.372 1.00 97.12 175 THR A O 1
ATOM 1362 N N . HIS A 1 176 ? 14.269 -0.018 -34.823 1.00 96.75 176 HIS A N 1
ATOM 1363 C CA . HIS A 1 176 ? 13.346 -0.763 -35.667 1.00 96.75 176 HIS A CA 1
ATOM 1364 C C . HIS A 1 176 ? 12.857 0.082 -36.849 1.00 96.75 176 HIS A C 1
ATOM 1366 O O . HIS A 1 176 ? 12.827 1.311 -36.815 1.00 96.75 176 HIS A O 1
ATOM 1372 N N . ALA A 1 177 ? 12.427 -0.595 -37.917 1.00 93.50 177 ALA A N 1
ATOM 1373 C CA . ALA A 1 177 ? 11.968 0.069 -39.138 1.00 93.50 177 ALA A CA 1
ATOM 1374 C C . ALA A 1 177 ? 10.766 1.005 -38.903 1.00 93.50 177 ALA A C 1
ATOM 1376 O O . ALA A 1 177 ? 10.670 2.049 -39.547 1.00 93.50 177 ALA A O 1
ATOM 1377 N N . ALA A 1 178 ? 9.864 0.632 -37.991 1.00 95.44 178 ALA A N 1
ATOM 1378 C CA . ALA A 1 178 ? 8.826 1.505 -37.461 1.00 95.44 178 ALA A CA 1
ATOM 1379 C C . ALA A 1 178 ? 9.102 1.723 -35.970 1.00 95.44 178 ALA A C 1
ATOM 1381 O O . ALA A 1 178 ? 8.917 0.816 -35.161 1.00 95.44 178 ALA A O 1
ATOM 1382 N N . THR A 1 179 ? 9.584 2.916 -35.630 1.00 95.62 179 THR A N 1
ATOM 1383 C CA . THR A 1 179 ? 9.976 3.274 -34.265 1.00 95.62 179 THR A CA 1
ATOM 1384 C C . THR A 1 179 ? 8.762 3.564 -33.395 1.00 95.62 179 THR A C 1
ATOM 1386 O O . THR A 1 179 ? 7.792 4.177 -33.854 1.00 95.62 179 THR A O 1
ATOM 1389 N N . TRP A 1 180 ? 8.834 3.148 -32.131 1.00 96.69 180 TRP A N 1
ATOM 1390 C CA . TRP A 1 180 ? 7.804 3.345 -31.107 1.00 96.69 180 TRP A CA 1
ATOM 1391 C C . TRP A 1 180 ? 6.429 2.804 -31.532 1.00 96.69 180 TRP A C 1
ATOM 1393 O O . TRP A 1 180 ? 5.378 3.278 -31.100 1.00 96.69 180 TRP A O 1
ATOM 1403 N N . ASP A 1 181 ? 6.415 1.819 -32.431 1.00 97.69 181 ASP A N 1
ATOM 1404 C CA . ASP A 1 181 ? 5.202 1.233 -32.988 1.00 97.69 181 ASP A CA 1
ATOM 1405 C C . ASP A 1 181 ? 4.724 0.041 -32.137 1.00 97.69 181 ASP A C 1
ATOM 1407 O O . ASP A 1 181 ? 5.453 -0.950 -32.022 1.00 97.69 181 ASP A O 1
ATOM 1411 N N . PRO A 1 182 ? 3.488 0.063 -31.600 1.00 98.25 182 PRO A N 1
ATOM 1412 C CA . PRO A 1 182 ? 2.968 -1.038 -30.791 1.00 98.25 182 PRO A CA 1
ATOM 1413 C C . PRO A 1 182 ? 2.846 -2.366 -31.552 1.00 98.25 182 PRO A C 1
ATOM 1415 O O . PRO A 1 182 ? 2.964 -3.429 -30.938 1.00 98.25 182 PRO A O 1
ATOM 1418 N N . TYR A 1 183 ? 2.615 -2.339 -32.872 1.00 98.38 183 TYR A N 1
ATOM 1419 C CA . TYR A 1 183 ? 2.561 -3.566 -33.672 1.00 98.38 183 TYR A CA 1
ATOM 1420 C C . TYR A 1 183 ? 3.954 -4.190 -33.818 1.00 98.38 183 TYR A C 1
ATOM 1422 O O . TYR A 1 183 ? 4.133 -5.374 -33.527 1.00 98.38 183 TYR A O 1
ATOM 1430 N N . THR A 1 184 ? 4.947 -3.389 -34.212 1.00 98.25 184 THR A N 1
ATOM 1431 C CA . THR A 1 184 ? 6.354 -3.809 -34.309 1.00 98.25 184 THR A CA 1
ATOM 1432 C C . THR A 1 184 ? 6.861 -4.337 -32.970 1.00 98.25 184 THR A C 1
ATOM 1434 O O . THR A 1 184 ? 7.412 -5.438 -32.927 1.00 98.25 184 THR A O 1
ATOM 1437 N N . TYR A 1 185 ? 6.566 -3.637 -31.870 1.00 98.69 185 TYR A N 1
ATOM 1438 C CA . TYR A 1 185 ? 6.895 -4.102 -30.526 1.00 98.69 185 TYR A CA 1
ATOM 1439 C C . TYR A 1 185 ? 6.262 -5.462 -30.213 1.00 98.69 185 TYR A C 1
ATOM 1441 O O . TYR A 1 185 ? 6.958 -6.361 -29.752 1.00 98.69 185 TYR A O 1
ATOM 1449 N N . ALA A 1 186 ? 4.972 -5.668 -30.501 1.00 98.69 186 ALA A N 1
ATOM 1450 C CA . ALA A 1 186 ? 4.297 -6.942 -30.237 1.00 98.69 186 ALA A CA 1
ATOM 1451 C C . ALA A 1 186 ? 4.886 -8.117 -31.042 1.00 98.69 186 ALA A C 1
ATOM 1453 O O . ALA A 1 186 ? 5.021 -9.226 -30.515 1.00 98.69 186 ALA A O 1
ATOM 1454 N N . VAL A 1 187 ? 5.262 -7.884 -32.305 1.00 98.44 187 VAL A N 1
ATOM 1455 C CA . VAL A 1 187 ? 5.915 -8.896 -33.150 1.00 98.44 187 VAL A CA 1
ATOM 1456 C C . VAL A 1 187 ? 7.290 -9.262 -32.592 1.00 98.44 187 VAL A C 1
ATOM 1458 O O . VAL A 1 187 ? 7.574 -10.449 -32.425 1.00 98.44 187 VAL A O 1
ATOM 1461 N N . SER A 1 188 ? 8.105 -8.267 -32.238 1.00 98.50 188 SER A N 1
ATOM 1462 C CA . SER A 1 188 ? 9.403 -8.491 -31.596 1.00 98.50 188 SER A CA 1
ATOM 1463 C C . SER A 1 188 ? 9.241 -9.177 -30.236 1.00 98.50 188 SER A C 1
ATOM 1465 O O . SER A 1 188 ? 9.917 -10.163 -29.960 1.00 98.50 188 SER A O 1
ATOM 1467 N N . PHE A 1 189 ? 8.292 -8.748 -29.401 1.00 98.88 189 PHE A N 1
ATOM 1468 C CA . PHE A 1 189 ? 8.026 -9.334 -28.085 1.00 98.88 189 PHE A CA 1
ATOM 1469 C C . PHE A 1 189 ? 7.758 -10.843 -28.162 1.00 98.88 189 PHE A C 1
ATOM 1471 O O . PHE A 1 189 ? 8.264 -11.603 -27.333 1.00 98.88 189 PHE A O 1
ATOM 1478 N N . ARG A 1 190 ? 7.023 -11.308 -29.185 1.00 98.75 190 ARG A N 1
ATOM 1479 C CA . ARG A 1 190 ? 6.831 -12.746 -29.446 1.00 98.75 190 ARG A CA 1
ATOM 1480 C C . ARG A 1 190 ? 8.165 -13.473 -29.604 1.00 98.75 190 ARG A C 1
ATOM 1482 O O . ARG A 1 190 ? 8.317 -14.563 -29.048 1.00 98.75 190 ARG A O 1
ATOM 1489 N N . ASP A 1 191 ? 9.119 -12.892 -30.326 1.00 98.75 191 ASP A N 1
ATOM 1490 C CA . ASP A 1 191 ? 10.442 -13.486 -30.543 1.00 98.75 191 ASP A CA 1
ATOM 1491 C C . ASP A 1 191 ? 11.263 -13.506 -29.244 1.00 98.75 191 ASP A C 1
ATOM 1493 O O . ASP A 1 191 ? 11.831 -14.546 -28.904 1.00 98.75 191 ASP A O 1
ATOM 1497 N N . TYR A 1 192 ? 11.248 -12.415 -28.466 1.00 98.88 192 TYR A N 1
ATOM 1498 C CA . TYR A 1 192 ? 11.903 -12.349 -27.149 1.00 98.88 192 TYR A CA 1
ATOM 1499 C C . TYR A 1 192 ? 11.361 -13.430 -26.209 1.00 98.88 192 TYR A C 1
ATOM 1501 O O . TYR A 1 192 ? 12.127 -14.254 -25.712 1.00 98.88 192 TYR A O 1
ATOM 1509 N N . VAL A 1 193 ? 10.038 -13.499 -26.016 1.00 98.75 193 VAL A N 1
ATOM 1510 C CA . VAL A 1 193 ? 9.407 -14.515 -25.156 1.00 98.75 193 VAL A CA 1
ATOM 1511 C C . VAL A 1 193 ? 9.772 -15.926 -25.609 1.00 98.75 193 VAL A C 1
ATOM 1513 O O . VAL A 1 193 ? 10.110 -16.766 -24.774 1.00 98.75 193 VAL A O 1
ATOM 1516 N N . THR A 1 194 ? 9.717 -16.188 -26.917 1.00 98.75 194 THR A N 1
ATOM 1517 C CA . THR A 1 194 ? 9.993 -17.515 -27.480 1.00 98.75 194 THR A CA 1
ATOM 1518 C C . THR A 1 194 ? 11.433 -17.942 -27.210 1.00 98.75 194 THR A C 1
ATOM 1520 O O . THR A 1 194 ? 11.655 -19.030 -26.678 1.00 98.75 194 THR A O 1
ATOM 1523 N N . LEU A 1 195 ? 12.414 -17.094 -27.536 1.00 98.88 195 LEU A N 1
ATOM 1524 C CA . LEU A 1 195 ? 13.827 -17.445 -27.391 1.00 98.88 195 LEU A CA 1
ATOM 1525 C C . LEU A 1 195 ? 14.270 -17.477 -25.926 1.00 98.88 195 LEU A C 1
ATOM 1527 O O . LEU A 1 195 ? 14.978 -18.399 -25.525 1.00 98.88 195 LEU A O 1
ATOM 1531 N N . MET A 1 196 ? 13.820 -16.528 -25.103 1.00 98.88 196 MET A N 1
ATOM 1532 C CA . MET A 1 196 ? 14.182 -16.475 -23.685 1.00 98.88 196 MET A CA 1
ATOM 1533 C C . MET A 1 196 ? 13.612 -17.672 -22.911 1.00 98.88 196 MET A C 1
ATOM 1535 O O . MET A 1 196 ? 14.342 -18.327 -22.166 1.00 98.88 196 MET A O 1
ATOM 1539 N N . LYS A 1 197 ? 12.336 -18.029 -23.125 1.00 98.81 197 LYS A N 1
ATOM 1540 C CA . LYS A 1 197 ? 11.721 -19.187 -22.449 1.00 98.81 197 LYS A CA 1
ATOM 1541 C C . LYS A 1 197 ? 12.189 -20.536 -22.992 1.00 98.81 197 LYS A C 1
ATOM 1543 O O . LYS A 1 197 ? 12.095 -21.530 -22.276 1.00 98.81 197 LYS A O 1
ATOM 1548 N N . ALA A 1 198 ? 12.715 -20.594 -24.218 1.00 98.81 198 ALA A N 1
ATOM 1549 C CA . ALA A 1 198 ? 13.387 -21.794 -24.719 1.00 98.81 198 ALA A CA 1
ATOM 1550 C C . ALA A 1 198 ? 14.683 -22.098 -23.947 1.00 98.81 198 ALA A C 1
ATOM 1552 O O . ALA A 1 198 ? 15.096 -23.254 -23.872 1.00 98.81 198 ALA A O 1
ATOM 1553 N N . VAL A 1 199 ? 15.318 -21.072 -23.368 1.00 98.88 199 VAL A N 1
ATOM 1554 C CA . VAL A 1 199 ? 16.490 -21.228 -22.500 1.00 98.88 199 VAL A CA 1
ATOM 1555 C C . VAL A 1 199 ? 16.080 -21.602 -21.082 1.00 98.88 199 VAL A C 1
ATOM 1557 O O . VAL A 1 199 ? 16.608 -22.566 -20.532 1.00 98.88 199 VAL A O 1
ATOM 1560 N N . ASP A 1 200 ? 15.156 -20.846 -20.494 1.00 98.75 200 ASP A N 1
ATOM 1561 C CA . ASP A 1 200 ? 14.652 -21.099 -19.148 1.00 98.75 200 ASP A CA 1
ATOM 1562 C C . ASP A 1 200 ? 13.131 -20.885 -19.104 1.00 98.75 200 ASP A C 1
ATOM 1564 O O . ASP A 1 200 ? 12.666 -19.746 -19.032 1.00 98.75 200 ASP A O 1
ATOM 1568 N N . PRO A 1 201 ? 12.323 -21.959 -19.122 1.00 98.50 201 PRO A N 1
ATOM 1569 C CA . PRO A 1 201 ? 10.867 -21.843 -19.116 1.00 98.50 201 PRO A CA 1
ATOM 1570 C C . PRO A 1 201 ? 10.295 -21.362 -17.771 1.00 98.50 201 PRO A C 1
ATOM 1572 O O . PRO A 1 201 ? 9.092 -21.114 -17.683 1.00 98.50 201 PRO A O 1
ATOM 1575 N N . SER A 1 202 ? 11.114 -21.249 -16.716 1.00 98.25 202 SER A N 1
ATOM 1576 C CA . SER A 1 202 ? 10.672 -20.820 -15.384 1.00 98.25 202 SER A CA 1
ATOM 1577 C C . SER A 1 202 ? 10.611 -19.297 -15.211 1.00 98.25 202 SER A C 1
ATOM 1579 O O . SER A 1 202 ? 9.957 -18.812 -14.277 1.00 98.25 202 SER A O 1
ATOM 1581 N N . ILE A 1 203 ? 11.249 -18.541 -16.112 1.00 98.88 203 ILE A N 1
ATOM 1582 C CA . ILE A 1 203 ? 11.217 -17.078 -16.082 1.00 98.88 203 ILE A CA 1
ATOM 1583 C C . ILE A 1 203 ? 9.827 -16.537 -16.425 1.00 98.88 203 ILE A C 1
ATOM 1585 O O . ILE A 1 203 ? 8.980 -17.190 -17.042 1.00 98.88 203 ILE A O 1
ATOM 1589 N N . LYS A 1 204 ? 9.619 -15.285 -16.042 1.00 98.88 204 LYS A N 1
ATOM 1590 C CA . LYS A 1 204 ? 8.461 -14.461 -16.354 1.00 98.88 204 LYS A CA 1
ATOM 1591 C C . LYS A 1 204 ? 8.914 -13.332 -17.267 1.00 98.88 204 LYS A C 1
ATOM 1593 O O . LYS A 1 204 ? 9.901 -12.677 -16.946 1.00 98.88 204 LYS A O 1
ATOM 1598 N N . VAL A 1 205 ? 8.206 -13.115 -18.374 1.00 98.94 205 VAL A N 1
ATOM 1599 C CA . VAL A 1 205 ? 8.544 -12.079 -19.362 1.00 98.94 205 VAL A CA 1
ATOM 1600 C C . VAL A 1 205 ? 7.403 -11.074 -19.479 1.00 98.94 205 VAL A C 1
ATOM 1602 O O . VAL A 1 205 ? 6.258 -11.475 -19.707 1.00 98.94 205 VAL A O 1
ATOM 1605 N N . GLY A 1 206 ? 7.702 -9.788 -19.304 1.00 98.75 206 GLY A N 1
ATOM 1606 C CA . GLY A 1 206 ? 6.707 -8.720 -19.259 1.00 98.75 206 GLY A CA 1
ATOM 1607 C C . GLY A 1 206 ? 6.792 -7.721 -20.403 1.00 98.75 206 GLY A C 1
ATOM 1608 O O . GLY A 1 206 ? 7.875 -7.465 -20.926 1.00 98.75 206 GLY A O 1
ATOM 1609 N N . ALA A 1 207 ? 5.635 -7.162 -20.761 1.00 98.88 207 ALA A N 1
ATOM 1610 C CA . ALA A 1 207 ? 5.465 -6.203 -21.853 1.00 98.88 207 ALA A CA 1
ATOM 1611 C C . ALA A 1 207 ? 5.117 -4.803 -21.329 1.00 98.88 207 ALA A C 1
ATOM 1613 O O . ALA A 1 207 ? 4.360 -4.676 -20.363 1.00 98.88 207 ALA A O 1
ATOM 1614 N N . VAL A 1 208 ? 5.624 -3.763 -21.994 1.00 98.62 208 VAL A N 1
ATOM 1615 C CA . VAL A 1 208 ? 5.365 -2.353 -21.660 1.00 98.62 208 VAL A CA 1
ATOM 1616 C C . VAL A 1 208 ? 3.919 -1.971 -21.959 1.00 98.62 208 VAL A C 1
ATOM 1618 O O . VAL A 1 208 ? 3.426 -2.179 -23.068 1.00 98.62 208 VAL A O 1
ATOM 1621 N N . VAL A 1 209 ? 3.232 -1.384 -20.977 1.00 98.75 209 VAL A N 1
ATOM 1622 C CA . VAL A 1 209 ? 1.854 -0.891 -21.103 1.00 98.75 209 VAL A CA 1
ATOM 1623 C C . VAL A 1 209 ? 1.720 0.541 -20.600 1.00 98.75 209 VAL A C 1
ATOM 1625 O O . VAL A 1 209 ? 2.512 1.036 -19.806 1.00 98.75 209 VAL A O 1
ATOM 1628 N N . THR A 1 210 ? 0.644 1.187 -21.027 1.00 98.31 210 THR A N 1
ATOM 1629 C CA . THR A 1 210 ? 0.221 2.508 -20.563 1.00 98.31 210 THR A CA 1
ATOM 1630 C C . THR A 1 210 ? -1.295 2.558 -20.359 1.00 98.31 210 THR A C 1
ATOM 1632 O O . THR A 1 210 ? -2.051 1.767 -20.943 1.00 98.31 210 THR A O 1
ATOM 1635 N N . THR A 1 211 ? -1.754 3.462 -19.496 1.00 98.00 211 THR A N 1
ATOM 1636 C CA . THR A 1 211 ? -3.182 3.683 -19.251 1.00 98.00 211 THR A CA 1
ATOM 1637 C C . THR A 1 211 ? -3.814 4.474 -20.398 1.00 98.00 211 THR A C 1
ATOM 1639 O O . THR A 1 211 ? -3.181 5.330 -21.011 1.00 98.00 211 THR A O 1
ATOM 1642 N N . GLY A 1 212 ? -5.092 4.204 -20.675 1.00 97.75 212 GLY A N 1
ATOM 1643 C CA . GLY A 1 212 ? -5.850 4.863 -21.746 1.00 97.75 212 GLY A CA 1
ATOM 1644 C C . GLY A 1 212 ? -5.682 4.198 -23.118 1.00 97.75 212 GLY A C 1
ATOM 1645 O O . GLY A 1 212 ? -4.575 3.957 -23.584 1.00 97.75 212 GLY A O 1
ATOM 1646 N N . GLU A 1 213 ? -6.807 3.917 -23.780 1.00 97.81 213 GLU A N 1
ATOM 1647 C CA . GLU A 1 213 ? -6.835 3.154 -25.041 1.00 97.81 213 GLU A CA 1
ATOM 1648 C C . GLU A 1 213 ? -6.310 3.944 -26.255 1.00 97.81 213 GLU A C 1
ATOM 1650 O O . GLU A 1 213 ? -5.929 3.360 -27.264 1.00 97.81 213 GLU A O 1
ATOM 1655 N N . ASP A 1 214 ? -6.247 5.270 -26.151 1.00 97.75 214 ASP A N 1
ATOM 1656 C CA . ASP A 1 214 ? -5.762 6.167 -27.208 1.00 97.75 214 ASP A CA 1
ATOM 1657 C C . ASP A 1 214 ? -4.502 6.942 -26.778 1.00 97.75 214 ASP A C 1
ATOM 1659 O O . ASP A 1 214 ? -4.117 7.931 -27.400 1.00 97.75 214 ASP A O 1
ATOM 1663 N N . SER A 1 215 ? -3.842 6.495 -25.706 1.00 97.81 215 SER A N 1
ATOM 1664 C CA . SER A 1 215 ? -2.547 7.032 -25.286 1.00 97.81 215 SER A CA 1
ATOM 1665 C C . SER A 1 215 ? -1.443 6.555 -26.234 1.00 97.81 215 SER A C 1
ATOM 1667 O O . SER A 1 215 ? -1.411 5.383 -26.616 1.00 97.81 215 SER A O 1
ATOM 1669 N N . TYR A 1 216 ? -0.522 7.460 -26.583 1.00 97.12 216 TYR A N 1
ATOM 1670 C CA . TYR A 1 216 ? 0.638 7.190 -27.447 1.00 97.12 216 TYR A CA 1
ATOM 1671 C C . TYR A 1 216 ? 0.270 6.578 -28.811 1.00 97.12 216 TYR A C 1
ATOM 1673 O O . TYR A 1 216 ? 0.730 5.500 -29.187 1.00 97.12 216 TYR A O 1
ATOM 1681 N N . ILE A 1 217 ? -0.586 7.276 -29.566 1.00 96.88 217 ILE A N 1
ATOM 1682 C CA . ILE A 1 217 ? -0.864 6.947 -30.972 1.00 96.88 217 ILE A CA 1
ATOM 1683 C C . ILE A 1 217 ? 0.340 7.377 -31.821 1.00 96.88 217 ILE A C 1
ATOM 1685 O O . ILE A 1 217 ? 0.427 8.525 -32.254 1.00 96.88 217 ILE A O 1
ATOM 1689 N N . ASN A 1 218 ? 1.262 6.447 -32.060 1.00 91.94 218 ASN A N 1
ATOM 1690 C CA . ASN A 1 218 ? 2.482 6.711 -32.832 1.00 91.94 218 ASN A CA 1
ATOM 1691 C C . ASN A 1 218 ? 2.312 6.424 -34.333 1.00 91.94 218 ASN A C 1
ATOM 1693 O O . ASN A 1 218 ? 2.975 7.037 -35.167 1.00 91.94 218 ASN A O 1
ATOM 1697 N N . ASN A 1 219 ? 1.383 5.535 -34.699 1.00 87.88 219 ASN A N 1
ATOM 1698 C CA . ASN A 1 219 ? 0.916 5.353 -36.072 1.00 87.88 219 ASN A CA 1
ATOM 1699 C C . ASN A 1 219 ? -0.527 4.817 -36.099 1.00 87.88 219 ASN A C 1
ATOM 1701 O O . ASN A 1 219 ? -1.117 4.534 -35.062 1.00 87.88 219 ASN A O 1
ATOM 1705 N N . THR A 1 220 ? -1.097 4.701 -37.301 1.00 94.56 220 THR A N 1
ATOM 1706 C CA . THR A 1 220 ? -2.466 4.199 -37.534 1.00 94.56 220 THR A CA 1
ATOM 1707 C C . THR A 1 220 ? -2.514 3.083 -38.583 1.00 94.56 220 THR A C 1
ATOM 1709 O O . THR A 1 220 ? -3.574 2.768 -39.119 1.00 94.56 220 THR A O 1
ATOM 1712 N N . ASN A 1 221 ? -1.363 2.469 -38.892 1.00 94.50 221 ASN A N 1
ATOM 1713 C CA . ASN A 1 221 ? -1.286 1.371 -39.866 1.00 94.50 221 ASN A CA 1
ATOM 1714 C C . ASN A 1 221 ? -1.935 0.091 -39.327 1.00 94.50 221 ASN A C 1
ATOM 1716 O O . ASN A 1 221 ? -2.412 -0.739 -40.098 1.00 94.50 221 ASN A O 1
ATOM 1720 N N . HIS A 1 222 ? -1.960 -0.046 -38.002 1.00 96.31 222 HIS A N 1
ATOM 1721 C CA . HIS A 1 222 ? -2.636 -1.113 -37.286 1.00 96.31 222 HIS A CA 1
ATOM 1722 C C . HIS A 1 222 ? -3.556 -0.499 -36.234 1.00 96.31 222 HIS A C 1
ATOM 1724 O O . HIS A 1 222 ? -3.194 0.461 -35.560 1.00 96.31 222 HIS A O 1
ATOM 1730 N N . SER A 1 223 ? -4.740 -1.083 -36.085 1.00 97.31 223 SER A N 1
ATOM 1731 C CA . SER A 1 223 ? -5.749 -0.655 -35.118 1.00 97.31 223 SER A CA 1
ATOM 1732 C C . SER A 1 223 ? -6.294 -1.862 -34.365 1.00 97.31 223 SER A C 1
ATOM 1734 O O . SER A 1 223 ? -6.358 -2.958 -34.927 1.00 97.31 223 SER A O 1
ATOM 1736 N N . ALA A 1 224 ? -6.762 -1.661 -33.139 1.00 98.19 224 ALA A N 1
ATOM 1737 C CA . ALA A 1 224 ? -7.438 -2.684 -32.353 1.00 98.19 224 ALA A CA 1
ATOM 1738 C C . ALA A 1 224 ? -8.915 -2.329 -32.161 1.00 98.19 224 ALA A C 1
ATOM 1740 O O . ALA A 1 224 ? -9.253 -1.208 -31.792 1.00 98.19 224 ALA A O 1
ATOM 1741 N N . VAL A 1 225 ? -9.808 -3.295 -32.378 1.00 98.38 225 VAL A N 1
ATOM 1742 C CA . VAL A 1 225 ? -11.224 -3.152 -32.016 1.00 98.38 225 VAL A CA 1
ATOM 1743 C C . VAL A 1 225 ? -11.404 -3.672 -30.597 1.00 98.38 225 VAL A C 1
ATOM 1745 O O . VAL A 1 225 ? -11.148 -4.848 -30.345 1.00 98.38 225 VAL A O 1
ATOM 1748 N N . ASN A 1 226 ? -11.861 -2.821 -29.678 1.00 98.38 226 ASN A N 1
ATOM 1749 C CA . ASN A 1 226 ? -12.204 -3.232 -28.321 1.00 98.38 226 ASN A CA 1
ATOM 1750 C C . ASN A 1 226 ? -13.410 -4.197 -28.375 1.00 98.38 226 ASN A C 1
ATOM 1752 O O . ASN A 1 226 ? -14.505 -3.775 -28.765 1.00 98.38 226 ASN A O 1
ATOM 1756 N N . PRO A 1 227 ? -13.275 -5.469 -27.952 1.00 96.88 227 PRO A N 1
ATOM 1757 C CA . PRO A 1 227 ? -14.363 -6.444 -28.060 1.00 96.88 227 PRO A CA 1
ATOM 1758 C C . PRO A 1 227 ? -15.579 -6.141 -27.174 1.00 96.88 227 PRO A C 1
ATOM 1760 O O . PRO A 1 227 ? -16.679 -6.603 -27.467 1.00 96.88 227 PRO A O 1
ATOM 1763 N N . ARG A 1 228 ? -15.399 -5.373 -26.094 1.00 97.75 228 ARG A N 1
ATOM 1764 C CA . ARG A 1 228 ? -16.466 -4.967 -25.172 1.00 97.75 228 ARG A CA 1
ATOM 1765 C C . ARG A 1 228 ? -17.264 -3.775 -25.701 1.00 97.75 228 ARG A C 1
ATOM 1767 O O . ARG A 1 228 ? -18.470 -3.720 -25.480 1.00 97.75 228 ARG A O 1
ATOM 1774 N N . THR A 1 229 ? -16.620 -2.810 -26.362 1.00 97.88 229 THR A N 1
ATOM 1775 C CA . THR A 1 229 ? -17.278 -1.557 -26.793 1.00 97.88 229 THR A CA 1
ATOM 1776 C C . THR A 1 229 ? -17.543 -1.472 -28.296 1.00 97.88 229 THR A C 1
ATOM 1778 O O . THR A 1 229 ? -18.325 -0.623 -28.722 1.00 97.88 229 THR A O 1
ATOM 1781 N N . GLY A 1 230 ? -16.890 -2.311 -29.105 1.00 98.19 230 GLY A N 1
ATOM 1782 C CA . GLY A 1 230 ? -16.928 -2.257 -30.569 1.00 98.19 230 GLY A CA 1
ATOM 1783 C C . GLY A 1 230 ? -16.184 -1.062 -31.178 1.00 98.19 230 GLY A C 1
ATOM 1784 O O . GLY A 1 230 ? -16.247 -0.862 -32.390 1.00 98.19 230 GLY A O 1
ATOM 1785 N N . ARG A 1 231 ? -15.495 -0.247 -30.367 1.00 98.31 231 ARG A N 1
ATOM 1786 C CA . ARG A 1 231 ? -14.746 0.927 -30.836 1.00 98.31 231 ARG A CA 1
ATOM 1787 C C . ARG A 1 231 ? -13.362 0.538 -31.334 1.00 98.31 231 ARG A C 1
ATOM 1789 O O . ARG A 1 231 ? -12.755 -0.399 -30.828 1.00 98.31 231 ARG A O 1
ATOM 1796 N N . THR A 1 232 ? -12.882 1.273 -32.331 1.00 98.38 232 THR A N 1
ATOM 1797 C CA . THR A 1 232 ? -11.528 1.121 -32.873 1.00 98.38 232 THR A CA 1
ATOM 1798 C C . THR A 1 232 ? -10.588 2.099 -32.182 1.00 98.38 232 THR A C 1
ATOM 1800 O O . THR A 1 232 ? -10.908 3.283 -32.095 1.00 98.38 232 THR A O 1
ATOM 1803 N N . HIS A 1 233 ? -9.441 1.598 -31.736 1.00 98.31 233 HIS A N 1
ATOM 1804 C CA . HIS A 1 233 ? -8.395 2.335 -31.037 1.00 98.31 233 HIS A CA 1
ATOM 1805 C C . HIS A 1 233 ? -7.046 2.146 -31.733 1.00 98.31 233 HIS A C 1
ATOM 1807 O O . HIS A 1 233 ? -6.775 1.087 -32.305 1.00 98.31 233 HIS A O 1
ATOM 1813 N N . ASN A 1 234 ? -6.205 3.179 -31.667 1.00 97.94 234 ASN A N 1
ATOM 1814 C CA . ASN A 1 234 ? -4.853 3.178 -32.246 1.00 97.94 234 ASN A CA 1
ATOM 1815 C C . ASN A 1 234 ? -3.762 3.439 -31.195 1.00 97.94 234 ASN A C 1
ATOM 1817 O O . ASN A 1 234 ? -2.599 3.605 -31.551 1.00 97.94 234 ASN A O 1
ATOM 1821 N N . GLY A 1 235 ? -4.126 3.539 -29.911 1.00 98.12 235 GLY A N 1
ATOM 1822 C CA . GLY A 1 235 ? -3.151 3.741 -28.846 1.00 98.12 235 GLY A CA 1
ATOM 1823 C C . GLY A 1 235 ? -2.276 2.511 -28.616 1.00 98.12 235 GLY A C 1
ATOM 1824 O O . GLY A 1 235 ? -2.586 1.398 -29.057 1.00 98.12 235 GLY A O 1
ATOM 1825 N N . TRP A 1 236 ? -1.187 2.726 -27.880 1.00 98.62 236 TRP A N 1
ATOM 1826 C CA . TRP A 1 236 ? -0.144 1.731 -27.642 1.00 98.62 236 TRP A CA 1
ATOM 1827 C C . TRP A 1 236 ? -0.686 0.405 -27.095 1.00 98.62 236 TRP A C 1
ATOM 1829 O O . TRP A 1 236 ? -0.539 -0.646 -27.723 1.00 98.62 236 TRP A O 1
ATOM 1839 N N . THR A 1 237 ? -1.337 0.449 -25.928 1.00 98.62 237 THR A N 1
ATOM 1840 C CA . THR A 1 237 ? -1.733 -0.761 -25.195 1.00 98.62 237 THR A CA 1
ATOM 1841 C C . THR A 1 237 ? -2.757 -1.606 -25.968 1.00 98.62 237 THR A C 1
ATOM 1843 O O . THR A 1 237 ? -2.526 -2.811 -26.092 1.00 98.62 237 THR A O 1
ATOM 1846 N N . PRO A 1 238 ? -3.841 -1.048 -26.551 1.00 98.62 238 PRO A N 1
ATOM 1847 C CA . PRO A 1 238 ? -4.779 -1.829 -27.360 1.00 98.62 238 PRO A CA 1
ATOM 1848 C C . PRO A 1 238 ? -4.151 -2.544 -28.551 1.00 98.62 238 PRO A C 1
ATOM 1850 O O . PRO A 1 238 ? -4.367 -3.745 -28.726 1.00 98.62 238 PRO A O 1
ATOM 1853 N N . VAL A 1 239 ? -3.374 -1.822 -29.368 1.00 98.69 239 VAL A N 1
ATOM 1854 C CA . VAL A 1 239 ? -2.770 -2.384 -30.585 1.00 98.69 239 VAL A CA 1
ATOM 1855 C C . VAL A 1 239 ? -1.761 -3.466 -30.219 1.00 98.69 239 VAL A C 1
ATOM 1857 O O . VAL A 1 239 ? -1.800 -4.552 -30.802 1.00 98.69 239 VAL A O 1
ATOM 1860 N N . MET A 1 240 ? -0.923 -3.216 -29.211 1.00 98.75 240 MET A N 1
ATOM 1861 C CA . MET A 1 240 ? 0.052 -4.187 -28.724 1.00 98.75 240 MET A CA 1
ATOM 1862 C C . MET A 1 240 ? -0.641 -5.461 -28.215 1.00 98.75 240 MET A C 1
ATOM 1864 O O . MET A 1 240 ? -0.350 -6.554 -28.702 1.00 98.75 240 MET A O 1
ATOM 1868 N N . LEU A 1 241 ? -1.624 -5.348 -27.311 1.00 98.81 241 LEU A N 1
ATOM 1869 C CA . LEU A 1 241 ? -2.298 -6.515 -26.726 1.00 98.81 241 LEU A CA 1
ATOM 1870 C C . LEU A 1 241 ? -3.123 -7.304 -27.753 1.00 98.81 241 LEU A C 1
ATOM 1872 O O . LEU A 1 241 ? -3.095 -8.538 -27.748 1.00 98.81 241 LEU A O 1
ATOM 1876 N N . ALA A 1 242 ? -3.840 -6.622 -28.653 1.00 98.62 242 ALA A N 1
ATOM 1877 C CA . ALA A 1 242 ? -4.595 -7.282 -29.718 1.00 98.62 242 ALA A CA 1
ATOM 1878 C C . ALA A 1 242 ? -3.669 -8.043 -30.681 1.00 98.62 242 ALA A C 1
ATOM 1880 O O . ALA A 1 242 ? -3.999 -9.153 -31.111 1.00 98.62 242 ALA A O 1
ATOM 1881 N N . THR A 1 243 ? -2.493 -7.480 -30.971 1.00 98.69 243 THR A N 1
ATOM 1882 C CA . THR A 1 243 ? -1.468 -8.127 -31.799 1.00 98.69 243 THR A CA 1
ATOM 1883 C C . THR A 1 243 ? -0.850 -9.325 -31.079 1.00 98.69 243 THR A C 1
ATOM 1885 O O . THR A 1 243 ? -0.765 -10.402 -31.659 1.00 98.69 243 THR A O 1
ATOM 1888 N N . LEU A 1 244 ? -0.506 -9.217 -29.791 1.00 98.75 244 LEU A N 1
ATOM 1889 C CA . LEU A 1 244 ? -0.021 -10.371 -29.022 1.00 98.75 244 LEU A CA 1
ATOM 1890 C C . LEU A 1 244 ? -1.033 -11.520 -29.008 1.00 98.75 244 LEU A C 1
ATOM 1892 O O . LEU A 1 244 ? -0.659 -12.674 -29.230 1.00 98.75 244 LEU A O 1
ATOM 1896 N N . LYS A 1 245 ? -2.323 -11.213 -28.834 1.00 98.38 245 LYS A N 1
ATOM 1897 C CA . LYS A 1 245 ? -3.385 -12.221 -28.905 1.00 98.38 245 LYS A CA 1
ATOM 1898 C C . LYS A 1 245 ? -3.455 -12.900 -30.271 1.00 98.38 245 LYS A C 1
ATOM 1900 O O . LYS A 1 245 ? -3.612 -14.119 -30.313 1.00 98.38 245 LYS A O 1
ATOM 1905 N N . SER A 1 246 ? -3.341 -12.153 -31.372 1.00 98.31 246 SER A N 1
ATOM 1906 C CA . SER A 1 246 ? -3.362 -12.743 -32.720 1.00 98.31 246 SER A CA 1
ATOM 1907 C C . SER A 1 246 ? -2.135 -13.623 -32.991 1.00 98.31 246 SER A C 1
ATOM 1909 O O . SER A 1 246 ? -2.239 -14.614 -33.712 1.00 98.31 246 SER A O 1
ATOM 1911 N N . LEU A 1 247 ? -1.005 -13.316 -32.346 1.00 98.44 247 LEU A N 1
ATOM 1912 C CA . LEU A 1 247 ? 0.225 -14.110 -32.372 1.00 98.44 247 LEU A CA 1
ATOM 1913 C C . LEU A 1 247 ? 0.217 -15.300 -31.393 1.00 98.44 247 LEU A C 1
ATOM 1915 O O . LEU A 1 247 ? 1.173 -16.074 -31.376 1.00 98.44 247 LEU A O 1
ATOM 1919 N N . GLY A 1 248 ? -0.831 -15.463 -30.577 1.00 97.56 248 GLY A N 1
ATOM 1920 C CA . GLY A 1 248 ? -0.916 -16.528 -29.573 1.00 97.56 248 GLY A CA 1
ATOM 1921 C C . GLY A 1 248 ? 0.035 -16.344 -28.384 1.00 97.56 248 GLY A C 1
ATOM 1922 O O . GLY A 1 248 ? 0.385 -17.321 -27.725 1.00 97.56 248 GLY A O 1
ATOM 1923 N N . VAL A 1 249 ? 0.460 -15.109 -28.105 1.00 97.94 249 VAL A N 1
ATOM 1924 C CA . VAL A 1 249 ? 1.364 -14.761 -27.002 1.00 97.94 249 VAL A CA 1
ATOM 1925 C C . VAL A 1 249 ? 0.597 -14.035 -25.904 1.00 97.94 249 VAL A C 1
ATOM 1927 O O . VAL A 1 249 ? -0.294 -13.229 -26.152 1.00 97.94 249 VAL A O 1
ATOM 1930 N N . THR A 1 250 ? 0.948 -14.311 -24.653 1.00 98.31 250 THR A N 1
ATOM 1931 C CA . THR A 1 250 ? 0.452 -13.581 -23.484 1.00 98.31 250 THR A CA 1
ATOM 1932 C C . THR A 1 250 ? 1.651 -13.241 -22.601 1.00 98.31 250 THR A C 1
ATOM 1934 O O . THR A 1 250 ? 2.411 -14.158 -22.271 1.00 98.31 250 THR A O 1
ATOM 1937 N N . PRO A 1 251 ? 1.866 -11.960 -22.249 1.00 98.69 251 PRO A N 1
ATOM 1938 C CA . PRO A 1 251 ? 2.933 -11.588 -21.327 1.00 98.69 251 PRO A CA 1
ATOM 1939 C C . PRO A 1 251 ? 2.630 -12.154 -19.936 1.00 98.69 251 PRO A C 1
ATOM 1941 O O . PRO A 1 251 ? 1.471 -12.283 -19.553 1.00 98.69 251 PRO A O 1
ATOM 1944 N N . ASP A 1 252 ? 3.652 -12.485 -19.152 1.00 98.88 252 ASP A N 1
ATOM 1945 C CA . ASP A 1 252 ? 3.432 -12.909 -17.764 1.00 98.88 252 ASP A CA 1
ATOM 1946 C C . ASP A 1 252 ? 3.052 -11.731 -16.857 1.00 98.88 252 ASP A C 1
ATOM 1948 O O . ASP A 1 252 ? 2.348 -11.908 -15.862 1.00 98.88 252 ASP A O 1
ATOM 1952 N N . PHE A 1 253 ? 3.525 -10.530 -17.191 1.00 98.94 253 PHE A N 1
ATOM 1953 C CA . PHE A 1 253 ? 3.217 -9.304 -16.467 1.00 98.94 253 PHE A CA 1
ATOM 1954 C C . PHE A 1 253 ? 3.224 -8.078 -17.386 1.00 98.94 253 PHE A C 1
ATOM 1956 O O . PHE A 1 253 ? 3.834 -8.080 -18.453 1.00 98.94 253 PHE A O 1
ATOM 1963 N N . ALA A 1 254 ? 2.525 -7.031 -16.967 1.00 98.88 254 ALA A N 1
ATOM 1964 C CA . ALA A 1 254 ? 2.443 -5.751 -17.646 1.00 98.88 254 ALA A CA 1
ATOM 1965 C C . ALA A 1 254 ? 3.281 -4.715 -16.886 1.00 98.88 254 ALA A C 1
ATOM 1967 O O . ALA A 1 254 ? 3.076 -4.512 -15.687 1.00 98.88 254 ALA A O 1
ATOM 1968 N N . ILE A 1 255 ? 4.224 -4.098 -17.594 1.00 98.81 255 ILE A N 1
ATOM 1969 C CA . ILE A 1 255 ? 5.204 -3.136 -17.088 1.00 98.81 255 ILE A CA 1
ATOM 1970 C C . ILE A 1 255 ? 4.583 -1.746 -17.188 1.00 98.81 255 ILE A C 1
ATOM 1972 O O . ILE A 1 255 ? 4.346 -1.257 -18.293 1.00 98.81 255 ILE A O 1
ATOM 1976 N N . TYR A 1 256 ? 4.285 -1.135 -16.044 1.00 98.81 256 TYR A N 1
ATOM 1977 C CA . TYR A 1 256 ? 3.673 0.187 -15.972 1.00 98.81 256 TYR A CA 1
ATOM 1978 C C . TYR A 1 256 ? 4.591 1.177 -15.261 1.00 98.81 256 TYR A C 1
ATOM 1980 O O . TYR A 1 256 ? 5.114 0.889 -14.184 1.00 98.81 256 TYR A O 1
ATOM 1988 N N . HIS A 1 257 ? 4.780 2.350 -15.852 1.00 98.44 257 HIS A N 1
ATOM 1989 C CA . HIS A 1 257 ? 5.542 3.446 -15.263 1.00 98.44 257 HIS A CA 1
ATOM 1990 C C . HIS A 1 257 ? 4.604 4.591 -14.916 1.00 98.44 257 HIS A C 1
ATOM 1992 O O . HIS A 1 257 ? 3.637 4.860 -15.635 1.00 98.44 257 HIS A O 1
ATOM 1998 N N . ARG A 1 258 ? 4.869 5.263 -13.795 1.00 96.12 258 ARG A N 1
ATOM 1999 C CA . ARG A 1 258 ? 3.995 6.336 -13.325 1.00 96.12 258 ARG A CA 1
ATOM 2000 C C . ARG A 1 258 ? 4.766 7.467 -12.669 1.00 96.12 258 ARG A C 1
ATOM 2002 O O . ARG A 1 258 ? 5.393 7.279 -11.630 1.00 96.12 258 ARG A O 1
ATOM 2009 N N . TYR A 1 259 ? 4.585 8.664 -13.208 1.00 97.06 259 TYR A N 1
ATOM 2010 C CA . TYR A 1 259 ? 5.070 9.919 -12.648 1.00 97.06 259 TYR A CA 1
ATOM 2011 C C . TYR A 1 259 ? 3.919 10.924 -12.617 1.00 97.06 259 TYR A C 1
ATOM 2013 O O . TYR A 1 259 ? 3.146 11.016 -13.568 1.00 97.06 259 TYR A O 1
ATOM 2021 N N . GLU A 1 260 ? 3.772 11.661 -11.520 1.00 94.94 260 GLU A N 1
ATOM 2022 C CA . GLU A 1 260 ? 2.552 12.450 -11.280 1.00 94.94 260 GLU A CA 1
ATOM 2023 C C . GLU A 1 260 ? 2.560 13.817 -11.951 1.00 94.94 260 GLU A C 1
ATOM 2025 O O . GLU A 1 260 ? 1.503 14.388 -12.218 1.00 94.94 260 GLU A O 1
ATOM 2030 N N . GLN A 1 261 ? 3.748 14.384 -12.144 1.00 97.12 261 GLN A N 1
ATOM 2031 C CA . GLN A 1 261 ? 3.892 15.787 -12.497 1.00 97.12 261 GLN A CA 1
ATOM 2032 C C . GLN A 1 261 ? 4.783 15.970 -13.711 1.00 97.12 261 GLN A C 1
ATOM 2034 O O . GLN A 1 261 ? 5.730 15.220 -13.952 1.00 97.12 261 GLN A O 1
ATOM 2039 N N . ALA A 1 262 ? 4.466 17.030 -14.446 1.00 97.00 262 ALA A N 1
ATOM 2040 C CA . ALA A 1 262 ? 5.315 17.558 -15.490 1.00 97.00 262 ALA A CA 1
ATOM 2041 C C . ALA A 1 262 ? 6.420 18.449 -14.904 1.00 97.00 262 ALA A C 1
ATOM 2043 O O . ALA A 1 262 ? 6.180 19.136 -13.904 1.00 97.00 262 ALA A O 1
ATOM 2044 N N . PRO A 1 263 ? 7.603 18.494 -15.537 1.00 96.94 263 PRO A N 1
ATOM 2045 C CA . PRO A 1 263 ? 8.674 19.376 -15.111 1.00 96.94 263 PRO A CA 1
ATOM 2046 C C . PRO A 1 263 ? 8.241 20.841 -15.141 1.00 96.94 263 PRO A C 1
ATOM 2048 O O . PRO A 1 263 ? 7.605 21.302 -16.093 1.00 96.94 263 PRO A O 1
ATOM 2051 N N . GLY A 1 264 ? 8.583 21.586 -14.092 1.00 96.81 264 GLY A N 1
ATOM 2052 C CA . GLY A 1 264 ? 8.164 22.976 -13.914 1.00 96.81 264 GLY A CA 1
ATOM 2053 C C . GLY A 1 264 ? 6.736 23.151 -13.384 1.00 96.81 264 GLY A C 1
ATOM 2054 O O . GLY A 1 264 ? 6.341 24.286 -13.123 1.00 96.81 264 GLY A O 1
ATOM 2055 N N . GLN A 1 265 ? 5.961 22.072 -13.228 1.00 96.88 265 GLN A N 1
ATOM 2056 C CA . GLN A 1 265 ? 4.588 22.087 -12.699 1.00 96.88 265 GLN A CA 1
ATOM 2057 C C . GLN A 1 265 ? 4.477 21.432 -11.313 1.00 96.88 265 GLN A C 1
ATOM 2059 O O . GLN A 1 265 ? 3.375 21.144 -10.845 1.00 96.88 265 GLN A O 1
ATOM 2064 N N . GLU A 1 266 ? 5.607 21.182 -10.655 1.00 98.00 266 GLU A N 1
ATOM 2065 C CA . GLU A 1 266 ? 5.650 20.557 -9.340 1.00 98.00 266 GLU A CA 1
ATOM 2066 C C . GLU A 1 266 ? 4.902 21.395 -8.292 1.00 98.00 266 GLU A C 1
ATOM 2068 O O . GLU A 1 266 ? 5.047 22.618 -8.205 1.00 98.00 266 GLU A O 1
ATOM 2073 N N . SER A 1 267 ? 4.105 20.718 -7.468 1.00 98.25 267 SER A N 1
ATOM 2074 C CA . SER A 1 267 ? 3.290 21.292 -6.402 1.00 98.25 267 SER A CA 1
ATOM 2075 C C . SER A 1 267 ? 3.126 20.289 -5.266 1.00 98.25 267 SER A C 1
ATOM 2077 O O . SER A 1 267 ? 2.642 19.174 -5.467 1.00 98.25 267 SER A O 1
ATOM 2079 N N . ASP A 1 268 ? 3.508 20.679 -4.049 1.00 98.44 268 ASP A N 1
ATOM 2080 C CA . ASP A 1 268 ? 3.467 19.776 -2.892 1.00 98.44 268 ASP A CA 1
ATOM 2081 C C . ASP A 1 268 ? 2.048 19.296 -2.581 1.00 98.44 268 ASP A C 1
ATOM 2083 O O . ASP A 1 268 ? 1.825 18.122 -2.289 1.00 98.44 268 ASP A O 1
ATOM 2087 N N . SER A 1 269 ? 1.068 20.197 -2.670 1.00 96.50 269 SER A N 1
ATOM 2088 C CA . SER A 1 269 ? -0.324 19.871 -2.365 1.00 96.50 269 SER A CA 1
ATOM 2089 C C . SER A 1 269 ? -0.945 18.946 -3.409 1.00 96.50 269 SER A C 1
ATOM 2091 O O . SER A 1 269 ? -1.731 18.073 -3.042 1.00 96.50 269 SER A O 1
ATOM 2093 N N . LEU A 1 270 ? -0.587 19.102 -4.690 1.00 96.94 270 LEU A N 1
ATOM 2094 C CA . LEU A 1 270 ? -1.057 18.212 -5.753 1.00 96.94 270 LEU A CA 1
ATOM 2095 C C . LEU A 1 270 ? -0.414 16.832 -5.625 1.00 96.94 270 LEU A C 1
ATOM 2097 O O . LEU A 1 270 ? -1.134 15.833 -5.633 1.00 96.94 270 LEU A O 1
ATOM 2101 N N . LEU A 1 271 ? 0.906 16.777 -5.425 1.00 98.31 271 LEU A N 1
ATOM 2102 C CA . LEU A 1 271 ? 1.632 15.519 -5.278 1.00 98.31 271 LEU A CA 1
ATOM 2103 C C . LEU A 1 271 ? 1.120 14.703 -4.084 1.00 98.31 271 LEU A C 1
ATOM 2105 O O . LEU A 1 271 ? 0.812 13.523 -4.211 1.00 98.31 271 LEU A O 1
ATOM 2109 N N . LEU A 1 272 ? 0.930 15.331 -2.921 1.00 97.81 272 LEU A N 1
ATOM 2110 C CA . LEU A 1 272 ? 0.421 14.628 -1.738 1.00 97.81 272 LEU A CA 1
ATOM 2111 C C . LEU A 1 272 ? -1.049 14.195 -1.869 1.00 97.81 272 LEU A C 1
ATOM 2113 O O . LEU A 1 272 ? -1.566 13.497 -0.997 1.00 97.81 272 LEU A O 1
ATOM 2117 N N . GLN A 1 273 ? -1.751 14.588 -2.930 1.00 96.06 273 GLN A N 1
ATOM 2118 C CA . GLN A 1 273 ? -3.126 14.171 -3.204 1.00 96.06 273 GLN A CA 1
ATOM 2119 C C . GLN A 1 273 ? -3.240 13.194 -4.376 1.00 96.06 273 GLN A C 1
ATOM 2121 O O . GLN A 1 273 ? -4.340 12.691 -4.614 1.00 96.06 273 GLN A O 1
ATOM 2126 N N . SER A 1 274 ? -2.156 12.908 -5.095 1.00 96.56 274 SER A N 1
ATOM 2127 C CA . SER A 1 274 ? -2.205 12.157 -6.350 1.00 96.56 274 SER A CA 1
ATOM 2128 C C . SER A 1 274 ? -2.237 10.638 -6.152 1.00 96.56 274 SER A C 1
ATOM 2130 O O . SER A 1 274 ? -2.965 9.947 -6.863 1.00 96.56 274 SER A O 1
ATOM 2132 N N . ALA A 1 275 ? -1.576 10.106 -5.115 1.00 95.88 275 ALA A N 1
ATOM 2133 C CA . ALA A 1 275 ? -1.514 8.662 -4.853 1.00 95.88 275 ALA A CA 1
ATOM 2134 C C . ALA A 1 275 ? -2.902 8.000 -4.701 1.00 95.88 275 ALA A C 1
ATOM 2136 O O . ALA A 1 275 ? -3.071 6.808 -4.954 1.00 95.88 275 ALA A O 1
ATOM 2137 N N . LYS A 1 276 ? -3.952 8.755 -4.346 1.00 95.56 276 LYS A N 1
ATOM 2138 C CA . LYS A 1 276 ? -5.325 8.225 -4.238 1.00 95.56 276 LYS A CA 1
ATOM 2139 C C . LYS A 1 276 ? -5.883 7.638 -5.541 1.00 95.56 276 LYS A C 1
ATOM 2141 O O . LYS A 1 276 ? -6.894 6.943 -5.482 1.00 95.56 276 LYS A O 1
ATOM 2146 N N . SER A 1 277 ? -5.269 7.917 -6.693 1.00 96.25 277 SER A N 1
ATOM 2147 C CA . SER A 1 277 ? -5.710 7.410 -7.996 1.00 96.25 277 SER A CA 1
ATOM 2148 C C . SER A 1 277 ? -5.102 6.062 -8.398 1.00 96.25 277 SER A C 1
ATOM 2150 O O . SER A 1 277 ? -5.491 5.547 -9.438 1.00 96.25 277 SER A O 1
ATOM 2152 N N . TRP A 1 278 ? -4.218 5.438 -7.603 1.00 97.88 278 TRP A N 1
ATOM 2153 C CA . TRP A 1 278 ? -3.703 4.081 -7.888 1.00 97.88 278 TRP A CA 1
ATOM 2154 C C . TRP A 1 278 ? -4.789 3.045 -8.255 1.00 97.88 278 TRP A C 1
ATOM 2156 O O . TRP A 1 278 ? -4.591 2.298 -9.216 1.00 97.88 278 TRP A O 1
ATOM 2166 N N . PRO A 1 279 ? -5.962 3.006 -7.583 1.00 97.44 279 PRO A N 1
ATOM 2167 C CA . PRO A 1 279 ? -7.053 2.118 -7.989 1.00 97.44 279 PRO A CA 1
ATOM 2168 C C . PRO A 1 279 ? -7.595 2.377 -9.403 1.00 97.44 279 PRO A C 1
ATOM 2170 O O . PRO A 1 279 ? -8.062 1.438 -10.043 1.00 97.44 279 PRO A O 1
ATOM 2173 N N . ASN A 1 280 ? -7.529 3.617 -9.900 1.00 98.25 280 ASN A N 1
ATOM 2174 C CA . ASN A 1 280 ? -7.992 3.955 -11.248 1.00 98.25 280 ASN A CA 1
ATOM 2175 C C . ASN A 1 280 ? -7.077 3.333 -12.307 1.00 98.25 280 ASN A C 1
ATOM 2177 O O . ASN A 1 280 ? -7.577 2.770 -13.278 1.00 98.25 280 ASN A O 1
ATOM 2181 N N . ASP A 1 281 ? -5.760 3.386 -12.100 1.00 98.25 281 ASP A N 1
ATOM 2182 C CA . ASP A 1 281 ? -4.789 2.816 -13.039 1.00 98.25 281 ASP A CA 1
ATOM 2183 C C . ASP A 1 281 ? -4.865 1.293 -13.049 1.00 98.25 281 ASP A C 1
ATOM 2185 O O . ASP A 1 281 ? -4.907 0.687 -14.119 1.00 98.25 281 ASP A O 1
ATOM 2189 N N . ALA A 1 282 ? -4.974 0.674 -11.867 1.00 98.44 282 ALA A N 1
ATOM 2190 C CA . ALA A 1 282 ? -5.172 -0.768 -11.746 1.00 98.44 282 ALA A CA 1
ATOM 2191 C C . ALA A 1 282 ? -6.426 -1.217 -12.513 1.00 98.44 282 ALA A C 1
ATOM 2193 O O . ALA A 1 282 ? -6.352 -2.100 -13.367 1.00 98.44 282 ALA A O 1
ATOM 2194 N N . ALA A 1 283 ? -7.565 -0.552 -12.274 1.00 98.62 283 ALA A N 1
ATOM 2195 C CA . ALA A 1 283 ? -8.815 -0.853 -12.964 1.00 98.62 283 ALA A CA 1
ATOM 2196 C C . ALA A 1 283 ? -8.711 -0.630 -14.482 1.00 98.62 283 ALA A C 1
ATOM 2198 O O . ALA A 1 283 ? -9.204 -1.449 -15.256 1.00 98.62 283 ALA A O 1
ATOM 2199 N N . ASN A 1 284 ? -8.049 0.447 -14.917 1.00 98.75 284 ASN A N 1
ATOM 2200 C CA . ASN A 1 284 ? -7.850 0.746 -16.332 1.00 98.75 284 ASN A CA 1
ATOM 2201 C C . ASN A 1 284 ? -7.024 -0.344 -17.029 1.00 98.75 284 ASN A C 1
ATOM 2203 O O . ASN A 1 284 ? -7.476 -0.914 -18.022 1.00 98.75 284 ASN A O 1
ATOM 2207 N N . LEU A 1 285 ? -5.844 -0.669 -16.497 1.00 98.81 285 LEU A N 1
ATOM 2208 C CA . LEU A 1 285 ? -4.948 -1.662 -17.089 1.00 98.81 285 LEU A CA 1
ATOM 2209 C C . LEU A 1 285 ? -5.568 -3.060 -17.069 1.00 98.81 285 LEU A C 1
ATOM 2211 O O . LEU A 1 285 ? -5.519 -3.767 -18.075 1.00 98.81 285 LEU A O 1
ATOM 2215 N N . ARG A 1 286 ? -6.221 -3.452 -15.970 1.00 98.56 286 ARG A N 1
ATOM 2216 C CA . ARG A 1 286 ? -6.924 -4.738 -15.898 1.00 98.56 286 ARG A CA 1
ATOM 2217 C C . ARG A 1 286 ? -8.076 -4.829 -16.886 1.00 98.56 286 ARG A C 1
ATOM 2219 O O . ARG A 1 286 ? -8.271 -5.892 -17.481 1.00 98.56 286 ARG A O 1
ATOM 2226 N N . GLN A 1 287 ? -8.813 -3.738 -17.097 1.00 98.69 287 GLN A N 1
ATOM 2227 C CA . GLN A 1 287 ? -9.860 -3.694 -18.114 1.00 98.69 287 GLN A CA 1
ATOM 2228 C C . GLN A 1 287 ? -9.268 -3.857 -19.516 1.00 98.69 287 GLN A C 1
ATOM 2230 O O . GLN A 1 287 ? -9.778 -4.675 -20.275 1.00 98.69 287 GLN A O 1
ATOM 2235 N N . GLN A 1 288 ? -8.173 -3.162 -19.842 1.00 98.75 288 GLN A N 1
ATOM 2236 C CA . GLN A 1 288 ? -7.497 -3.322 -21.135 1.00 98.75 288 GLN A CA 1
ATOM 2237 C C . GLN A 1 288 ? -6.997 -4.765 -21.337 1.00 98.75 288 GLN A C 1
ATOM 2239 O O . GLN A 1 288 ? -7.273 -5.374 -22.368 1.00 98.75 288 GLN A O 1
ATOM 2244 N N . LEU A 1 289 ? -6.347 -5.370 -20.337 1.00 98.81 289 LEU A N 1
ATOM 2245 C CA . LEU A 1 289 ? -5.927 -6.778 -20.398 1.00 98.81 289 LEU A CA 1
ATOM 2246 C C . LEU A 1 289 ? -7.114 -7.723 -20.622 1.00 98.81 289 LEU A C 1
ATOM 2248 O O . LEU A 1 289 ? -7.032 -8.635 -21.443 1.00 98.81 289 LEU A O 1
ATOM 2252 N N . THR A 1 290 ? -8.227 -7.496 -19.926 1.00 98.38 290 THR A N 1
ATOM 2253 C CA . THR A 1 290 ? -9.445 -8.306 -20.073 1.00 98.38 290 THR A CA 1
ATOM 2254 C C . THR A 1 290 ? -10.059 -8.145 -21.462 1.00 98.38 290 THR A C 1
ATOM 2256 O O . THR A 1 290 ? -10.384 -9.143 -22.105 1.00 98.38 290 THR A O 1
ATOM 2259 N N . ASP A 1 291 ? -10.185 -6.911 -21.948 1.00 98.38 291 ASP A N 1
ATOM 2260 C CA . ASP A 1 291 ? -10.797 -6.602 -23.241 1.00 98.38 291 ASP A CA 1
ATOM 2261 C C . ASP A 1 291 ? -9.974 -7.207 -24.388 1.00 98.38 291 ASP A C 1
ATOM 2263 O O . ASP A 1 291 ? -10.517 -7.902 -25.250 1.00 98.38 291 ASP A O 1
ATOM 2267 N N . TYR A 1 292 ? -8.654 -7.002 -24.383 1.00 98.62 292 TYR A N 1
ATOM 2268 C CA . TYR A 1 292 ? -7.805 -7.361 -25.517 1.00 98.62 292 TYR A CA 1
ATOM 2269 C C . TYR A 1 292 ? -7.250 -8.783 -25.451 1.00 98.62 292 TYR A C 1
ATOM 2271 O O . TYR A 1 292 ? -7.146 -9.414 -26.499 1.00 98.62 292 TYR A O 1
ATOM 2279 N N . LEU A 1 293 ? -6.981 -9.348 -24.266 1.00 98.38 293 LEU A N 1
ATOM 2280 C CA . LEU A 1 293 ? -6.472 -10.724 -24.119 1.00 98.38 293 LEU A CA 1
ATOM 2281 C C . LEU A 1 293 ? -7.552 -11.745 -23.717 1.00 98.38 293 LEU A C 1
ATOM 2283 O O . LEU A 1 293 ? -7.347 -12.951 -23.863 1.00 98.38 293 LEU A O 1
ATOM 2287 N N . GLY A 1 294 ? -8.728 -11.305 -23.264 1.00 96.06 294 GLY A N 1
ATOM 2288 C CA . GLY A 1 294 ? -9.778 -12.198 -22.768 1.00 96.06 294 GLY A CA 1
ATOM 2289 C C . GLY A 1 294 ? -9.347 -12.947 -21.504 1.00 96.06 294 GLY A C 1
ATOM 2290 O O . GLY A 1 294 ? -8.665 -12.396 -20.643 1.00 96.06 294 GLY A O 1
ATOM 2291 N N . ALA A 1 295 ? -9.711 -14.230 -21.400 1.00 95.50 295 ALA A N 1
ATOM 2292 C CA . ALA A 1 295 ? -9.401 -15.057 -20.228 1.00 95.50 295 ALA A CA 1
ATOM 2293 C C . ALA A 1 295 ? -7.892 -15.189 -19.947 1.00 95.50 295 ALA A C 1
ATOM 2295 O O . ALA A 1 295 ? -7.499 -15.289 -18.792 1.00 95.50 295 ALA A O 1
ATOM 2296 N N . ALA A 1 296 ? -7.033 -15.139 -20.973 1.00 95.62 296 ALA A N 1
ATOM 2297 C CA . ALA A 1 296 ? -5.582 -15.157 -20.774 1.00 95.62 296 ALA A CA 1
ATOM 2298 C C . ALA A 1 296 ? -5.086 -13.913 -20.010 1.00 95.62 296 ALA A C 1
ATOM 2300 O O . ALA A 1 296 ? -4.128 -13.991 -19.242 1.00 95.62 296 ALA A O 1
ATOM 2301 N N . GLY A 1 297 ? -5.791 -12.786 -20.162 1.00 97.06 297 GLY A N 1
ATOM 2302 C CA . GLY A 1 297 ? -5.492 -11.524 -19.497 1.00 97.06 297 GLY A CA 1
ATOM 2303 C C . GLY A 1 297 ? -5.604 -11.574 -17.974 1.00 97.06 297 GLY A C 1
ATOM 2304 O O . GLY A 1 297 ? -4.946 -10.779 -17.312 1.00 97.06 297 GLY A O 1
ATOM 2305 N N . SER A 1 298 ? -6.374 -12.503 -17.388 1.00 95.50 298 SER A N 1
ATOM 2306 C CA . SER A 1 298 ? -6.548 -12.582 -15.926 1.00 95.50 298 SER A CA 1
ATOM 2307 C C . SER A 1 298 ? -5.278 -12.999 -15.183 1.00 95.50 298 SER A C 1
ATOM 2309 O O . SER A 1 298 ? -5.138 -12.699 -14.002 1.00 95.50 298 SER A O 1
ATOM 2311 N N . ASN A 1 299 ? -4.362 -13.691 -15.866 1.00 94.44 299 ASN A N 1
ATOM 2312 C CA . ASN A 1 299 ? -3.123 -14.204 -15.279 1.00 94.44 299 ASN A CA 1
ATOM 2313 C C . ASN A 1 299 ? -1.934 -13.252 -15.455 1.00 94.44 299 ASN A C 1
ATOM 2315 O O . ASN A 1 299 ? -0.869 -13.517 -14.906 1.00 94.44 299 ASN A O 1
ATOM 2319 N N . VAL A 1 300 ? -2.107 -12.165 -16.213 1.00 98.75 300 VAL A N 1
ATOM 2320 C CA . VAL A 1 300 ? -1.071 -11.144 -16.386 1.00 98.75 300 VAL A CA 1
ATOM 2321 C C . VAL A 1 300 ? -0.995 -10.323 -15.103 1.00 98.75 300 VAL A C 1
ATOM 2323 O O . VAL A 1 300 ? -1.981 -9.688 -14.708 1.00 98.75 300 VAL A O 1
ATOM 2326 N N . GLU A 1 301 ? 0.151 -10.355 -14.424 1.00 98.62 301 GLU A N 1
ATOM 2327 C CA . GLU A 1 301 ? 0.382 -9.515 -13.246 1.00 98.62 301 GLU A CA 1
ATOM 2328 C C . GLU A 1 301 ? 0.527 -8.047 -13.662 1.00 98.62 301 GLU A C 1
ATOM 2330 O O . GLU A 1 301 ? 1.081 -7.747 -14.715 1.00 98.62 301 GLU A O 1
ATOM 2335 N N . LEU A 1 302 ? 0.066 -7.119 -12.829 1.00 98.88 302 LEU A N 1
ATOM 2336 C CA . LEU A 1 302 ? 0.381 -5.703 -12.999 1.00 98.88 302 LEU A CA 1
ATOM 2337 C C . LEU A 1 302 ? 1.580 -5.364 -12.114 1.00 98.88 302 LEU A C 1
ATOM 2339 O O . LEU A 1 302 ? 1.553 -5.644 -10.912 1.00 98.88 302 LEU A O 1
ATOM 2343 N N . VAL A 1 303 ? 2.622 -4.756 -12.675 1.00 98.81 303 VAL A N 1
ATOM 2344 C CA . VAL A 1 303 ? 3.811 -4.338 -11.918 1.00 98.81 303 VAL A CA 1
ATOM 2345 C C . VAL A 1 303 ? 4.172 -2.898 -12.247 1.00 98.81 303 VAL A C 1
ATOM 2347 O O . VAL A 1 303 ? 4.074 -2.477 -13.397 1.00 98.81 303 VAL A O 1
ATOM 2350 N N . VAL A 1 304 ? 4.584 -2.148 -11.225 1.00 98.81 304 VAL A N 1
ATOM 2351 C CA . VAL A 1 304 ? 5.106 -0.794 -11.390 1.00 98.81 304 VAL A CA 1
ATOM 2352 C C . VAL A 1 304 ? 6.608 -0.828 -11.228 1.00 98.81 304 VAL A C 1
ATOM 2354 O O . VAL A 1 304 ? 7.119 -1.059 -10.131 1.00 98.81 304 VAL A O 1
ATOM 2357 N N . THR A 1 305 ? 7.307 -0.622 -12.330 1.00 98.56 305 THR A N 1
ATOM 2358 C CA . THR A 1 305 ? 8.762 -0.783 -12.417 1.00 98.56 305 THR A CA 1
ATOM 2359 C C . THR A 1 305 ? 9.491 0.550 -12.415 1.00 98.56 305 THR A C 1
ATOM 2361 O O . THR A 1 305 ? 10.689 0.568 -12.153 1.00 98.56 305 THR A O 1
ATOM 2364 N N . GLU A 1 306 ? 8.762 1.659 -12.559 1.00 98.25 306 GLU A N 1
ATOM 2365 C CA . GLU A 1 306 ? 9.239 3.008 -12.263 1.00 98.25 306 GLU A CA 1
ATOM 2366 C C . GLU A 1 306 ? 8.150 3.873 -11.637 1.00 98.25 306 GLU A C 1
ATOM 2368 O O . GLU A 1 306 ? 7.010 3.932 -12.113 1.00 98.25 306 GLU A O 1
ATOM 2373 N N . HIS A 1 307 ? 8.527 4.566 -10.564 1.00 97.88 307 HIS A N 1
ATOM 2374 C CA . HIS A 1 307 ? 7.686 5.544 -9.899 1.00 97.88 307 HIS A CA 1
ATOM 2375 C C . HIS A 1 307 ? 8.519 6.607 -9.176 1.00 97.88 307 HIS A C 1
ATOM 2377 O O . HIS A 1 307 ? 9.397 6.266 -8.381 1.00 97.88 307 HIS A O 1
ATOM 2383 N N . ASN A 1 308 ? 8.221 7.882 -9.430 1.00 97.69 308 ASN A N 1
ATOM 2384 C CA . ASN A 1 308 ? 8.678 9.048 -8.662 1.00 97.69 308 ASN A CA 1
ATOM 2385 C C . ASN A 1 308 ? 7.714 10.227 -8.941 1.00 97.69 308 ASN A C 1
ATOM 2387 O O . ASN A 1 308 ? 6.690 10.067 -9.608 1.00 97.69 308 ASN A O 1
ATOM 2391 N N . SER A 1 309 ? 7.991 11.424 -8.431 1.00 97.19 309 SER A N 1
ATOM 2392 C CA . SER A 1 309 ? 7.072 12.561 -8.502 1.00 97.19 309 SER A CA 1
ATOM 2393 C C . SER A 1 309 ? 6.999 13.271 -9.859 1.00 97.19 309 SER A C 1
ATOM 2395 O O . SER A 1 309 ? 5.953 13.852 -10.150 1.00 97.19 309 SER A O 1
ATOM 2397 N N . VAL A 1 310 ? 8.059 13.251 -10.678 1.00 97.75 310 VAL A N 1
ATOM 2398 C CA . VAL A 1 310 ? 8.173 14.024 -11.934 1.00 97.75 310 VAL A CA 1
ATOM 2399 C C . VAL A 1 310 ? 8.935 13.242 -13.009 1.00 97.75 310 VAL A C 1
ATOM 2401 O O . VAL A 1 310 ? 9.941 12.615 -12.696 1.00 97.75 310 VAL A O 1
ATOM 2404 N N . TYR A 1 311 ? 8.484 13.265 -14.267 1.00 95.25 311 TYR A N 1
ATOM 2405 C CA . TYR A 1 311 ? 9.035 12.387 -15.320 1.00 95.25 311 TYR A CA 1
ATOM 2406 C C . TYR A 1 311 ? 10.318 12.890 -16.012 1.00 95.25 311 TYR A C 1
ATOM 2408 O O . TYR A 1 311 ? 10.975 12.117 -16.697 1.00 95.25 311 TYR A O 1
ATOM 2416 N N . SER A 1 312 ? 10.687 14.168 -15.879 1.00 95.94 312 SER A N 1
ATOM 2417 C CA . SER A 1 312 ? 12.002 14.689 -16.305 1.00 95.94 312 SER A CA 1
ATOM 2418 C C . SER A 1 312 ? 12.380 15.958 -15.526 1.00 95.94 312 SER A C 1
ATOM 2420 O O . SER A 1 312 ? 11.556 16.490 -14.782 1.00 95.94 312 SER A O 1
ATOM 2422 N N . ASN A 1 313 ? 13.621 16.439 -15.680 1.00 97.38 313 ASN A N 1
ATOM 2423 C CA . ASN A 1 313 ? 14.156 17.674 -15.083 1.00 97.38 313 ASN A CA 1
ATOM 2424 C C . ASN A 1 313 ? 13.750 17.863 -13.602 1.00 97.38 313 ASN A C 1
ATOM 2426 O O . ASN A 1 313 ? 13.023 18.810 -13.275 1.00 97.38 313 ASN A O 1
ATOM 2430 N N . PRO A 1 314 ? 14.187 16.972 -12.693 1.00 97.88 314 PRO A N 1
ATOM 2431 C CA . PRO A 1 314 ? 13.757 16.982 -11.304 1.00 97.88 314 PRO A CA 1
ATOM 2432 C C . PRO A 1 314 ? 14.122 18.306 -10.624 1.00 97.88 314 PRO A C 1
ATOM 2434 O O . PRO A 1 314 ? 15.272 18.748 -10.664 1.00 97.88 314 PRO A O 1
ATOM 2437 N N . GLY A 1 315 ? 13.140 18.954 -9.994 1.00 98.06 315 GLY A N 1
ATOM 2438 C CA . GLY A 1 315 ? 13.337 20.099 -9.103 1.00 98.06 315 GLY A CA 1
ATOM 2439 C C . GLY A 1 315 ? 13.502 19.703 -7.632 1.00 98.06 315 GLY A C 1
ATOM 2440 O O . GLY A 1 315 ? 13.448 18.525 -7.275 1.00 98.06 315 GLY A O 1
ATOM 2441 N N . LYS A 1 316 ? 13.635 20.691 -6.734 1.00 98.06 316 LYS A N 1
ATOM 2442 C CA . LYS A 1 316 ? 13.848 20.460 -5.289 1.00 98.06 316 LYS A CA 1
ATOM 2443 C C . LYS A 1 316 ? 12.835 19.537 -4.633 1.00 98.06 316 LYS A C 1
ATOM 2445 O O . LYS A 1 316 ? 13.145 18.946 -3.602 1.00 98.06 316 LYS A O 1
ATOM 2450 N N . GLN A 1 317 ? 11.621 19.425 -5.170 1.00 98.31 317 GLN A N 1
ATOM 2451 C CA . GLN A 1 317 ? 10.610 18.567 -4.569 1.00 98.31 317 GLN A CA 1
ATOM 2452 C C . GLN A 1 317 ? 11.123 17.128 -4.418 1.00 98.31 317 GLN A C 1
ATOM 2454 O O . GLN A 1 317 ? 10.891 16.540 -3.366 1.00 98.31 317 GLN A O 1
ATOM 2459 N N . THR A 1 318 ? 11.885 16.599 -5.388 1.00 98.25 318 THR A N 1
ATOM 2460 C CA . THR A 1 318 ? 12.324 15.193 -5.396 1.00 98.25 318 THR A CA 1
ATOM 2461 C C . THR A 1 318 ? 13.311 14.838 -4.280 1.00 98.25 318 THR A C 1
ATOM 2463 O O . THR A 1 318 ? 13.323 13.696 -3.822 1.00 98.25 318 THR A O 1
ATOM 2466 N N . THR A 1 319 ? 14.093 15.805 -3.789 1.00 98.44 319 THR A N 1
ATOM 2467 C CA . THR A 1 319 ? 15.123 15.590 -2.754 1.00 98.44 319 THR A CA 1
ATOM 2468 C C . THR A 1 319 ? 14.679 16.013 -1.357 1.00 98.44 319 THR A C 1
ATOM 2470 O O . THR A 1 319 ? 15.416 15.820 -0.389 1.00 98.44 319 THR A O 1
ATOM 2473 N N . ASN A 1 320 ? 13.484 16.590 -1.216 1.00 98.56 320 ASN A N 1
ATOM 2474 C CA . ASN A 1 320 ? 12.952 17.061 0.060 1.00 98.56 320 ASN A CA 1
ATOM 2475 C C . ASN A 1 320 ? 11.823 16.160 0.587 1.00 98.56 320 ASN A C 1
ATOM 2477 O O . ASN A 1 320 ? 11.337 15.246 -0.079 1.00 98.56 320 ASN A O 1
ATOM 2481 N N . LEU A 1 321 ? 11.420 16.415 1.836 1.00 98.62 321 LEU A N 1
ATOM 2482 C CA . LEU A 1 321 ? 10.525 15.564 2.626 1.00 98.62 321 LEU A CA 1
ATOM 2483 C C . LEU A 1 321 ? 9.223 15.180 1.919 1.00 98.62 321 LEU A C 1
ATOM 2485 O O . LEU A 1 321 ? 8.769 14.047 2.059 1.00 98.62 321 LEU A O 1
ATOM 2489 N N . VAL A 1 322 ? 8.649 16.098 1.142 1.00 98.62 322 VAL A N 1
ATOM 2490 C CA . VAL A 1 322 ? 7.379 15.888 0.438 1.00 98.62 322 VAL A CA 1
ATOM 2491 C C . VAL A 1 322 ? 7.441 14.684 -0.503 1.00 98.62 322 VAL A C 1
ATOM 2493 O O . VAL A 1 322 ? 6.487 13.909 -0.528 1.00 98.62 322 VAL A O 1
ATOM 2496 N N . ASN A 1 323 ? 8.561 14.452 -1.196 1.00 98.69 323 ASN A N 1
ATOM 2497 C CA . ASN A 1 323 ? 8.700 13.276 -2.058 1.00 98.69 323 ASN A CA 1
ATOM 2498 C C . ASN A 1 323 ? 8.740 11.968 -1.256 1.00 98.69 323 ASN A C 1
ATOM 2500 O O . ASN A 1 323 ? 8.142 10.969 -1.645 1.00 98.69 323 ASN A O 1
ATOM 2504 N N . GLY A 1 324 ? 9.372 11.991 -0.080 1.00 98.62 324 GLY A N 1
ATOM 2505 C CA . GLY A 1 324 ? 9.350 10.860 0.842 1.00 98.62 324 GLY A CA 1
ATOM 2506 C C . GLY A 1 324 ? 7.939 10.561 1.364 1.00 98.62 324 GLY A C 1
ATOM 2507 O O . GLY A 1 324 ? 7.527 9.403 1.391 1.00 98.62 324 GLY A O 1
ATOM 2508 N N . LEU A 1 325 ? 7.170 11.588 1.740 1.00 98.88 325 LEU A N 1
ATOM 2509 C CA . LEU A 1 325 ? 5.772 11.422 2.163 1.00 98.88 325 LEU A CA 1
ATOM 2510 C C . LEU A 1 325 ? 4.895 10.885 1.025 1.00 98.88 325 LEU A C 1
ATOM 2512 O O . LEU A 1 325 ? 4.062 10.010 1.258 1.00 98.88 325 LEU A O 1
ATOM 2516 N N . PHE A 1 326 ? 5.114 11.371 -0.197 1.00 98.81 326 PHE A N 1
ATOM 2517 C CA . PHE A 1 326 ? 4.463 10.857 -1.396 1.00 98.81 326 PHE A CA 1
ATOM 2518 C C . PHE A 1 326 ? 4.802 9.381 -1.644 1.00 98.81 326 PHE A C 1
ATOM 2520 O O . PHE A 1 326 ? 3.893 8.595 -1.885 1.00 98.81 326 PHE A O 1
ATOM 2527 N N . MET A 1 327 ? 6.062 8.969 -1.478 1.00 98.62 327 MET A N 1
ATOM 2528 C CA . MET A 1 327 ? 6.460 7.561 -1.592 1.00 98.62 327 MET A CA 1
ATOM 2529 C C . MET A 1 327 ? 5.697 6.661 -0.607 1.00 98.62 327 MET A C 1
ATOM 2531 O O . MET A 1 327 ? 5.148 5.635 -1.014 1.00 98.62 327 MET A O 1
ATOM 2535 N N . ALA A 1 328 ? 5.592 7.058 0.668 1.00 98.75 328 ALA A N 1
ATOM 2536 C CA . ALA A 1 328 ? 4.798 6.311 1.649 1.00 98.75 328 ALA A CA 1
ATOM 2537 C C . ALA A 1 328 ? 3.311 6.243 1.270 1.00 98.75 328 ALA A C 1
ATOM 2539 O O . ALA A 1 328 ? 2.678 5.200 1.446 1.00 98.75 328 ALA A O 1
ATOM 2540 N N . ASP A 1 329 ? 2.750 7.338 0.754 1.00 98.62 329 ASP A N 1
ATOM 2541 C CA . ASP A 1 329 ? 1.339 7.402 0.371 1.00 98.62 329 ASP A CA 1
ATOM 2542 C C . ASP A 1 329 ? 1.050 6.534 -0.860 1.00 98.62 329 ASP A C 1
ATOM 2544 O O . ASP A 1 329 ? 0.071 5.786 -0.873 1.00 98.62 329 ASP A O 1
ATOM 2548 N N . SER A 1 330 ? 1.941 6.558 -1.854 1.00 98.56 330 SER A N 1
ATOM 2549 C CA . SER A 1 330 ? 1.889 5.681 -3.025 1.00 98.56 330 SER A CA 1
ATOM 2550 C C . SER A 1 330 ? 1.985 4.213 -2.643 1.00 98.56 330 SER A C 1
ATOM 2552 O O . SER A 1 330 ? 1.152 3.426 -3.090 1.00 98.56 330 SER A O 1
ATOM 2554 N N . LEU A 1 331 ? 2.916 3.839 -1.758 1.00 98.44 331 LEU A N 1
ATOM 2555 C CA . LEU A 1 331 ? 2.995 2.469 -1.257 1.00 98.44 331 LEU A CA 1
ATOM 2556 C C . LEU A 1 331 ? 1.705 2.062 -0.522 1.00 98.44 331 LEU A C 1
ATOM 2558 O O . LEU A 1 331 ? 1.165 0.983 -0.761 1.00 98.44 331 LEU A O 1
ATOM 2562 N N . GLY A 1 332 ? 1.177 2.922 0.353 1.00 98.12 332 GLY A N 1
ATOM 2563 C CA . GLY A 1 332 ? -0.065 2.653 1.079 1.00 98.12 332 GLY A CA 1
ATOM 2564 C C . GLY A 1 332 ? -1.270 2.439 0.157 1.00 98.12 332 GLY A C 1
ATOM 2565 O O . GLY A 1 332 ? -2.078 1.534 0.380 1.00 98.12 332 GLY A O 1
ATOM 2566 N N . GLN A 1 333 ? -1.388 3.240 -0.904 1.00 97.62 333 GLN A N 1
ATOM 2567 C CA . GLN A 1 333 ? -2.487 3.136 -1.865 1.00 97.62 333 GLN A CA 1
ATOM 2568 C C . GLN A 1 333 ? -2.338 1.952 -2.812 1.00 97.62 333 GLN A C 1
ATOM 2570 O O . GLN A 1 333 ? -3.318 1.239 -3.028 1.00 97.62 333 GLN A O 1
ATOM 2575 N N . ILE A 1 334 ? -1.142 1.705 -3.354 1.00 98.06 334 ILE A N 1
ATOM 2576 C CA . ILE A 1 334 ? -0.939 0.610 -4.307 1.00 98.06 334 ILE A CA 1
ATOM 2577 C C . ILE A 1 334 ? -1.154 -0.756 -3.645 1.00 98.06 334 ILE A C 1
ATOM 2579 O O . ILE A 1 334 ? -1.709 -1.659 -4.267 1.00 98.06 334 ILE A O 1
ATOM 2583 N N . LEU A 1 335 ? -0.844 -0.892 -2.351 1.00 97.88 335 LEU A N 1
ATOM 2584 C CA . LEU A 1 335 ? -1.120 -2.098 -1.561 1.00 97.88 335 LEU A CA 1
ATOM 2585 C C . LEU A 1 335 ? -2.617 -2.439 -1.443 1.00 97.88 335 LEU A C 1
ATOM 2587 O O . LEU A 1 335 ? -2.968 -3.556 -1.070 1.00 97.88 335 LEU A O 1
ATOM 2591 N N . LYS A 1 336 ? -3.511 -1.501 -1.771 1.00 95.94 336 LYS A N 1
ATOM 2592 C CA . LYS A 1 336 ? -4.967 -1.718 -1.815 1.00 95.94 336 LYS A CA 1
ATOM 2593 C C . LYS A 1 336 ? -5.463 -2.171 -3.190 1.00 95.94 336 LYS A C 1
ATOM 2595 O O . LYS A 1 336 ? -6.671 -2.276 -3.395 1.00 95.94 336 LYS A O 1
ATOM 2600 N N . THR A 1 337 ? -4.553 -2.372 -4.134 1.00 97.44 337 THR A N 1
ATOM 2601 C CA . THR A 1 337 ? -4.842 -2.745 -5.519 1.00 97.44 337 THR A CA 1
ATOM 2602 C C . THR A 1 337 ? -4.267 -4.127 -5.832 1.00 97.44 337 THR A C 1
ATOM 2604 O O . THR A 1 337 ? -3.704 -4.796 -4.969 1.00 97.44 337 THR A O 1
ATOM 2607 N N . GLU A 1 338 ? -4.414 -4.574 -7.075 1.00 96.69 338 GLU A N 1
ATOM 2608 C CA . GLU A 1 338 ? -3.892 -5.865 -7.524 1.00 96.69 338 GLU A CA 1
ATOM 2609 C C . GLU A 1 338 ? -2.441 -5.841 -8.018 1.00 96.69 338 GLU A C 1
ATOM 2611 O O . GLU A 1 338 ? -1.895 -6.908 -8.323 1.00 96.69 338 GLU A O 1
ATOM 2616 N N . PHE A 1 339 ? -1.830 -4.654 -8.119 1.00 98.44 339 PHE A N 1
ATOM 2617 C CA . PHE A 1 339 ? -0.422 -4.532 -8.479 1.00 98.44 339 PHE A CA 1
ATOM 2618 C C . PHE A 1 339 ? 0.429 -5.428 -7.572 1.00 98.44 339 PHE A C 1
ATOM 2620 O O . PHE A 1 339 ? 0.095 -5.678 -6.411 1.00 98.44 339 PHE A O 1
ATOM 2627 N N . LYS A 1 340 ? 1.526 -5.950 -8.115 1.00 97.75 340 LYS A N 1
ATOM 2628 C CA . LYS A 1 340 ? 2.413 -6.886 -7.417 1.00 97.75 340 LYS A CA 1
ATOM 2629 C C . LYS A 1 340 ? 3.783 -6.322 -7.102 1.00 97.75 340 LYS A C 1
ATOM 2631 O O . LYS A 1 340 ? 4.488 -6.904 -6.286 1.00 97.75 340 LYS A O 1
ATOM 2636 N N . ALA A 1 341 ? 4.158 -5.207 -7.715 1.00 98.44 341 ALA A N 1
ATOM 2637 C CA . ALA A 1 341 ? 5.438 -4.571 -7.474 1.00 98.44 341 ALA A CA 1
ATOM 2638 C C . ALA A 1 341 ? 5.329 -3.052 -7.567 1.00 98.44 341 ALA A C 1
ATOM 2640 O O . ALA A 1 341 ? 4.504 -2.541 -8.326 1.00 98.44 341 ALA A O 1
ATOM 2641 N N . LEU A 1 342 ? 6.191 -2.379 -6.807 1.00 98.50 342 LEU A N 1
ATOM 2642 C CA . LEU A 1 342 ? 6.422 -0.942 -6.852 1.00 98.50 342 LEU A CA 1
ATOM 2643 C C . LEU A 1 342 ? 7.926 -0.712 -6.713 1.00 98.50 342 LEU A C 1
ATOM 2645 O O . LEU A 1 342 ? 8.509 -1.009 -5.667 1.00 98.50 342 LEU A O 1
ATOM 2649 N N . LEU A 1 343 ? 8.549 -0.220 -7.780 1.00 98.44 343 LEU A N 1
ATOM 2650 C CA . LEU A 1 343 ? 9.971 0.080 -7.815 1.00 98.44 343 LEU A CA 1
ATOM 2651 C C . LEU A 1 343 ? 10.174 1.585 -7.952 1.00 98.44 343 LEU A C 1
ATOM 2653 O O . LEU A 1 343 ? 9.803 2.196 -8.952 1.00 98.44 343 LEU A O 1
ATOM 2657 N N . TRP A 1 344 ? 10.777 2.179 -6.925 1.00 98.50 344 TRP A N 1
ATOM 2658 C CA . TRP A 1 344 ? 11.070 3.606 -6.907 1.00 98.50 344 TRP A CA 1
ATOM 2659 C C . TRP A 1 344 ? 12.205 3.937 -7.880 1.00 98.50 344 TRP A C 1
ATOM 2661 O O . TRP A 1 344 ? 13.224 3.241 -7.892 1.00 98.50 344 TRP A O 1
ATOM 2671 N N . TRP A 1 345 ? 12.042 4.977 -8.694 1.00 97.75 345 TRP A N 1
ATOM 2672 C CA . TRP A 1 345 ? 13.104 5.513 -9.550 1.00 97.75 345 TRP A CA 1
ATOM 2673 C C . TRP A 1 345 ? 13.789 6.678 -8.829 1.00 97.75 345 TRP A C 1
ATOM 2675 O O . TRP A 1 345 ? 13.139 7.692 -8.633 1.00 97.75 345 TRP A O 1
ATOM 2685 N N . ASP A 1 346 ? 15.042 6.607 -8.376 1.00 95.50 346 ASP A N 1
ATOM 2686 C CA . ASP A 1 346 ? 16.019 5.505 -8.425 1.00 95.50 346 ASP A CA 1
ATOM 2687 C C . ASP A 1 346 ? 16.974 5.527 -7.201 1.00 95.50 346 ASP A C 1
ATOM 2689 O O . ASP A 1 346 ? 16.758 6.257 -6.230 1.00 95.50 346 ASP A O 1
ATOM 2693 N N . LEU A 1 347 ? 18.001 4.662 -7.169 1.00 97.88 347 LEU A N 1
ATOM 2694 C CA . LEU A 1 347 ? 18.957 4.601 -6.052 1.00 97.88 347 LEU A CA 1
ATOM 2695 C C . LEU A 1 347 ? 19.883 5.826 -5.993 1.00 97.88 347 LEU A C 1
ATOM 2697 O O . LEU A 1 347 ? 19.968 6.475 -4.949 1.00 97.88 347 LEU A O 1
ATOM 2701 N N . ARG A 1 348 ? 20.609 6.088 -7.086 1.00 97.25 348 ARG A N 1
ATOM 2702 C CA . ARG A 1 348 ? 21.572 7.184 -7.251 1.00 97.25 348 ARG A CA 1
ATOM 2703 C C . ARG A 1 348 ? 21.525 7.688 -8.684 1.00 97.25 348 ARG A C 1
ATOM 2705 O O . ARG A 1 348 ? 21.802 6.926 -9.612 1.00 97.25 348 ARG A O 1
ATOM 2712 N N . ASN A 1 349 ? 21.306 8.986 -8.826 1.00 95.94 349 ASN A N 1
ATOM 2713 C CA . ASN A 1 349 ? 21.310 9.662 -10.112 1.00 95.94 349 ASN A CA 1
ATOM 2714 C C . ASN A 1 349 ? 22.286 10.848 -10.075 1.00 95.94 349 ASN A C 1
ATOM 2716 O O . ASN A 1 349 ? 23.445 10.660 -9.695 1.00 95.94 349 ASN A O 1
ATOM 2720 N N . GLY A 1 350 ? 21.853 12.047 -10.461 1.00 95.75 350 GLY A N 1
ATOM 2721 C CA . GLY A 1 350 ? 22.643 13.269 -10.420 1.00 95.75 350 GLY A CA 1
ATOM 2722 C C . GLY A 1 350 ? 21.849 14.465 -9.899 1.00 95.75 350 GLY A C 1
ATOM 2723 O O . GLY A 1 350 ? 20.651 14.594 -10.137 1.00 95.75 350 GLY A O 1
ATOM 2724 N N . GLN A 1 351 ? 22.549 15.372 -9.214 1.00 97.31 351 GLN A N 1
ATOM 2725 C CA . GLN A 1 351 ? 21.957 16.601 -8.692 1.00 97.31 351 GLN A CA 1
ATOM 2726 C C . GLN A 1 351 ? 21.811 17.664 -9.787 1.00 97.31 351 GLN A C 1
ATOM 2728 O O . GLN A 1 351 ? 22.792 18.062 -10.420 1.00 97.31 351 GLN A O 1
ATOM 2733 N N . GLU A 1 352 ? 20.603 18.202 -9.932 1.00 97.62 352 GLU A N 1
ATOM 2734 C CA . GLU A 1 352 ? 20.250 19.242 -10.893 1.00 97.62 352 GLU A CA 1
ATOM 2735 C C . GLU A 1 352 ? 19.829 20.537 -10.181 1.00 97.62 352 GLU A C 1
ATOM 2737 O O . GLU A 1 352 ? 18.846 20.594 -9.441 1.00 97.62 352 GLU A O 1
ATOM 2742 N N . ASN A 1 353 ? 20.579 21.619 -10.412 1.00 97.19 353 ASN A N 1
ATOM 2743 C CA . ASN A 1 353 ? 20.408 22.886 -9.682 1.00 97.19 353 ASN A CA 1
ATOM 2744 C C . ASN A 1 353 ? 19.469 23.893 -10.372 1.00 97.19 353 ASN A C 1
ATOM 2746 O O . ASN A 1 353 ? 19.094 24.892 -9.761 1.00 97.19 353 ASN A O 1
ATOM 2750 N N . ASN A 1 354 ? 19.107 23.661 -11.637 1.00 96.31 354 ASN A N 1
ATOM 2751 C CA . ASN A 1 354 ? 18.495 24.683 -12.500 1.00 96.31 354 ASN A CA 1
ATOM 2752 C C . ASN A 1 354 ? 17.016 24.426 -12.846 1.00 96.31 354 ASN A C 1
ATOM 2754 O O . ASN A 1 354 ? 16.453 25.153 -13.661 1.00 96.31 354 ASN A O 1
ATOM 2758 N N . ASN A 1 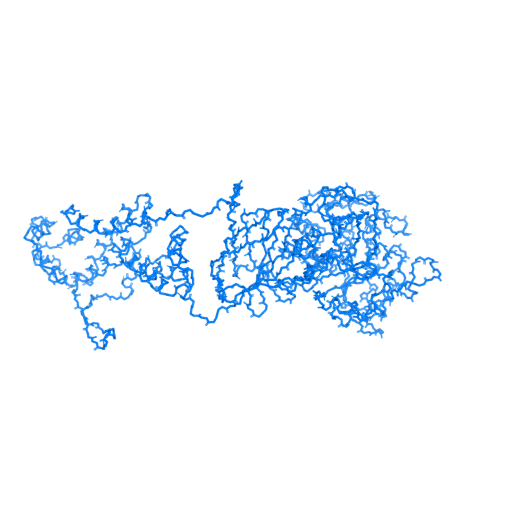355 ? 16.393 23.416 -12.235 1.00 97.38 355 ASN A N 1
ATOM 2759 C CA . ASN A 1 355 ? 14.988 23.064 -12.458 1.00 97.38 355 ASN A CA 1
ATOM 2760 C C . ASN A 1 355 ? 14.067 23.783 -11.456 1.00 97.38 355 ASN A C 1
ATOM 2762 O O . ASN A 1 355 ? 14.425 24.826 -10.902 1.00 97.38 355 ASN A O 1
ATOM 2766 N N . ASN A 1 356 ? 12.860 23.261 -11.215 1.00 97.75 356 ASN A N 1
ATOM 2767 C CA . ASN A 1 356 ? 11.896 23.912 -10.334 1.00 97.75 356 ASN A CA 1
ATOM 2768 C C . ASN A 1 356 ? 12.337 23.886 -8.861 1.00 97.75 356 ASN A C 1
ATOM 2770 O O . ASN A 1 356 ? 12.077 22.944 -8.112 1.00 97.75 356 ASN A O 1
ATOM 2774 N N . ASN A 1 357 ? 12.978 24.973 -8.439 1.00 97.56 357 ASN A N 1
ATOM 2775 C CA . ASN A 1 357 ? 13.420 25.212 -7.068 1.00 97.56 357 ASN A CA 1
ATOM 2776 C C . ASN A 1 357 ? 12.594 26.301 -6.363 1.00 97.56 357 ASN A C 1
ATOM 2778 O O . ASN A 1 357 ? 13.094 26.975 -5.461 1.00 97.56 357 ASN A O 1
ATOM 2782 N N . SER A 1 358 ? 11.331 26.478 -6.776 1.00 97.50 358 SER A N 1
ATOM 2783 C CA . SER A 1 358 ? 10.426 27.513 -6.261 1.00 97.50 358 SER A CA 1
ATOM 2784 C C . SER A 1 358 ? 10.360 27.548 -4.727 1.00 97.50 358 SER A C 1
ATOM 2786 O O . SER A 1 358 ? 10.329 26.517 -4.050 1.00 97.50 358 SER A O 1
ATOM 2788 N N . SER A 1 359 ? 10.259 28.753 -4.160 1.00 96.62 359 SER A N 1
ATOM 2789 C CA . SER A 1 359 ? 10.037 28.958 -2.723 1.00 96.62 359 SER A CA 1
ATOM 2790 C C . SER A 1 359 ? 8.670 28.458 -2.241 1.00 96.62 359 SER A C 1
ATOM 2792 O O . SER A 1 359 ? 8.483 28.291 -1.039 1.00 96.62 359 SER A O 1
ATOM 2794 N N . SER A 1 360 ? 7.732 28.190 -3.158 1.00 96.56 360 SER A N 1
ATOM 2795 C CA . SER A 1 360 ? 6.441 27.563 -2.849 1.00 96.56 360 SER A CA 1
ATOM 2796 C C . SER A 1 360 ? 6.547 26.073 -2.519 1.00 96.56 360 SER A C 1
ATOM 2798 O O . SER A 1 360 ? 5.599 25.516 -1.975 1.00 96.56 360 SER A O 1
ATOM 2800 N N . LEU A 1 361 ? 7.664 25.426 -2.869 1.00 98.12 361 LEU A N 1
ATOM 2801 C CA . LEU A 1 361 ? 7.929 24.021 -2.568 1.00 98.12 361 LEU A CA 1
ATOM 2802 C C . LEU A 1 361 ? 8.669 23.904 -1.236 1.00 98.12 361 LEU A C 1
ATOM 2804 O O . LEU A 1 361 ? 9.590 24.680 -0.952 1.00 98.12 361 LEU A O 1
ATOM 2808 N N . TYR A 1 362 ? 8.307 22.908 -0.437 1.00 98.00 362 TYR A N 1
ATOM 2809 C CA . TYR A 1 362 ? 8.925 22.628 0.849 1.00 98.00 362 TYR A CA 1
ATOM 2810 C C . TYR A 1 362 ? 10.409 22.280 0.713 1.00 98.00 362 TYR A C 1
ATOM 2812 O O . TYR A 1 362 ? 10.865 21.667 -0.255 1.00 98.00 362 TYR A O 1
ATOM 2820 N N . GLY A 1 363 ? 11.150 22.617 1.765 1.00 96.88 363 GLY A N 1
ATOM 2821 C CA . GLY A 1 363 ? 12.469 22.067 2.014 1.00 96.88 363 GLY A CA 1
ATOM 2822 C C . GLY A 1 363 ? 13.610 22.989 1.616 1.00 96.88 363 GLY A C 1
ATOM 2823 O O . GLY A 1 363 ? 13.451 23.991 0.911 1.00 96.88 363 GLY A O 1
ATOM 2824 N N . TRP A 1 364 ? 14.773 22.656 2.154 1.00 96.88 364 TRP A N 1
ATOM 2825 C CA . TRP A 1 364 ? 15.965 23.496 2.159 1.00 96.88 364 TRP A CA 1
ATOM 2826 C C . TRP A 1 364 ? 17.019 23.046 1.147 1.00 96.88 364 TRP A C 1
ATOM 2828 O O . TRP A 1 364 ? 17.949 23.801 0.866 1.00 96.88 364 TRP A O 1
ATOM 2838 N N . ARG A 1 365 ? 16.888 21.839 0.581 1.00 97.31 365 ARG A N 1
ATOM 2839 C CA . ARG A 1 365 ? 17.723 21.408 -0.546 1.00 97.31 365 ARG A CA 1
ATOM 2840 C C . ARG A 1 365 ? 17.218 22.130 -1.791 1.00 97.31 365 ARG A C 1
ATOM 2842 O O . ARG A 1 365 ? 16.040 22.019 -2.112 1.00 97.31 365 ARG A O 1
ATOM 2849 N N . LEU A 1 366 ? 18.078 22.909 -2.445 1.00 97.56 366 LEU A N 1
ATOM 2850 C CA . LEU A 1 366 ? 17.736 23.749 -3.604 1.00 97.56 366 LEU A CA 1
ATOM 2851 C C . LEU A 1 366 ? 18.183 23.106 -4.925 1.00 97.56 366 LEU A C 1
ATOM 2853 O O . LEU A 1 366 ? 18.736 23.775 -5.792 1.00 97.56 366 LEU A O 1
ATOM 2857 N N . TYR A 1 367 ? 17.997 21.795 -5.040 1.00 98.19 367 TYR A N 1
ATOM 2858 C CA . TYR A 1 367 ? 18.337 20.997 -6.214 1.00 98.19 367 TYR A CA 1
ATOM 2859 C C . TYR A 1 367 ? 17.422 19.777 -6.279 1.00 98.19 367 TYR A C 1
ATOM 2861 O O . TYR A 1 367 ? 17.010 19.257 -5.237 1.00 98.19 367 TYR A O 1
ATOM 2869 N N . GLY A 1 368 ? 17.128 19.311 -7.487 1.00 98.31 368 GLY A N 1
ATOM 2870 C CA . GLY A 1 368 ? 16.521 18.003 -7.695 1.00 98.31 368 GLY A CA 1
ATOM 2871 C C . GLY A 1 368 ? 17.566 16.916 -7.894 1.00 98.31 368 GLY A C 1
ATOM 2872 O O . GLY A 1 368 ? 18.738 17.195 -8.121 1.00 98.31 368 GLY A O 1
ATOM 2873 N N . ASP A 1 369 ? 17.124 15.681 -7.744 1.00 98.31 369 ASP A N 1
ATOM 2874 C CA . ASP A 1 369 ? 17.838 14.428 -8.011 1.00 98.31 369 ASP A CA 1
ATOM 2875 C C . ASP A 1 369 ? 16.763 13.328 -8.044 1.00 98.31 369 ASP A C 1
ATOM 2877 O O . ASP A 1 369 ? 15.791 13.401 -7.280 1.00 98.31 369 ASP A O 1
ATOM 2881 N N . TYR A 1 370 ? 16.890 12.341 -8.924 1.00 96.94 370 TYR A N 1
ATOM 2882 C CA . TYR A 1 370 ? 16.012 11.165 -8.904 1.00 96.94 370 TYR A CA 1
ATOM 2883 C C . TYR A 1 370 ? 16.402 10.156 -7.830 1.00 96.94 370 TYR A C 1
ATOM 2885 O O . TYR A 1 370 ? 15.530 9.453 -7.306 1.00 96.94 370 TYR A O 1
ATOM 2893 N N . GLY A 1 371 ? 17.683 10.150 -7.461 1.00 97.56 371 GLY A N 1
ATOM 2894 C CA . GLY A 1 371 ? 18.235 9.249 -6.475 1.00 97.56 371 GLY A CA 1
ATOM 2895 C C . GLY A 1 371 ? 17.574 9.458 -5.127 1.00 97.56 371 GLY A C 1
ATOM 2896 O O . GLY A 1 371 ? 17.288 10.581 -4.722 1.00 97.56 371 GLY A O 1
ATOM 2897 N N . ILE A 1 372 ? 17.383 8.380 -4.374 1.00 98.38 372 ILE A N 1
ATOM 2898 C CA . ILE A 1 372 ? 17.142 8.468 -2.926 1.00 98.38 372 ILE A CA 1
ATOM 2899 C C . ILE A 1 372 ? 18.444 8.715 -2.143 1.00 98.38 372 ILE A C 1
ATOM 2901 O O . ILE A 1 372 ? 18.414 9.041 -0.950 1.00 98.38 372 ILE A O 1
ATOM 2905 N N . LEU A 1 373 ? 19.582 8.547 -2.820 1.00 98.25 373 LEU A N 1
ATOM 2906 C CA . LEU A 1 373 ? 20.925 8.880 -2.381 1.00 98.25 373 LEU A CA 1
ATOM 2907 C C . LEU A 1 373 ? 21.562 9.834 -3.398 1.00 98.25 373 LEU A C 1
ATOM 2909 O O . LEU A 1 373 ? 21.423 9.640 -4.604 1.00 98.25 373 LEU A O 1
ATOM 2913 N N . SER A 1 374 ? 22.343 10.799 -2.915 1.00 97.00 374 SER A N 1
ATOM 2914 C CA . SER A 1 374 ? 23.206 11.600 -3.788 1.00 97.00 374 SER A CA 1
ATOM 2915 C C . SER A 1 374 ? 24.315 10.740 -4.420 1.00 97.00 374 SER A C 1
ATOM 2917 O O . SER A 1 374 ? 24.616 9.650 -3.910 1.00 97.00 374 SER A O 1
ATOM 2919 N N . PRO A 1 375 ? 25.042 11.246 -5.435 1.00 94.50 375 PRO A N 1
ATOM 2920 C CA . PRO A 1 375 ? 26.230 10.568 -5.963 1.00 94.50 375 PRO A CA 1
ATOM 2921 C C . PRO A 1 375 ? 27.293 10.257 -4.889 1.00 94.50 375 PRO A C 1
ATOM 2923 O O . PRO A 1 375 ? 28.001 9.258 -4.969 1.00 94.50 375 PRO A O 1
ATOM 2926 N N . GLN A 1 376 ? 27.382 11.079 -3.837 1.00 94.81 376 GLN A N 1
ATOM 2927 C CA . GLN A 1 376 ? 28.274 10.881 -2.682 1.00 94.81 376 GLN A CA 1
ATOM 2928 C C . GLN A 1 376 ? 27.631 10.043 -1.563 1.00 94.81 376 GLN A C 1
ATOM 2930 O O . GLN A 1 376 ? 28.160 9.973 -0.456 1.00 94.81 376 GLN A O 1
ATOM 2935 N N . SER A 1 377 ? 26.497 9.392 -1.834 1.00 95.56 377 SER A N 1
ATOM 2936 C CA . SER A 1 377 ? 25.727 8.582 -0.882 1.00 95.56 377 SER A CA 1
ATOM 2937 C C . SER A 1 377 ? 25.156 9.356 0.313 1.00 95.56 377 SER A C 1
ATOM 2939 O O . SER A 1 377 ? 24.914 8.774 1.374 1.00 95.56 377 SER A O 1
ATOM 2941 N N . VAL A 1 378 ? 24.901 10.661 0.151 1.00 95.75 378 VAL A N 1
ATOM 2942 C CA . VAL A 1 378 ? 24.116 11.429 1.129 1.00 95.75 378 VAL A CA 1
ATOM 2943 C C . VAL A 1 378 ? 22.660 10.988 1.027 1.00 95.75 378 VAL A C 1
ATOM 2945 O O . VAL A 1 378 ? 22.104 10.933 -0.063 1.00 95.75 378 VAL A O 1
ATOM 2948 N N . ARG A 1 379 ? 22.038 10.671 2.164 1.00 97.94 379 ARG A N 1
ATOM 2949 C CA . ARG A 1 379 ? 20.668 10.147 2.228 1.00 97.94 379 ARG A CA 1
ATOM 2950 C C . ARG A 1 379 ? 19.645 11.275 2.125 1.00 97.94 379 ARG A C 1
ATOM 2952 O O . ARG A 1 379 ? 19.720 12.243 2.884 1.00 97.94 379 ARG A O 1
ATOM 2959 N N . TYR A 1 380 ? 18.666 11.128 1.238 1.00 98.62 380 TYR A N 1
ATOM 2960 C CA . TYR A 1 380 ? 17.518 12.035 1.157 1.00 98.62 380 TYR A CA 1
ATOM 2961 C C . TYR A 1 380 ? 16.325 11.517 1.973 1.00 98.62 380 TYR A C 1
ATOM 2963 O O . TYR A 1 380 ? 16.304 10.348 2.357 1.00 98.62 380 TYR A O 1
ATOM 2971 N N . PRO A 1 381 ? 15.302 12.346 2.247 1.00 98.69 381 PRO A N 1
ATOM 2972 C CA . PRO A 1 381 ? 14.109 11.933 2.986 1.00 98.69 381 PRO A CA 1
ATOM 2973 C C . PRO A 1 381 ? 13.457 10.642 2.478 1.00 98.69 381 PRO A C 1
ATOM 2975 O O . PRO A 1 381 ? 13.056 9.809 3.289 1.00 98.69 381 PRO A O 1
ATOM 2978 N N . SER A 1 382 ? 13.418 10.416 1.160 1.00 98.31 382 SER A N 1
ATOM 2979 C CA . SER A 1 382 ? 12.889 9.176 0.579 1.00 98.31 382 SER A CA 1
ATOM 2980 C C . SER A 1 382 ? 13.622 7.922 1.078 1.00 98.31 382 SER A C 1
ATOM 2982 O O . SER A 1 382 ? 12.958 6.932 1.371 1.00 98.31 382 SER A O 1
ATOM 2984 N N . PHE A 1 383 ? 14.944 7.967 1.303 1.00 98.81 383 PHE A N 1
ATOM 2985 C CA . PHE A 1 383 ? 15.694 6.862 1.925 1.00 98.81 383 PHE A CA 1
ATOM 2986 C C . PHE A 1 383 ? 15.120 6.501 3.301 1.00 98.81 383 PHE A C 1
ATOM 2988 O O . PHE A 1 383 ? 14.839 5.337 3.596 1.00 98.81 383 PHE A O 1
ATOM 2995 N N . TYR A 1 384 ? 14.915 7.510 4.151 1.00 98.81 384 TYR A N 1
ATOM 2996 C CA . TYR A 1 384 ? 14.427 7.298 5.510 1.00 98.81 384 TYR A CA 1
ATOM 2997 C C . TYR A 1 384 ? 12.968 6.860 5.529 1.00 98.81 384 TYR A C 1
ATOM 2999 O O . TYR A 1 384 ? 12.600 6.026 6.353 1.00 98.81 384 TYR A O 1
ATOM 3007 N N . ILE A 1 385 ? 12.135 7.343 4.606 1.00 98.69 385 ILE A N 1
ATOM 3008 C CA . ILE A 1 385 ? 10.762 6.850 4.519 1.00 98.69 385 ILE A CA 1
ATOM 3009 C C . ILE A 1 385 ? 10.743 5.397 4.016 1.00 98.69 385 ILE A C 1
ATOM 3011 O O . ILE A 1 385 ? 10.010 4.592 4.584 1.00 98.69 385 ILE A O 1
ATOM 3015 N N . ILE A 1 386 ? 11.582 4.994 3.050 1.00 98.50 386 ILE A N 1
ATOM 3016 C CA . ILE A 1 386 ? 11.682 3.575 2.643 1.00 98.50 386 ILE A CA 1
ATOM 3017 C C . ILE A 1 386 ? 12.117 2.719 3.841 1.00 98.50 386 ILE A C 1
ATOM 3019 O O . ILE A 1 386 ? 11.518 1.675 4.114 1.00 98.50 386 ILE A O 1
ATOM 3023 N N . LYS A 1 387 ? 13.098 3.193 4.621 1.00 98.44 387 LYS A N 1
ATOM 3024 C CA . LYS A 1 387 ? 13.488 2.578 5.897 1.00 98.44 387 LYS A CA 1
ATOM 3025 C C . LYS A 1 387 ? 12.309 2.482 6.868 1.00 98.44 387 LYS A C 1
ATOM 3027 O O . LYS A 1 387 ? 12.115 1.428 7.470 1.00 98.44 387 LYS A O 1
ATOM 3032 N N . LEU A 1 388 ? 11.493 3.528 7.002 1.00 98.75 388 LEU A N 1
ATOM 3033 C CA . LEU A 1 388 ? 10.305 3.535 7.859 1.00 98.75 388 LEU A CA 1
ATOM 3034 C C . LEU A 1 388 ? 9.293 2.455 7.448 1.00 98.75 388 LEU A C 1
ATOM 3036 O O . LEU A 1 388 ? 8.703 1.813 8.320 1.00 98.75 388 LEU A O 1
ATOM 3040 N N . MET A 1 389 ? 9.133 2.188 6.146 1.00 98.12 389 MET A N 1
ATOM 3041 C CA . MET A 1 389 ? 8.168 1.198 5.646 1.00 98.12 389 MET A CA 1
ATOM 3042 C C . MET A 1 389 ? 8.424 -0.222 6.171 1.00 98.12 389 MET A C 1
ATOM 3044 O O . MET A 1 389 ? 7.496 -1.026 6.213 1.00 98.12 389 MET A O 1
ATOM 3048 N N . ARG A 1 390 ? 9.627 -0.519 6.686 1.00 95.88 390 ARG A N 1
ATOM 3049 C CA . ARG A 1 390 ? 9.934 -1.790 7.370 1.00 95.88 390 ARG A CA 1
ATOM 3050 C C . ARG A 1 390 ? 9.088 -2.055 8.605 1.00 95.88 390 ARG A C 1
ATOM 3052 O O . ARG A 1 390 ? 8.749 -3.205 8.902 1.00 95.88 390 ARG A O 1
ATOM 3059 N N . TYR A 1 391 ? 8.734 -0.985 9.305 1.00 97.00 391 TYR A N 1
ATOM 3060 C CA . TYR A 1 391 ? 7.872 -1.043 10.473 1.00 97.00 391 TYR A CA 1
ATOM 3061 C C . TYR A 1 391 ? 6.406 -1.135 10.060 1.00 97.00 391 TYR A C 1
ATOM 3063 O O . TYR A 1 391 ? 5.609 -1.685 10.809 1.00 97.00 391 TYR A O 1
ATOM 3071 N N . PHE A 1 392 ? 6.044 -0.665 8.861 1.00 98.19 392 PHE A N 1
ATOM 3072 C CA . PHE A 1 392 ? 4.673 -0.739 8.369 1.00 98.19 392 PHE A CA 1
ATOM 3073 C C . PHE A 1 392 ? 4.324 -2.146 7.888 1.00 98.19 392 PHE A C 1
ATOM 3075 O O . PHE A 1 392 ? 3.560 -2.836 8.553 1.00 98.19 392 PHE A O 1
ATOM 3082 N N . ALA A 1 393 ? 4.902 -2.601 6.781 1.00 96.94 393 ALA A N 1
ATOM 3083 C CA . ALA A 1 393 ? 4.537 -3.865 6.153 1.00 96.94 393 ALA A CA 1
ATOM 3084 C C . ALA A 1 393 ? 5.740 -4.489 5.438 1.00 96.94 393 ALA A C 1
ATOM 3086 O O . ALA A 1 393 ? 6.696 -3.796 5.084 1.00 96.94 393 ALA A O 1
ATOM 3087 N N . ARG A 1 394 ? 5.691 -5.804 5.225 1.00 94.69 394 ARG A N 1
ATOM 3088 C CA . ARG A 1 394 ? 6.673 -6.608 4.491 1.00 94.69 394 ARG A CA 1
ATOM 3089 C C . ARG A 1 394 ? 6.008 -7.761 3.753 1.00 94.69 394 ARG A C 1
ATOM 3091 O O . ARG A 1 394 ? 4.874 -8.126 4.048 1.00 94.69 394 ARG A O 1
ATOM 3098 N N . GLY A 1 395 ? 6.738 -8.341 2.797 1.00 91.31 395 GLY A N 1
ATOM 3099 C CA . GLY A 1 395 ? 6.303 -9.560 2.118 1.00 91.31 395 GLY A CA 1
ATOM 3100 C C . GLY A 1 395 ? 5.849 -10.640 3.109 1.00 91.31 395 GLY A C 1
ATOM 3101 O O . GLY A 1 395 ? 6.587 -10.967 4.036 1.00 91.31 395 GLY A O 1
ATOM 3102 N N . GLY A 1 396 ? 4.637 -11.167 2.916 1.00 87.62 396 GLY A N 1
ATOM 3103 C CA . GLY A 1 396 ? 4.007 -12.147 3.815 1.00 87.62 396 GLY A CA 1
ATOM 3104 C C . GLY A 1 396 ? 3.060 -11.553 4.865 1.00 87.62 396 GLY A C 1
ATOM 3105 O O . GLY A 1 396 ? 2.282 -12.296 5.463 1.00 87.62 396 GLY A O 1
ATOM 3106 N N . ASP A 1 397 ? 3.064 -10.233 5.057 1.00 97.25 397 ASP A N 1
ATOM 3107 C CA . ASP A 1 397 ? 2.042 -9.542 5.844 1.00 97.25 397 ASP A CA 1
ATOM 3108 C C . ASP A 1 397 ? 0.731 -9.412 5.049 1.00 97.25 397 ASP A C 1
ATOM 3110 O O . ASP A 1 397 ? 0.651 -9.734 3.861 1.00 97.25 397 ASP A O 1
ATOM 3114 N N . THR A 1 398 ? -0.329 -8.942 5.703 1.00 97.81 398 THR A N 1
ATOM 3115 C CA . THR A 1 398 ? -1.657 -8.804 5.094 1.00 97.81 398 THR A CA 1
ATOM 3116 C C . THR A 1 398 ? -2.198 -7.393 5.275 1.00 97.81 398 THR A C 1
ATOM 3118 O O . THR A 1 398 ? -2.253 -6.887 6.390 1.00 97.81 398 THR A O 1
ATOM 3121 N N . VAL A 1 399 ? -2.640 -6.758 4.195 1.00 98.19 399 VAL A N 1
ATOM 3122 C CA . VAL A 1 399 ? -3.272 -5.432 4.227 1.00 98.19 399 VAL A CA 1
ATOM 3123 C C . VAL A 1 399 ? -4.678 -5.556 4.810 1.00 98.19 399 VAL A C 1
ATOM 3125 O O . VAL A 1 399 ? -5.432 -6.456 4.429 1.00 98.19 399 VAL A O 1
ATOM 3128 N N . VAL A 1 400 ? -5.046 -4.648 5.715 1.00 98.06 400 VAL A N 1
ATOM 3129 C CA . VAL A 1 400 ? -6.380 -4.597 6.331 1.00 98.06 400 VAL A CA 1
ATOM 3130 C C . VAL A 1 400 ? -7.015 -3.222 6.167 1.00 98.06 400 VAL A C 1
ATOM 3132 O O . VAL A 1 400 ? -6.334 -2.210 5.987 1.00 98.06 400 VAL A O 1
ATOM 3135 N N . ARG A 1 401 ? -8.347 -3.171 6.216 1.00 97.50 401 ARG A N 1
ATOM 3136 C CA . ARG A 1 401 ? -9.089 -1.935 5.955 1.00 97.50 401 ARG A CA 1
ATOM 3137 C C . ARG A 1 401 ? -8.863 -0.891 7.052 1.00 97.50 401 ARG A C 1
ATOM 3139 O O . ARG A 1 401 ? -9.230 -1.116 8.206 1.00 97.50 401 ARG A O 1
ATOM 3146 N N . ALA A 1 402 ? -8.395 0.290 6.655 1.00 97.81 402 ALA A N 1
ATOM 3147 C CA . ALA A 1 402 ? -8.340 1.489 7.486 1.00 97.81 402 ALA A CA 1
ATOM 3148 C C . ALA A 1 402 ? -8.941 2.702 6.758 1.00 97.81 402 ALA A C 1
ATOM 3150 O O . ALA A 1 402 ? -8.861 2.799 5.532 1.00 97.81 402 ALA A O 1
ATOM 3151 N N . THR A 1 403 ? -9.560 3.611 7.507 1.00 97.12 403 THR A N 1
ATOM 3152 C CA . THR A 1 403 ? -10.167 4.846 6.993 1.00 97.12 403 THR A CA 1
ATOM 3153 C C . THR A 1 403 ? -9.907 6.012 7.935 1.00 97.12 403 THR A C 1
ATOM 3155 O O . THR A 1 403 ? -9.893 5.822 9.147 1.00 97.12 403 THR A O 1
ATOM 3158 N N . SER A 1 404 ? -9.749 7.205 7.371 1.00 96.62 404 SER A N 1
ATOM 3159 C CA . SER A 1 404 ? -9.658 8.486 8.075 1.00 96.62 404 SER A CA 1
ATOM 3160 C C . SER A 1 404 ? -10.740 9.405 7.514 1.00 96.62 404 SER A C 1
ATOM 3162 O O . SER A 1 404 ? -10.981 9.386 6.303 1.00 96.62 404 SER A O 1
ATOM 3164 N N . ASP A 1 405 ? -11.402 10.178 8.369 1.00 95.44 405 ASP A N 1
ATOM 3165 C CA . ASP A 1 405 ? -12.351 11.222 7.960 1.00 95.44 405 ASP A CA 1
ATOM 3166 C C . ASP A 1 405 ? -11.661 12.537 7.547 1.00 95.44 405 ASP A C 1
ATOM 3168 O O . ASP A 1 405 ? -12.302 13.432 6.995 1.00 95.44 405 ASP A O 1
ATOM 3172 N N . ASN A 1 406 ? -10.345 12.639 7.756 1.00 95.06 406 ASN A N 1
ATOM 3173 C CA . ASN A 1 406 ? -9.555 13.818 7.444 1.00 95.06 406 ASN A CA 1
ATOM 3174 C C . ASN A 1 406 ? -8.709 13.597 6.173 1.00 95.06 406 ASN A C 1
ATOM 3176 O O . ASN A 1 406 ? -7.790 12.773 6.176 1.00 95.06 406 ASN A O 1
ATOM 3180 N N . PRO A 1 407 ? -8.941 14.362 5.088 1.00 92.44 407 PRO A N 1
ATOM 3181 C CA . PRO A 1 407 ? -8.246 14.180 3.809 1.00 92.44 407 PRO A CA 1
ATOM 3182 C C . PRO A 1 407 ? -6.751 14.547 3.839 1.00 92.44 407 PRO A C 1
ATOM 3184 O O . PRO A 1 407 ? -6.019 14.217 2.900 1.00 92.44 407 PRO A O 1
ATOM 3187 N N . LEU A 1 408 ? -6.286 15.236 4.887 1.00 95.81 408 LEU A N 1
ATOM 3188 C CA . LEU A 1 408 ? -4.874 15.559 5.104 1.00 95.81 408 LEU A CA 1
ATOM 3189 C C . LEU A 1 408 ? -4.166 14.557 6.025 1.00 95.81 408 LEU A C 1
ATOM 3191 O O . LEU A 1 408 ? -2.952 14.653 6.177 1.00 95.81 408 LEU A O 1
ATOM 3195 N N . LEU A 1 409 ? -4.883 13.594 6.608 1.00 97.62 409 LEU A N 1
ATOM 3196 C CA . LEU A 1 409 ? -4.306 12.526 7.420 1.00 97.62 409 LEU A CA 1
ATOM 3197 C C . LEU A 1 409 ? -4.633 11.173 6.786 1.00 97.62 409 LEU A C 1
ATOM 3199 O O . LEU A 1 409 ? -5.677 10.579 7.056 1.00 97.62 409 LEU A O 1
ATOM 3203 N N . ALA A 1 410 ? -3.745 10.693 5.915 1.00 98.31 410 ALA A N 1
ATOM 3204 C CA . ALA A 1 410 ? -3.911 9.381 5.295 1.00 98.31 410 ALA A CA 1
ATOM 3205 C C . ALA A 1 410 ? -3.586 8.266 6.298 1.00 98.31 410 ALA A C 1
ATOM 3207 O O . ALA A 1 410 ? -2.688 8.423 7.127 1.00 98.31 410 ALA A O 1
ATOM 3208 N N . VAL A 1 411 ? -4.302 7.142 6.196 1.00 98.62 411 VAL A N 1
ATOM 3209 C CA . VAL A 1 411 ? -4.099 5.954 7.033 1.00 98.62 411 VAL A CA 1
ATOM 3210 C C . VAL A 1 411 ? -4.130 4.675 6.208 1.00 98.62 411 VAL A C 1
ATOM 3212 O O . VAL A 1 411 ? -5.024 4.468 5.386 1.00 98.62 411 VAL A O 1
ATOM 3215 N N . TYR A 1 412 ? -3.179 3.791 6.489 1.00 98.75 412 TYR A N 1
ATOM 3216 C CA . TYR A 1 412 ? -3.090 2.438 5.948 1.00 98.75 412 TYR A CA 1
ATOM 3217 C C . TYR A 1 412 ? -2.773 1.474 7.086 1.00 98.75 412 TYR A C 1
ATOM 3219 O O . TYR A 1 412 ? -2.087 1.851 8.033 1.00 98.75 412 TYR A O 1
ATOM 3227 N N . ALA A 1 413 ? -3.258 0.236 7.018 1.00 98.62 413 ALA A N 1
ATOM 3228 C CA . ALA A 1 413 ? -3.026 -0.744 8.071 1.00 98.62 413 ALA A CA 1
ATOM 3229 C C . ALA A 1 413 ? -2.636 -2.109 7.504 1.00 98.62 413 ALA A C 1
ATOM 3231 O O . ALA A 1 413 ? -3.136 -2.533 6.460 1.00 98.62 413 ALA A O 1
ATOM 3232 N N . ALA A 1 414 ? -1.759 -2.806 8.220 1.00 98.44 414 ALA A N 1
ATOM 3233 C CA . ALA A 1 414 ? -1.347 -4.159 7.894 1.00 98.44 414 ALA A CA 1
ATOM 3234 C C . ALA A 1 414 ? -1.309 -5.030 9.152 1.00 98.44 414 ALA A C 1
ATOM 3236 O O . ALA A 1 414 ? -0.853 -4.613 10.216 1.00 98.44 414 ALA A O 1
ATOM 3237 N N . LYS A 1 415 ? -1.777 -6.268 9.025 1.00 97.62 415 LYS A N 1
ATOM 3238 C CA . LYS A 1 415 ? -1.550 -7.323 10.003 1.00 97.62 415 LYS A CA 1
ATOM 3239 C C . LYS A 1 415 ? -0.237 -8.013 9.661 1.00 97.62 415 LYS A C 1
ATOM 3241 O O . LYS A 1 415 ? -0.090 -8.596 8.585 1.00 97.62 415 LYS A O 1
ATOM 3246 N N . ARG A 1 416 ? 0.714 -7.924 10.581 1.00 96.75 416 ARG A N 1
ATOM 3247 C CA . ARG A 1 416 ? 2.033 -8.534 10.474 1.00 96.75 416 ARG A CA 1
ATOM 3248 C C . ARG A 1 416 ? 1.935 -10.048 10.664 1.00 96.75 416 ARG A C 1
ATOM 3250 O O . ARG A 1 416 ? 1.080 -10.530 11.410 1.00 96.75 416 ARG A O 1
ATOM 3257 N N . ALA A 1 417 ? 2.850 -10.802 10.059 1.00 93.56 417 ALA A N 1
ATOM 3258 C CA . ALA A 1 417 ? 2.903 -12.263 10.186 1.00 93.56 417 ALA A CA 1
ATOM 3259 C C . ALA A 1 417 ? 3.047 -12.756 11.643 1.00 93.56 417 ALA A C 1
ATOM 3261 O O . ALA A 1 417 ? 2.593 -13.847 11.980 1.00 93.56 417 ALA A O 1
ATOM 3262 N N . ASN A 1 418 ? 3.632 -11.942 12.529 1.00 91.31 418 ASN A N 1
ATOM 3263 C CA . ASN A 1 418 ? 3.755 -12.230 13.963 1.00 91.31 418 ASN A CA 1
ATOM 3264 C C . ASN A 1 418 ? 2.479 -11.921 14.779 1.00 91.31 418 ASN A C 1
ATOM 3266 O O . ASN A 1 418 ? 2.493 -12.042 16.001 1.00 91.31 418 ASN A O 1
ATOM 3270 N N . GLY A 1 419 ? 1.395 -11.490 14.129 1.00 92.06 419 GLY A N 1
ATOM 3271 C CA . GLY A 1 419 ? 0.127 -11.148 14.766 1.00 92.06 419 GLY A CA 1
ATOM 3272 C C . GLY A 1 419 ? -0.027 -9.680 15.168 1.00 92.06 419 GLY A C 1
ATOM 3273 O O . GLY A 1 419 ? -1.151 -9.289 15.471 1.00 92.06 419 GLY A O 1
ATOM 3274 N N . SER A 1 420 ? 1.034 -8.864 15.131 1.00 94.69 420 SER A N 1
ATOM 3275 C CA . SER A 1 420 ? 0.945 -7.416 15.370 1.00 94.69 420 SER A CA 1
ATOM 3276 C C . SER A 1 420 ? 0.097 -6.709 14.308 1.00 94.69 420 SER A C 1
ATOM 3278 O O . SER A 1 420 ? 0.057 -7.119 13.150 1.00 94.69 420 SER A O 1
ATOM 3280 N N . LEU A 1 421 ? -0.535 -5.601 14.686 1.00 97.56 421 LEU A N 1
ATOM 3281 C CA . LEU A 1 421 ? -1.223 -4.681 13.783 1.00 97.56 421 LEU A CA 1
ATOM 3282 C C . LEU A 1 421 ? -0.398 -3.396 13.666 1.00 97.56 421 LEU A C 1
ATOM 3284 O O . LEU A 1 421 ? -0.041 -2.791 14.674 1.00 97.56 421 LEU A O 1
ATOM 3288 N N . THR A 1 422 ? -0.088 -2.968 12.450 1.00 98.12 422 THR A N 1
ATOM 3289 C CA . THR A 1 422 ? 0.691 -1.754 12.181 1.00 98.12 422 THR A CA 1
ATOM 3290 C C . THR A 1 422 ? -0.130 -0.772 11.364 1.00 98.12 422 THR A C 1
ATOM 3292 O O . THR A 1 422 ? -0.870 -1.163 10.462 1.00 98.12 422 THR A O 1
ATOM 3295 N N . LEU A 1 423 ? -0.023 0.514 11.694 1.00 98.56 423 LEU A N 1
ATOM 3296 C CA . LEU A 1 423 ? -0.747 1.589 11.028 1.00 98.56 423 LEU A CA 1
ATOM 3297 C C . LEU A 1 423 ? 0.265 2.595 10.485 1.00 98.56 423 LEU A C 1
ATOM 3299 O O . LEU A 1 423 ? 1.009 3.177 11.268 1.00 98.56 423 LEU A O 1
ATOM 3303 N N . LEU A 1 424 ? 0.281 2.813 9.172 1.00 98.81 424 LEU A N 1
ATOM 3304 C CA . LEU A 1 424 ? 1.004 3.907 8.529 1.00 98.81 424 LEU A CA 1
ATOM 3305 C C . LEU A 1 424 ? 0.096 5.132 8.458 1.00 98.81 424 LEU A C 1
ATOM 3307 O O . LEU A 1 424 ? -0.982 5.072 7.867 1.00 98.81 424 LEU A O 1
ATOM 3311 N N . LEU A 1 425 ? 0.549 6.232 9.048 1.00 98.50 425 LEU A N 1
ATOM 3312 C CA . LEU A 1 425 ? -0.125 7.520 9.069 1.00 98.50 425 LEU A CA 1
ATOM 3313 C C . LEU A 1 425 ? 0.745 8.565 8.392 1.00 98.50 425 LEU A C 1
ATOM 3315 O O . LEU A 1 425 ? 1.946 8.630 8.647 1.00 98.50 425 LEU A O 1
ATOM 3319 N N . ILE A 1 426 ? 0.131 9.390 7.548 1.00 98.81 426 ILE A N 1
ATOM 3320 C CA . ILE A 1 426 ? 0.826 10.440 6.801 1.00 98.81 426 ILE A CA 1
ATOM 3321 C C . ILE A 1 426 ? 0.063 11.741 6.998 1.00 98.81 426 ILE A C 1
ATOM 3323 O O . ILE A 1 426 ? -1.039 11.905 6.469 1.00 98.81 426 ILE A O 1
ATOM 3327 N N . ASN A 1 427 ? 0.652 12.663 7.757 1.00 98.50 427 ASN A N 1
ATOM 3328 C CA . ASN A 1 427 ? 0.136 14.017 7.879 1.00 98.50 427 ASN A CA 1
ATOM 3329 C C . ASN A 1 427 ? 0.668 14.862 6.717 1.00 98.50 427 ASN A C 1
ATOM 3331 O O . ASN A 1 427 ? 1.852 15.192 6.651 1.00 98.50 427 ASN A O 1
ATOM 3335 N N . LYS A 1 428 ? -0.242 15.223 5.817 1.00 98.19 428 LYS A N 1
ATOM 3336 C CA . LYS A 1 428 ? -0.007 16.005 4.600 1.00 98.19 428 LYS A CA 1
ATOM 3337 C C . LYS A 1 428 ? -0.202 17.506 4.816 1.00 98.19 428 LYS A C 1
ATOM 3339 O O . LYS A 1 428 ? -0.144 18.266 3.856 1.00 98.19 428 LYS A O 1
ATOM 3344 N N . SER A 1 429 ? -0.481 17.950 6.040 1.00 97.19 429 SER A N 1
ATOM 3345 C CA . SER A 1 429 ? -0.527 19.375 6.354 1.00 97.19 429 SER A CA 1
ATOM 3346 C C . SER A 1 429 ? 0.893 19.928 6.515 1.00 97.19 429 SER A C 1
ATOM 3348 O O . SER A 1 429 ? 1.671 19.349 7.278 1.00 97.19 429 SER A O 1
ATOM 3350 N N . PRO A 1 430 ? 1.241 21.053 5.864 1.00 96.06 430 PRO A N 1
ATOM 3351 C CA . PRO A 1 430 ? 2.577 21.644 5.959 1.00 96.06 430 PRO A CA 1
ATOM 3352 C C . PRO A 1 430 ? 2.886 22.255 7.329 1.00 96.06 430 PRO A C 1
ATOM 3354 O O . PRO A 1 430 ? 4.051 22.420 7.678 1.00 96.06 430 PRO A O 1
ATOM 3357 N N . ASN A 1 431 ? 1.862 22.647 8.092 1.00 94.88 431 ASN A N 1
ATOM 3358 C CA . ASN A 1 431 ? 2.038 23.472 9.291 1.00 94.88 431 ASN A CA 1
ATOM 3359 C C . ASN A 1 431 ? 1.097 23.133 10.458 1.00 94.88 431 ASN A C 1
ATOM 3361 O O . ASN A 1 431 ? 1.257 23.705 11.534 1.00 94.88 431 ASN A O 1
ATOM 3365 N N . GLN A 1 432 ? 0.150 22.203 10.293 1.00 95.69 432 GLN A N 1
ATOM 3366 C CA . GLN A 1 432 ? -0.755 21.796 11.371 1.00 95.69 432 GLN A CA 1
ATOM 3367 C C . GLN A 1 432 ? -0.505 20.355 11.800 1.00 95.69 432 GLN A C 1
ATOM 3369 O O . GLN A 1 432 ? -0.492 19.432 10.982 1.00 95.69 432 GLN A O 1
ATOM 3374 N N . ALA A 1 433 ? -0.338 20.166 13.109 1.00 96.31 433 ALA A N 1
ATOM 3375 C CA . ALA A 1 433 ? -0.432 18.843 13.700 1.00 96.31 433 ALA A CA 1
ATOM 3376 C C . ALA A 1 433 ? -1.871 18.328 13.552 1.00 96.31 433 ALA A C 1
ATOM 3378 O O . ALA A 1 433 ? -2.821 19.104 13.655 1.00 96.31 433 ALA A O 1
ATOM 3379 N N . GLN A 1 434 ? -2.021 17.030 13.313 1.00 95.62 434 GLN A N 1
ATOM 3380 C CA . GLN A 1 434 ? -3.320 16.380 13.171 1.00 95.62 434 GLN A CA 1
ATOM 3381 C C . GLN A 1 434 ? -3.541 15.468 14.383 1.00 95.62 434 GLN A C 1
ATOM 3383 O O . GLN A 1 434 ? -2.989 14.364 14.405 1.00 95.62 434 GLN A O 1
ATOM 3388 N N . PRO A 1 435 ? -4.275 15.915 15.420 1.00 95.06 435 PRO A N 1
ATOM 3389 C CA . PRO A 1 435 ? -4.742 15.019 16.469 1.00 95.06 435 PRO A CA 1
ATOM 3390 C C . PRO A 1 435 ? -5.774 14.050 15.888 1.00 95.06 435 PRO A C 1
ATOM 3392 O O . PRO A 1 435 ? -6.614 14.451 15.080 1.00 95.06 435 PRO A O 1
ATOM 3395 N N . ALA A 1 436 ? -5.727 12.785 16.298 1.00 94.19 436 ALA A N 1
ATOM 3396 C CA . ALA A 1 436 ? -6.684 11.784 15.857 1.00 94.19 436 ALA A CA 1
ATOM 3397 C C . ALA A 1 436 ? -7.087 10.824 16.974 1.00 94.19 436 ALA A C 1
ATOM 3399 O O . ALA A 1 436 ? -6.232 10.359 17.727 1.00 94.19 436 ALA A O 1
ATOM 3400 N N . SER A 1 437 ? -8.372 10.477 16.996 1.00 92.12 437 SER A N 1
ATOM 3401 C CA . SER A 1 437 ? -8.932 9.376 17.773 1.00 92.12 437 SER A CA 1
ATOM 3402 C C . SER A 1 437 ? -8.969 8.123 16.905 1.00 92.12 437 SER A C 1
ATOM 3404 O O . SER A 1 437 ? -9.634 8.076 15.865 1.00 92.12 437 SER A O 1
ATOM 3406 N N . ILE A 1 438 ? -8.220 7.103 17.314 1.00 93.50 438 ILE A N 1
ATOM 3407 C CA . ILE A 1 438 ? -7.972 5.886 16.545 1.00 93.50 438 ILE A CA 1
ATOM 3408 C C . ILE A 1 438 ? -8.808 4.748 17.122 1.00 93.50 438 ILE A C 1
ATOM 3410 O O . ILE A 1 438 ? -8.566 4.272 18.228 1.00 93.50 438 ILE A O 1
ATOM 3414 N N . TRP A 1 439 ? -9.770 4.287 16.330 1.00 91.75 439 TRP A N 1
ATOM 3415 C CA . TRP A 1 439 ? -10.659 3.177 16.639 1.00 91.75 439 TRP A CA 1
ATOM 3416 C C . TRP A 1 439 ? -10.138 1.892 16.005 1.00 91.75 439 TRP A C 1
ATOM 3418 O O . TRP A 1 439 ? -10.032 1.793 14.781 1.00 91.75 439 TRP A O 1
ATOM 3428 N N . ILE A 1 440 ? -9.862 0.887 16.827 1.00 93.69 440 ILE A N 1
ATOM 3429 C CA . ILE A 1 440 ? -9.435 -0.440 16.395 1.00 93.69 440 ILE A CA 1
ATOM 3430 C C . ILE A 1 440 ? -10.574 -1.432 16.643 1.00 93.69 440 ILE A C 1
ATOM 3432 O O . ILE A 1 440 ? -10.966 -1.689 17.781 1.00 93.69 440 ILE A O 1
ATOM 3436 N N . ASN A 1 441 ? -11.108 -1.998 15.563 1.00 90.25 441 ASN A N 1
ATOM 3437 C CA . ASN A 1 441 ? -12.101 -3.066 15.595 1.00 90.25 441 ASN A CA 1
ATOM 3438 C C . ASN A 1 441 ? -11.427 -4.421 15.332 1.00 90.25 441 ASN A C 1
ATOM 3440 O O . ASN A 1 441 ? -10.452 -4.512 14.580 1.00 90.25 441 ASN A O 1
ATOM 3444 N N . ASP A 1 442 ? -11.971 -5.476 15.945 1.00 88.75 442 ASP A N 1
ATOM 3445 C CA . ASP A 1 442 ? -11.533 -6.875 15.794 1.00 88.75 442 ASP A CA 1
ATOM 3446 C C . ASP A 1 442 ? -10.076 -7.156 16.199 1.00 88.75 442 ASP A C 1
ATOM 3448 O O . ASP A 1 442 ? -9.471 -8.147 15.785 1.00 88.75 442 ASP A O 1
ATOM 3452 N N . TYR A 1 443 ? -9.503 -6.291 17.037 1.00 91.56 443 TYR A N 1
ATOM 3453 C CA . TYR A 1 443 ? -8.155 -6.431 17.573 1.00 91.56 443 TYR A CA 1
ATOM 3454 C C . TYR A 1 443 ? -8.027 -5.665 18.889 1.00 91.56 443 TYR A C 1
ATOM 3456 O O . TYR A 1 443 ? -8.558 -4.566 19.010 1.00 91.56 443 TYR A O 1
ATOM 3464 N N . VAL A 1 444 ? -7.322 -6.238 19.867 1.00 90.44 444 VAL A N 1
ATOM 3465 C CA . VAL A 1 444 ? -7.077 -5.599 21.169 1.00 90.44 444 VAL A CA 1
ATOM 3466 C C . VAL A 1 444 ? -5.573 -5.395 21.339 1.00 90.44 444 VAL A C 1
ATOM 3468 O O . VAL A 1 444 ? -4.852 -6.386 21.506 1.00 90.44 444 VAL A O 1
ATOM 3471 N N . PRO A 1 445 ? -5.087 -4.146 21.263 1.00 90.69 445 PRO A N 1
ATOM 3472 C CA . PRO A 1 445 ? -3.680 -3.835 21.484 1.00 90.69 445 PRO A CA 1
ATOM 3473 C C . PRO A 1 445 ? -3.241 -4.089 22.927 1.00 90.69 445 PRO A C 1
ATOM 3475 O O . PRO A 1 445 ? -4.025 -3.918 23.862 1.00 90.69 445 PRO A O 1
ATOM 3478 N N . ASP A 1 446 ? -1.974 -4.450 23.123 1.00 86.81 446 ASP A N 1
ATOM 3479 C CA . ASP A 1 446 ? -1.322 -4.235 24.412 1.00 86.81 446 ASP A CA 1
ATOM 3480 C C . ASP A 1 446 ? -1.091 -2.722 24.622 1.00 86.81 446 ASP A C 1
ATOM 3482 O O . ASP A 1 446 ? -0.656 -2.033 23.685 1.00 86.81 446 ASP A O 1
ATOM 3486 N N . PRO A 1 447 ? -1.330 -2.199 25.841 1.00 81.19 447 PRO A N 1
ATOM 3487 C CA . PRO A 1 447 ? -1.102 -0.793 26.165 1.00 81.19 447 PRO A CA 1
ATOM 3488 C C . PRO A 1 447 ? 0.311 -0.297 25.866 1.00 81.19 447 PRO A C 1
ATOM 3490 O O . PRO A 1 447 ? 0.483 0.892 25.599 1.00 81.19 447 PRO A O 1
ATOM 3493 N N . GLN A 1 448 ? 1.319 -1.177 25.904 1.00 80.50 448 GLN A N 1
ATOM 3494 C CA . GLN A 1 448 ? 2.695 -0.858 25.536 1.00 80.50 448 GLN A CA 1
ATOM 3495 C C . GLN A 1 448 ? 2.867 -0.922 24.019 1.00 80.50 448 GLN A C 1
ATOM 3497 O O . GLN A 1 448 ? 3.375 -1.891 23.457 1.00 80.50 448 GLN A O 1
ATOM 3502 N N . SER A 1 449 ? 2.450 0.151 23.356 1.00 82.50 449 SER A N 1
ATOM 3503 C CA . SER A 1 449 ? 2.648 0.337 21.923 1.00 82.50 449 SER A CA 1
ATOM 3504 C C . SER A 1 449 ? 3.637 1.469 21.646 1.00 82.50 449 SER A C 1
ATOM 3506 O O . SER A 1 449 ? 3.992 2.270 22.518 1.00 82.50 449 SER A O 1
ATOM 3508 N N . GLY A 1 450 ? 4.132 1.519 20.413 1.00 90.19 450 GLY A N 1
ATOM 3509 C CA . GLY A 1 450 ? 5.105 2.521 19.998 1.00 90.19 450 GLY A CA 1
ATOM 3510 C C . GLY A 1 450 ? 4.841 3.040 18.598 1.00 90.19 450 GLY A C 1
ATOM 3511 O O . GLY A 1 450 ? 4.161 2.400 17.797 1.00 90.19 450 GLY A O 1
ATOM 3512 N N . ALA A 1 451 ? 5.403 4.204 18.302 1.00 95.12 451 ALA A N 1
ATOM 3513 C CA . ALA A 1 451 ? 5.422 4.781 16.973 1.00 95.12 451 ALA A CA 1
ATOM 3514 C C . ALA A 1 451 ? 6.862 5.027 16.521 1.00 95.12 451 ALA A C 1
ATOM 3516 O O . ALA A 1 451 ? 7.679 5.557 17.276 1.00 95.12 451 ALA A O 1
ATOM 3517 N N . THR A 1 452 ? 7.155 4.660 15.276 1.00 98.25 452 THR A N 1
ATOM 3518 C CA . THR A 1 452 ? 8.382 5.065 14.578 1.00 98.25 452 THR A CA 1
ATOM 3519 C C . THR A 1 452 ? 8.017 6.136 13.559 1.00 98.25 452 THR A C 1
ATOM 3521 O O . THR A 1 452 ? 7.025 5.964 12.859 1.00 98.25 452 THR A O 1
ATOM 3524 N N . SER A 1 453 ? 8.754 7.239 13.462 1.00 98.31 453 SER A N 1
ATOM 3525 C CA . SER A 1 453 ? 8.370 8.361 12.597 1.00 98.31 453 SER A CA 1
ATOM 3526 C C . SER A 1 453 ? 9.544 9.061 11.922 1.00 98.31 453 SER A C 1
ATOM 3528 O O . SER A 1 453 ? 10.694 8.978 12.359 1.00 98.31 453 SER A O 1
ATOM 3530 N N . TYR A 1 454 ? 9.224 9.764 10.838 1.00 98.81 454 TYR A N 1
ATOM 3531 C CA . TYR A 1 454 ? 10.113 10.669 10.121 1.00 98.81 454 TYR A CA 1
ATOM 3532 C C . TYR A 1 454 ? 9.316 11.884 9.635 1.00 98.81 454 TYR A C 1
ATOM 3534 O O . TYR A 1 454 ? 8.198 11.737 9.138 1.00 98.81 454 TYR A O 1
ATOM 3542 N N . GLY A 1 455 ? 9.871 13.082 9.771 1.00 98.44 455 GLY A N 1
ATOM 3543 C CA . GLY A 1 455 ? 9.222 14.318 9.352 1.00 98.44 455 GLY A CA 1
ATOM 3544 C C . GLY A 1 455 ? 10.153 15.520 9.449 1.00 98.44 455 GLY A C 1
ATOM 3545 O O . GLY A 1 455 ? 11.377 15.371 9.444 1.00 98.44 455 GLY A O 1
ATOM 3546 N N . ILE A 1 456 ? 9.560 16.710 9.574 1.00 98.38 456 ILE A N 1
ATOM 3547 C CA . ILE A 1 456 ? 10.285 17.989 9.659 1.00 98.38 456 ILE A CA 1
ATOM 3548 C C . ILE A 1 456 ? 11.453 17.953 10.667 1.00 98.38 456 ILE A C 1
ATOM 3550 O O . ILE A 1 456 ? 12.542 18.369 10.281 1.00 98.38 456 ILE A O 1
ATOM 3554 N N . PRO A 1 457 ? 11.310 17.433 11.909 1.00 96.81 457 PRO A N 1
ATOM 3555 C CA . PRO A 1 457 ? 12.414 17.454 12.874 1.00 96.81 457 PRO A CA 1
ATOM 3556 C C . PRO A 1 457 ? 13.672 16.716 12.396 1.00 96.81 457 PRO A C 1
ATOM 3558 O O . PRO A 1 457 ? 14.782 17.203 12.592 1.00 96.81 457 PRO A O 1
ATOM 3561 N N . GLN A 1 458 ? 13.510 15.559 11.750 1.00 98.44 458 GLN A N 1
ATOM 3562 C CA . GLN A 1 458 ? 14.617 14.767 11.211 1.00 98.44 458 GLN A CA 1
ATOM 3563 C C . GLN A 1 458 ? 15.220 15.427 9.967 1.00 98.44 458 GLN A C 1
ATOM 3565 O O . GLN A 1 458 ? 16.441 15.452 9.808 1.00 98.44 458 GLN A O 1
ATOM 3570 N N . ASP A 1 459 ? 14.382 15.995 9.097 1.00 97.81 459 ASP A N 1
ATOM 3571 C CA . ASP A 1 459 ? 14.862 16.703 7.907 1.00 97.81 459 ASP A CA 1
ATOM 3572 C C . ASP A 1 459 ? 15.641 17.982 8.273 1.00 97.81 459 ASP A C 1
ATOM 3574 O O . ASP A 1 459 ? 16.670 18.288 7.667 1.00 97.81 459 ASP A O 1
ATOM 3578 N N . ASP A 1 460 ? 15.218 18.696 9.320 1.00 97.25 460 ASP A N 1
ATOM 3579 C CA . ASP A 1 460 ? 15.951 19.838 9.877 1.00 97.25 460 ASP A CA 1
ATOM 3580 C C . ASP A 1 460 ? 17.237 19.419 10.602 1.00 97.25 460 ASP A C 1
ATOM 3582 O O . ASP A 1 460 ? 18.249 20.128 10.520 1.00 97.25 460 ASP A O 1
ATOM 3586 N N . ALA A 1 461 ? 17.250 18.265 11.274 1.00 97.56 461 ALA A N 1
ATOM 3587 C CA . ALA A 1 461 ? 18.469 17.717 11.865 1.00 97.56 461 ALA A CA 1
ATOM 3588 C C . ALA A 1 461 ? 19.523 17.414 10.788 1.00 97.56 461 ALA A C 1
ATOM 3590 O O . ALA A 1 461 ? 20.704 17.700 10.989 1.00 97.56 461 ALA A O 1
ATOM 3591 N N . ALA A 1 462 ? 19.105 16.935 9.608 1.00 96.31 462 ALA A N 1
ATOM 3592 C CA . ALA A 1 462 ? 20.001 16.725 8.469 1.00 96.31 462 ALA A CA 1
ATOM 3593 C C . ALA A 1 462 ? 20.616 18.034 7.935 1.00 96.31 462 ALA A C 1
ATOM 3595 O O . ALA A 1 462 ? 21.745 18.024 7.447 1.00 96.31 462 ALA A O 1
ATOM 3596 N N . ARG A 1 463 ? 19.906 19.165 8.052 1.00 95.88 463 ARG A N 1
ATOM 3597 C CA . ARG A 1 463 ? 20.412 20.498 7.678 1.00 95.88 463 ARG A CA 1
ATOM 3598 C C . ARG A 1 463 ? 21.354 21.092 8.718 1.00 95.88 463 ARG A C 1
ATOM 3600 O O . ARG A 1 463 ? 22.344 21.728 8.372 1.00 95.88 463 ARG A O 1
ATOM 3607 N N . THR A 1 464 ? 20.975 20.986 9.988 1.00 96.88 464 THR A N 1
ATOM 3608 C CA . THR A 1 464 ? 21.580 21.756 11.087 1.00 96.88 464 THR A CA 1
ATOM 3609 C C . THR A 1 464 ? 22.624 20.977 11.877 1.00 96.88 464 THR A C 1
ATOM 3611 O O . THR A 1 464 ? 23.339 21.580 12.674 1.00 96.88 464 THR A O 1
ATOM 3614 N N . ALA A 1 465 ? 22.694 19.656 11.684 1.00 94.00 465 ALA A N 1
ATOM 3615 C CA . ALA A 1 465 ? 23.440 18.718 12.520 1.00 94.00 465 ALA A CA 1
ATOM 3616 C C . ALA A 1 465 ? 23.034 18.743 14.010 1.00 94.00 465 ALA A C 1
ATOM 3618 O O . ALA A 1 465 ? 23.772 18.254 14.865 1.00 94.00 465 ALA A O 1
ATOM 3619 N N . ASN A 1 466 ? 21.859 19.299 14.334 1.00 95.19 466 ASN A N 1
ATOM 3620 C CA . ASN A 1 466 ? 21.297 19.299 15.678 1.00 95.19 466 ASN A CA 1
ATOM 3621 C C . ASN A 1 466 ? 20.157 18.275 15.772 1.00 95.19 466 ASN A C 1
ATOM 3623 O O . ASN A 1 466 ? 19.130 18.421 15.112 1.00 95.19 466 ASN A O 1
ATOM 3627 N N . GLY A 1 467 ? 20.333 17.249 16.605 1.00 95.00 467 GLY A N 1
ATOM 3628 C CA . GLY A 1 467 ? 19.426 16.104 16.691 1.00 95.00 467 GLY A CA 1
ATOM 3629 C C . GLY A 1 467 ? 19.827 14.958 15.758 1.00 95.00 467 GLY A C 1
ATOM 3630 O O . GLY A 1 467 ? 20.948 14.910 15.255 1.00 95.00 467 GLY A O 1
ATOM 3631 N N . SER A 1 468 ? 18.915 14.005 15.556 1.00 96.94 468 SER A N 1
ATOM 3632 C CA . SER A 1 468 ? 19.142 12.849 14.681 1.00 96.94 468 SER A CA 1
ATOM 3633 C C . SER A 1 468 ? 18.417 13.031 13.345 1.00 96.94 468 SER A C 1
ATOM 3635 O O . SER A 1 468 ? 17.208 13.271 13.362 1.00 96.94 468 SER A O 1
ATOM 3637 N N . PRO A 1 469 ? 19.102 12.864 12.196 1.00 97.25 469 PRO A N 1
ATOM 3638 C CA . PRO A 1 469 ? 18.456 12.823 10.887 1.00 97.25 469 PRO A CA 1
ATOM 3639 C C . PRO A 1 469 ? 17.795 11.469 10.590 1.00 97.25 469 PRO A C 1
ATOM 3641 O O . PRO A 1 469 ? 17.297 11.270 9.489 1.00 97.25 469 PRO A O 1
ATOM 3644 N N . ASP A 1 470 ? 17.838 10.516 11.523 1.00 98.12 470 ASP A N 1
ATOM 3645 C CA . ASP A 1 470 ? 17.261 9.179 11.380 1.00 98.12 470 ASP A CA 1
ATOM 3646 C C . ASP A 1 470 ? 15.871 9.080 12.037 1.00 98.12 470 ASP A C 1
ATOM 3648 O O . ASP A 1 470 ? 15.414 10.004 12.710 1.00 98.12 470 ASP A O 1
ATOM 3652 N N . LEU A 1 471 ? 15.190 7.948 11.852 1.00 98.44 471 LEU A N 1
ATOM 3653 C CA . LEU A 1 471 ? 13.864 7.671 12.402 1.00 98.44 471 LEU A CA 1
ATOM 3654 C C . LEU A 1 471 ? 13.801 7.932 13.914 1.00 98.44 471 LEU A C 1
ATOM 3656 O O . LEU A 1 471 ? 14.635 7.443 14.676 1.00 98.44 471 LEU A O 1
ATOM 3660 N N . ALA A 1 472 ? 12.762 8.642 14.357 1.00 97.94 472 ALA A N 1
ATOM 3661 C CA . ALA A 1 472 ? 12.454 8.766 15.777 1.00 97.94 472 ALA A CA 1
ATOM 3662 C C . ALA A 1 472 ? 11.586 7.596 16.239 1.00 97.94 472 ALA A C 1
ATOM 3664 O O . ALA A 1 472 ? 10.712 7.134 15.508 1.00 97.94 472 ALA A O 1
ATOM 3665 N N . GLN A 1 473 ? 11.795 7.152 17.475 1.00 95.62 473 GLN A N 1
ATOM 3666 C CA . GLN A 1 473 ? 10.960 6.154 18.134 1.00 95.62 473 GLN A CA 1
ATOM 3667 C C . GLN A 1 473 ? 10.341 6.757 19.389 1.00 95.62 473 GLN A C 1
ATOM 3669 O O . GLN A 1 473 ? 11.019 7.412 20.179 1.00 95.62 473 GLN A O 1
ATOM 3674 N N . THR A 1 474 ? 9.045 6.534 19.566 1.00 90.62 474 THR A N 1
ATOM 3675 C CA . THR A 1 474 ? 8.282 6.989 20.729 1.00 90.62 474 THR A CA 1
ATOM 3676 C C . THR A 1 474 ? 7.469 5.828 21.277 1.00 90.62 474 THR A C 1
ATOM 3678 O O . THR A 1 474 ? 6.870 5.073 20.516 1.00 90.62 474 THR A O 1
ATOM 3681 N N . THR A 1 475 ? 7.449 5.668 22.594 1.00 84.44 475 THR A N 1
ATOM 3682 C CA . THR A 1 475 ? 6.571 4.717 23.285 1.00 84.44 475 THR A CA 1
ATOM 3683 C C . THR A 1 475 ? 5.435 5.482 23.938 1.00 84.44 475 THR A C 1
ATOM 3685 O O . THR A 1 475 ? 5.675 6.539 24.524 1.00 84.44 475 THR A O 1
ATOM 3688 N N . PHE A 1 476 ? 4.221 4.947 23.890 1.00 77.88 476 PHE A N 1
ATOM 3689 C CA . PHE A 1 476 ? 3.083 5.520 24.601 1.00 77.88 476 PHE A CA 1
ATOM 3690 C C . PHE A 1 476 ? 2.256 4.406 25.250 1.00 77.88 476 PHE A C 1
ATOM 3692 O O . PHE A 1 476 ? 2.040 3.353 24.659 1.00 77.88 476 PHE A O 1
ATOM 3699 N N . ALA A 1 477 ? 1.838 4.632 26.497 1.00 66.00 477 ALA A N 1
ATOM 3700 C CA . ALA A 1 477 ? 1.231 3.621 27.367 1.00 66.00 477 ALA A CA 1
ATOM 3701 C C . ALA A 1 477 ? -0.307 3.693 27.377 1.00 66.00 477 ALA A C 1
ATOM 3703 O O . ALA A 1 477 ? -0.928 3.628 28.437 1.00 66.00 477 ALA A O 1
ATOM 3704 N N . THR A 1 478 ? -0.921 3.903 26.213 1.00 71.44 478 THR A N 1
ATOM 3705 C CA . THR A 1 478 ? -2.363 4.191 26.096 1.00 71.44 478 THR A CA 1
ATOM 3706 C C . THR A 1 478 ? -3.034 3.502 24.913 1.00 71.44 478 THR A C 1
ATOM 3708 O O . THR A 1 478 ? -4.182 3.807 24.611 1.00 71.44 478 THR A O 1
ATOM 3711 N N . ALA A 1 479 ? -2.362 2.572 24.229 1.00 79.06 479 ALA A N 1
ATOM 3712 C CA . ALA A 1 479 ? -2.995 1.865 23.123 1.00 79.06 479 ALA A CA 1
ATOM 3713 C C . ALA A 1 479 ? -4.064 0.883 23.634 1.00 79.06 479 ALA A C 1
ATOM 3715 O O . ALA A 1 479 ? -3.751 -0.127 24.257 1.00 79.06 479 ALA A O 1
ATOM 3716 N N . GLY A 1 480 ? -5.330 1.183 23.350 1.00 84.44 480 GLY A N 1
ATOM 3717 C CA . GLY A 1 480 ? -6.469 0.281 23.529 1.00 84.44 480 GLY A CA 1
ATOM 3718 C C . GLY A 1 480 ? -7.232 0.098 22.220 1.00 84.44 480 GLY A C 1
ATOM 3719 O O . GLY A 1 480 ? -6.741 0.440 21.143 1.00 84.44 480 GLY A O 1
ATOM 3720 N N . THR A 1 481 ? -8.462 -0.410 22.285 1.00 87.38 481 THR A N 1
ATOM 3721 C CA . THR A 1 481 ? -9.354 -0.417 21.106 1.00 87.38 481 THR A CA 1
ATOM 3722 C C . THR A 1 481 ? -9.797 0.991 20.681 1.00 87.38 481 THR A C 1
ATOM 3724 O O . THR A 1 481 ? -10.311 1.172 19.577 1.00 87.38 481 THR A O 1
ATOM 3727 N N . LEU A 1 482 ? -9.578 1.986 21.543 1.00 87.06 482 LEU A N 1
ATOM 3728 C CA . LEU A 1 482 ? -9.693 3.413 21.274 1.00 87.06 482 LEU A CA 1
ATOM 3729 C C . LEU A 1 482 ? -8.534 4.134 21.964 1.00 87.06 482 LEU A C 1
ATOM 3731 O O . LEU A 1 482 ? -8.300 3.915 23.151 1.00 87.06 482 LEU A O 1
ATOM 3735 N N . PHE A 1 483 ? -7.820 4.985 21.233 1.00 87.31 483 PHE A N 1
ATOM 3736 C CA . PHE A 1 483 ? -6.783 5.845 21.799 1.00 87.31 483 PHE A CA 1
ATOM 3737 C C . PHE A 1 483 ? -6.530 7.066 20.918 1.00 87.31 483 PHE A C 1
ATOM 3739 O O . PHE A 1 483 ? -6.779 7.031 19.714 1.00 87.31 483 PHE A O 1
ATOM 3746 N N . ASP A 1 484 ? -5.992 8.125 21.517 1.00 88.62 484 ASP A N 1
ATOM 3747 C CA . ASP A 1 484 ? -5.628 9.342 20.799 1.00 88.62 484 ASP A CA 1
ATOM 3748 C C . ASP A 1 484 ? -4.130 9.384 20.485 1.00 88.62 484 ASP A C 1
ATOM 3750 O O . ASP A 1 484 ? -3.288 8.964 21.285 1.00 88.62 484 ASP A O 1
ATOM 3754 N N . TYR A 1 485 ? -3.786 9.932 19.322 1.00 92.06 485 TYR A N 1
ATOM 3755 C CA . TYR A 1 485 ? -2.409 10.232 18.937 1.00 92.06 485 TYR A CA 1
ATOM 3756 C C . TYR A 1 485 ? -2.366 11.487 18.059 1.00 92.06 485 TYR A C 1
ATOM 3758 O O . TYR A 1 485 ? -3.279 11.732 17.274 1.00 92.06 485 TYR A O 1
ATOM 3766 N N . SER A 1 486 ? -1.307 12.294 18.173 1.00 93.62 486 SER A N 1
ATOM 3767 C CA . SER A 1 486 ? -1.134 13.510 17.367 1.00 93.62 486 SER A CA 1
ATOM 3768 C C . SER A 1 486 ? 0.053 13.388 16.422 1.00 93.62 486 SER A C 1
ATOM 3770 O O . SER A 1 486 ? 1.165 13.065 16.840 1.00 93.62 486 SER A O 1
ATOM 3772 N N . PHE A 1 487 ? -0.185 13.660 15.140 1.00 95.56 487 PHE A N 1
ATOM 3773 C CA . PHE A 1 487 ? 0.811 13.534 14.078 1.00 95.56 487 PHE A CA 1
ATOM 3774 C C . PHE A 1 487 ? 1.353 14.909 13.695 1.00 95.56 487 PHE A C 1
ATOM 3776 O O . PHE A 1 487 ? 0.591 15.796 13.311 1.00 95.56 487 PHE A O 1
ATOM 3783 N N . ALA A 1 488 ? 2.672 15.098 13.774 1.00 96.69 488 ALA A N 1
ATOM 3784 C CA . ALA A 1 488 ? 3.323 16.366 13.435 1.00 96.69 488 ALA A CA 1
ATOM 3785 C C . ALA A 1 488 ? 3.076 16.768 11.961 1.00 96.69 488 ALA A C 1
ATOM 3787 O O . ALA A 1 488 ? 2.879 15.877 11.131 1.00 96.69 488 ALA A O 1
ATOM 3788 N N . PRO A 1 489 ? 3.077 18.071 11.611 1.00 97.94 489 PRO A N 1
ATOM 3789 C CA . PRO A 1 489 ? 2.986 18.514 10.217 1.00 97.94 489 PRO A CA 1
ATOM 3790 C C . PRO A 1 489 ? 4.071 17.866 9.356 1.00 97.94 489 PRO A C 1
ATOM 3792 O O . PRO A 1 489 ? 5.169 17.628 9.861 1.00 97.94 489 PRO A O 1
ATOM 3795 N N . TYR A 1 490 ? 3.757 17.586 8.088 1.00 98.50 490 TYR A N 1
ATOM 3796 C CA . TYR A 1 490 ? 4.620 16.868 7.142 1.00 98.50 490 TYR A CA 1
ATOM 3797 C C . TYR A 1 490 ? 5.420 15.756 7.816 1.00 98.50 490 TYR A C 1
ATOM 3799 O O . TYR A 1 490 ? 6.627 15.846 8.039 1.00 98.50 490 TYR A O 1
ATOM 3807 N N . SER A 1 491 ? 4.718 14.690 8.174 1.00 98.69 491 SER A N 1
ATOM 3808 C CA . SER A 1 491 ? 5.339 13.527 8.791 1.00 98.69 491 SER A CA 1
ATOM 3809 C C . SER A 1 491 ? 4.683 12.239 8.332 1.00 98.69 491 SER A C 1
ATOM 3811 O O . SER A 1 491 ? 3.495 12.205 8.003 1.00 98.69 491 SER A O 1
ATOM 3813 N N . ALA A 1 492 ? 5.478 11.175 8.334 1.00 98.81 492 ALA A N 1
ATOM 3814 C CA . ALA A 1 492 ? 5.000 9.809 8.282 1.00 98.81 492 ALA A CA 1
ATOM 3815 C C . ALA A 1 492 ? 5.317 9.130 9.616 1.00 98.81 492 ALA A C 1
ATOM 3817 O O . ALA A 1 492 ? 6.427 9.248 10.144 1.00 98.81 492 ALA A O 1
ATOM 3818 N N . ALA A 1 493 ? 4.348 8.404 10.158 1.00 98.44 493 ALA A N 1
ATOM 3819 C CA . ALA A 1 493 ? 4.492 7.637 11.382 1.00 98.44 493 ALA A CA 1
ATOM 3820 C C . ALA A 1 493 ? 3.931 6.233 11.187 1.00 98.44 493 ALA A C 1
ATOM 3822 O O . ALA A 1 493 ? 2.899 6.046 10.549 1.00 98.44 493 ALA A O 1
ATOM 3823 N N . VAL A 1 494 ? 4.596 5.247 11.771 1.00 98.56 494 VAL A N 1
ATOM 3824 C CA . VAL A 1 494 ? 4.097 3.885 11.872 1.00 98.56 494 VAL A CA 1
ATOM 3825 C C . VAL A 1 494 ? 3.827 3.565 13.328 1.00 98.56 494 VAL A C 1
ATOM 3827 O O . VAL A 1 494 ? 4.771 3.418 14.105 1.00 98.56 494 VAL A O 1
ATOM 3830 N N . ILE A 1 495 ? 2.553 3.421 13.681 1.00 97.50 495 ILE A N 1
ATOM 3831 C CA . ILE A 1 495 ? 2.134 2.895 14.981 1.00 97.50 495 ILE A CA 1
ATOM 3832 C C . ILE A 1 495 ? 2.204 1.370 14.918 1.00 97.50 495 ILE A C 1
ATOM 3834 O O . ILE A 1 495 ? 1.641 0.760 14.013 1.00 97.50 495 ILE A O 1
ATOM 3838 N N . SER A 1 496 ? 2.887 0.756 15.880 1.00 95.06 496 SER A N 1
ATOM 3839 C CA . SER A 1 496 ? 2.982 -0.696 16.039 1.00 95.06 496 SER A CA 1
ATOM 3840 C C . SER A 1 496 ? 2.206 -1.130 17.276 1.00 95.06 496 SER A C 1
ATOM 3842 O O . SER A 1 496 ? 2.580 -0.778 18.394 1.00 95.06 496 SER A O 1
ATOM 3844 N N . LEU A 1 497 ? 1.138 -1.896 17.061 1.00 94.31 497 LEU A N 1
ATOM 3845 C CA . LEU A 1 497 ? 0.261 -2.441 18.092 1.00 94.31 497 LEU A CA 1
ATOM 3846 C C . LEU A 1 497 ? 0.528 -3.941 18.221 1.00 94.31 497 LEU A C 1
ATOM 3848 O O . LEU A 1 497 ? 0.347 -4.698 17.267 1.00 94.31 497 LEU A O 1
ATOM 3852 N N . ILE A 1 498 ? 0.939 -4.400 19.395 1.00 90.06 498 ILE A N 1
ATOM 3853 C CA . ILE A 1 498 ? 1.169 -5.827 19.685 1.00 90.06 498 ILE A CA 1
ATOM 3854 C C . ILE A 1 498 ? -0.139 -6.423 20.227 1.00 90.06 498 ILE A C 1
ATOM 3856 O O . ILE A 1 498 ? -0.882 -5.692 20.881 1.00 90.06 498 ILE A O 1
ATOM 3860 N N . PRO A 1 499 ? -0.490 -7.690 19.938 1.00 89.06 499 PRO A N 1
ATOM 3861 C CA . PRO A 1 499 ? -1.718 -8.265 20.471 1.00 89.06 499 PRO A CA 1
ATOM 3862 C C . PRO A 1 499 ? -1.614 -8.387 21.990 1.00 89.06 499 PRO A C 1
ATOM 3864 O O . PRO A 1 499 ? -0.587 -8.821 22.513 1.00 89.06 499 PRO A O 1
ATOM 3867 N N . THR A 1 500 ? -2.679 -8.017 22.699 1.00 86.75 500 THR A N 1
ATOM 3868 C CA . THR A 1 500 ? -2.696 -8.138 24.156 1.00 86.75 500 THR A CA 1
ATOM 3869 C C . THR A 1 500 ? -2.643 -9.599 24.595 1.00 86.75 500 THR A C 1
ATOM 3871 O O . THR A 1 500 ? -3.297 -10.470 24.018 1.00 86.75 500 THR A O 1
ATOM 3874 N N . THR A 1 501 ? -1.892 -9.860 25.660 1.00 84.00 501 THR A N 1
ATOM 3875 C CA . THR A 1 501 ? -1.962 -11.115 26.424 1.00 84.00 501 THR A CA 1
ATOM 3876 C C . THR A 1 501 ? -2.836 -10.972 27.673 1.00 84.00 501 THR A C 1
ATOM 3878 O O . THR A 1 501 ? -3.044 -11.947 28.395 1.00 84.00 501 THR A O 1
ATOM 3881 N N . ARG A 1 502 ? -3.347 -9.761 27.941 1.00 83.94 502 ARG A N 1
ATOM 3882 C CA . ARG A 1 502 ? -4.170 -9.434 29.112 1.00 83.94 502 ARG A CA 1
ATOM 3883 C C . ARG A 1 502 ? -5.623 -9.847 28.903 1.00 83.94 502 ARG A C 1
ATOM 3885 O O . ARG A 1 502 ? -6.046 -10.179 27.792 1.00 83.94 502 ARG A O 1
ATOM 3892 N N . ASN A 1 503 ? -6.408 -9.803 29.979 1.00 84.94 503 ASN A N 1
ATOM 3893 C CA . ASN A 1 503 ? -7.834 -10.065 29.883 1.00 84.94 503 ASN A CA 1
ATOM 3894 C C . ASN A 1 503 ? -8.500 -8.981 29.024 1.00 84.94 503 ASN A C 1
ATOM 3896 O O . ASN A 1 503 ? -8.409 -7.789 29.301 1.00 84.94 503 ASN A O 1
ATOM 3900 N N . ARG A 1 504 ? -9.190 -9.401 27.963 1.00 86.31 504 ARG A N 1
ATOM 3901 C CA . ARG A 1 504 ? -9.821 -8.491 26.999 1.00 86.31 504 ARG A CA 1
ATOM 3902 C C . ARG A 1 504 ? -10.879 -7.591 27.637 1.00 86.31 504 ARG A C 1
ATOM 3904 O O . ARG A 1 504 ? -11.105 -6.501 27.130 1.00 86.31 504 ARG A O 1
ATOM 3911 N N . ILE A 1 505 ? -11.504 -8.023 28.734 1.00 88.25 505 ILE A N 1
ATOM 3912 C CA . ILE A 1 505 ? -12.514 -7.235 29.455 1.00 88.25 505 ILE A CA 1
ATOM 3913 C C . ILE A 1 505 ? -11.915 -6.028 30.195 1.00 88.25 505 ILE A C 1
ATOM 3915 O O . ILE A 1 505 ? -12.656 -5.183 30.697 1.00 88.25 505 ILE A O 1
ATOM 3919 N N . ASP A 1 506 ? -10.588 -5.935 30.295 1.00 87.56 506 ASP A N 1
ATOM 3920 C CA . ASP A 1 506 ? -9.915 -4.774 30.881 1.00 87.56 506 ASP A CA 1
ATOM 3921 C C . ASP A 1 506 ? -9.984 -3.562 29.938 1.00 87.56 506 ASP A C 1
ATOM 3923 O O . ASP A 1 506 ? -9.972 -2.423 30.399 1.00 87.56 506 ASP A O 1
ATOM 3927 N N . ASP A 1 507 ? -10.155 -3.791 28.630 1.00 89.06 507 ASP A N 1
ATOM 3928 C CA . ASP A 1 507 ? -10.458 -2.735 27.666 1.00 89.06 507 ASP A CA 1
ATOM 3929 C C . ASP A 1 507 ? -11.874 -2.179 27.903 1.00 89.06 507 ASP A C 1
ATOM 3931 O O . ASP A 1 507 ? -12.863 -2.918 27.944 1.00 89.06 507 ASP A O 1
ATOM 3935 N N . ALA A 1 508 ? -11.971 -0.856 28.056 1.00 90.31 508 ALA A N 1
ATOM 3936 C CA . ALA A 1 508 ? -13.213 -0.172 28.412 1.00 90.31 508 ALA A CA 1
ATOM 3937 C C . ALA A 1 508 ? -14.339 -0.401 27.392 1.00 90.31 508 ALA A C 1
ATOM 3939 O O . ALA A 1 508 ? -15.494 -0.591 27.775 1.00 90.31 508 ALA A O 1
ATOM 3940 N N . ARG A 1 509 ? -14.019 -0.426 26.095 1.00 89.75 509 ARG A N 1
ATOM 3941 C CA . ARG A 1 509 ? -15.020 -0.593 25.038 1.00 89.75 509 ARG A CA 1
ATOM 3942 C C . ARG A 1 509 ? -15.549 -2.021 25.008 1.00 89.75 509 ARG A C 1
ATOM 3944 O O . ARG A 1 509 ? -16.750 -2.225 24.822 1.00 89.75 509 ARG A O 1
ATOM 3951 N N . ILE A 1 510 ? -14.679 -3.010 25.222 1.00 90.81 510 ILE A N 1
ATOM 3952 C CA . ILE A 1 510 ? -15.085 -4.416 25.347 1.00 90.81 510 ILE A CA 1
ATOM 3953 C C . ILE A 1 510 ? -15.937 -4.614 26.600 1.00 90.81 510 ILE A C 1
ATOM 3955 O O . ILE A 1 510 ? -16.987 -5.245 26.514 1.00 90.81 510 ILE A O 1
ATOM 3959 N N . PHE A 1 511 ? -15.544 -4.022 27.731 1.00 94.31 511 PHE A N 1
ATOM 3960 C CA . PHE A 1 511 ? -16.339 -4.039 28.958 1.00 94.31 511 PHE A CA 1
ATOM 3961 C C . PHE A 1 511 ? -17.759 -3.510 28.733 1.00 94.31 511 PHE A C 1
ATOM 3963 O O . PHE A 1 511 ? -18.729 -4.184 29.074 1.00 94.31 511 PHE A O 1
ATOM 3970 N N . VAL A 1 512 ? -17.894 -2.342 28.101 1.00 95.31 512 VAL A N 1
ATOM 3971 C CA . VAL A 1 512 ? -19.199 -1.742 27.781 1.00 95.31 512 VAL A CA 1
ATOM 3972 C C . VAL A 1 512 ? -19.984 -2.600 26.787 1.00 95.31 512 VAL A C 1
ATOM 3974 O O . VAL A 1 512 ? -21.175 -2.829 26.982 1.00 95.31 512 VAL A O 1
ATOM 3977 N N . THR A 1 513 ? -19.331 -3.122 25.747 1.00 93.25 513 THR A N 1
ATOM 3978 C CA . THR A 1 513 ? -19.976 -4.005 24.759 1.00 93.25 513 THR A CA 1
ATOM 3979 C C . THR A 1 513 ? -20.544 -5.257 25.426 1.00 93.25 513 THR A C 1
ATOM 3981 O O . THR A 1 513 ? -21.669 -5.652 25.125 1.00 93.25 513 THR A O 1
ATOM 3984 N N . GLN A 1 514 ? -19.807 -5.842 26.373 1.00 95.12 514 GLN A N 1
ATOM 3985 C CA . GLN A 1 514 ? -20.276 -6.987 27.147 1.00 95.12 514 GLN A CA 1
ATOM 3986 C C . GLN A 1 514 ? -21.513 -6.630 27.983 1.00 95.12 514 GLN A C 1
ATOM 3988 O O . GLN A 1 514 ? -22.455 -7.409 28.029 1.00 95.12 514 GLN A O 1
ATOM 3993 N N . HIS A 1 515 ? -21.579 -5.427 28.562 1.00 95.44 515 HIS A N 1
ATOM 3994 C CA . HIS A 1 515 ? -22.751 -4.987 29.330 1.00 95.44 515 HIS A CA 1
ATOM 3995 C C . HIS A 1 515 ? -24.009 -4.826 28.471 1.00 95.44 515 HIS A C 1
ATOM 3997 O O . HIS A 1 515 ? -25.093 -5.221 28.898 1.00 95.44 515 HIS A O 1
ATOM 4003 N N . TYR A 1 516 ? -23.878 -4.302 27.251 1.00 94.31 516 TYR A N 1
ATOM 4004 C CA . TYR A 1 516 ? -24.990 -4.279 26.296 1.00 94.31 516 TYR A CA 1
ATOM 4005 C C . TYR A 1 516 ? -25.507 -5.687 25.986 1.00 94.31 516 TYR A C 1
ATOM 4007 O O . TYR A 1 516 ? -26.715 -5.904 25.911 1.00 94.31 516 TYR A O 1
ATOM 4015 N N . GLN A 1 517 ? -24.609 -6.657 25.837 1.00 92.69 517 GLN A N 1
ATOM 4016 C CA . GLN A 1 517 ? -24.988 -8.029 25.514 1.00 92.69 517 GLN A CA 1
ATOM 4017 C C . GLN A 1 517 ? -25.603 -8.749 26.722 1.00 92.69 517 GLN A C 1
ATOM 4019 O O . GLN A 1 517 ? -26.655 -9.368 26.581 1.00 92.69 517 GLN A O 1
ATOM 4024 N N . ASP A 1 518 ? -25.006 -8.610 27.905 1.00 91.62 518 ASP A N 1
ATOM 4025 C CA . ASP A 1 518 ? -25.425 -9.323 29.115 1.00 91.62 518 ASP A CA 1
ATOM 4026 C C . ASP A 1 518 ? -26.715 -8.760 29.715 1.00 91.62 518 ASP A C 1
ATOM 4028 O O . ASP A 1 518 ? -27.610 -9.522 30.080 1.00 91.62 518 ASP A O 1
ATOM 4032 N N . PHE A 1 519 ? -26.830 -7.432 29.813 1.00 92.56 519 PHE A N 1
ATOM 4033 C CA . PHE A 1 519 ? -28.014 -6.801 30.395 1.00 92.56 519 PHE A CA 1
ATOM 4034 C C . PHE A 1 519 ? -29.101 -6.554 29.352 1.00 92.56 519 PHE A C 1
ATOM 4036 O O . PHE A 1 519 ? -30.276 -6.748 29.643 1.00 92.56 519 PHE A O 1
ATOM 4043 N N . LEU A 1 520 ? -28.745 -6.117 28.141 1.00 91.00 520 LEU A N 1
ATOM 4044 C CA . LEU A 1 520 ? -29.734 -5.616 27.175 1.00 91.00 520 LEU A CA 1
ATOM 4045 C C . LEU A 1 520 ? -29.996 -6.580 26.011 1.00 91.00 520 LEU A C 1
ATOM 4047 O O . LEU A 1 520 ? -30.911 -6.348 25.225 1.00 91.00 520 LEU A O 1
ATOM 4051 N N . ASN A 1 521 ? -29.225 -7.668 25.897 1.00 89.12 521 ASN A N 1
ATOM 4052 C CA . ASN A 1 521 ? -29.358 -8.678 24.844 1.00 89.12 521 ASN A CA 1
ATOM 4053 C C . ASN A 1 521 ? -29.368 -8.082 23.423 1.00 89.12 521 ASN A C 1
ATOM 4055 O O . ASN A 1 521 ? -30.100 -8.517 22.531 1.00 89.12 521 ASN A O 1
ATOM 4059 N N . ARG A 1 522 ? -28.550 -7.047 23.212 1.00 88.06 522 ARG A N 1
ATOM 4060 C CA . ARG A 1 522 ? -28.373 -6.399 21.910 1.00 88.06 522 ARG A CA 1
ATOM 4061 C C . ARG A 1 522 ? -26.958 -5.874 21.736 1.00 88.06 522 ARG A C 1
ATOM 4063 O O . ARG A 1 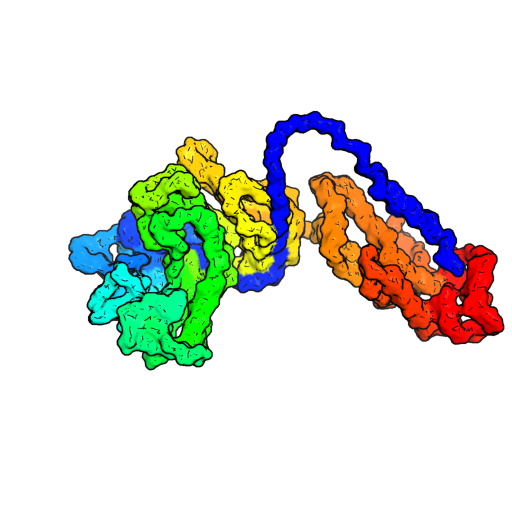522 ? -26.200 -5.745 22.693 1.00 88.06 522 ARG A O 1
ATOM 4070 N N . GLN A 1 523 ? -26.611 -5.544 20.496 1.00 88.81 523 GLN A N 1
ATOM 4071 C CA . GLN A 1 523 ? -25.389 -4.797 20.223 1.00 88.81 523 GLN A CA 1
ATOM 4072 C C . GLN A 1 523 ? -25.553 -3.328 20.645 1.00 88.81 523 GLN A C 1
ATOM 4074 O O . GLN A 1 523 ? -26.667 -2.787 20.580 1.00 88.81 523 GLN A O 1
ATOM 4079 N N . PRO A 1 524 ? -24.460 -2.676 21.069 1.00 89.25 524 PRO A N 1
ATOM 4080 C CA . PRO A 1 524 ? -24.489 -1.257 21.369 1.00 89.25 524 PRO A CA 1
ATOM 4081 C C . PRO A 1 524 ? -24.817 -0.425 20.126 1.00 89.25 524 PRO A C 1
ATOM 4083 O O . PRO A 1 524 ? -24.331 -0.699 19.029 1.00 89.25 524 PRO A O 1
ATOM 4086 N N . ASP A 1 525 ? -25.585 0.642 20.316 1.00 85.88 525 ASP A N 1
ATOM 4087 C CA . ASP A 1 525 ? -25.633 1.749 19.364 1.00 85.88 525 ASP A CA 1
ATOM 4088 C C . ASP A 1 525 ? -24.347 2.592 19.464 1.00 85.88 525 ASP A C 1
ATOM 4090 O O . ASP A 1 525 ? -23.717 2.668 20.522 1.00 85.88 525 ASP A O 1
ATOM 4094 N N . THR A 1 526 ? -23.936 3.233 18.362 1.00 78.62 526 THR A N 1
ATOM 4095 C CA . THR A 1 526 ? -22.659 3.968 18.292 1.00 78.62 526 THR A CA 1
ATOM 4096 C C . THR A 1 526 ? -22.552 5.051 19.366 1.00 78.62 526 THR A C 1
ATOM 4098 O O . THR A 1 526 ? -21.521 5.161 20.027 1.00 78.62 526 THR A O 1
ATOM 4101 N N . SER A 1 527 ? -23.616 5.835 19.564 1.00 79.94 527 SER A N 1
ATOM 4102 C CA . SER A 1 527 ? -23.661 6.920 20.550 1.00 79.94 527 SER A CA 1
ATOM 4103 C C . SER A 1 527 ? -23.490 6.418 21.978 1.00 79.94 527 SER A C 1
ATOM 4105 O O . SER A 1 527 ? -22.680 6.961 22.729 1.00 79.94 527 SER A O 1
ATOM 4107 N N . GLY A 1 528 ? -24.221 5.370 22.351 1.00 88.44 528 GLY A N 1
ATOM 4108 C CA . GLY A 1 528 ? -24.165 4.800 23.684 1.00 88.44 528 GLY A CA 1
ATOM 4109 C C . GLY A 1 528 ? -22.838 4.100 23.962 1.00 88.44 528 GLY A C 1
ATOM 4110 O O . GLY A 1 528 ? -22.277 4.280 25.043 1.00 88.44 528 GLY A O 1
ATOM 4111 N N . LEU A 1 529 ? -22.265 3.396 22.974 1.00 87.94 529 LEU A N 1
ATOM 4112 C CA . LEU A 1 529 ? -20.929 2.808 23.113 1.00 87.94 529 LEU A CA 1
ATOM 4113 C C . LEU A 1 529 ? -19.881 3.874 23.427 1.00 87.94 529 LEU A C 1
ATOM 4115 O O . LEU A 1 529 ? -19.101 3.697 24.359 1.00 87.94 529 LEU A O 1
ATOM 4119 N N . VAL A 1 530 ? -19.873 4.971 22.662 1.00 81.00 530 VAL A N 1
ATOM 4120 C CA . VAL A 1 530 ? -18.944 6.094 22.855 1.00 81.00 530 VAL A CA 1
ATOM 4121 C C . VAL A 1 530 ? -19.129 6.694 24.245 1.00 81.00 530 VAL A C 1
ATOM 4123 O O . VAL A 1 530 ? -18.157 6.823 24.985 1.00 81.00 530 VAL A O 1
ATOM 4126 N N . PHE A 1 531 ? -20.370 7.017 24.615 1.00 89.38 531 PHE A N 1
ATOM 4127 C CA . PHE A 1 531 ? -20.688 7.643 25.896 1.00 89.38 531 PHE A CA 1
ATOM 4128 C C . PHE A 1 531 ? -20.187 6.806 27.081 1.00 89.38 531 PHE A C 1
ATOM 4130 O O . PHE A 1 531 ? -19.368 7.275 27.869 1.00 89.38 531 PHE A O 1
ATOM 4137 N N . TRP A 1 532 ? -20.604 5.541 27.170 1.00 94.06 532 TRP A N 1
ATOM 4138 C CA . TRP A 1 532 ? -20.252 4.682 28.302 1.00 94.06 532 TRP A CA 1
ATOM 4139 C C . TRP A 1 532 ? -18.776 4.283 28.323 1.00 94.06 532 TRP A C 1
ATOM 4141 O O . TRP A 1 532 ? -18.210 4.087 29.396 1.00 94.06 532 TRP A O 1
ATOM 4151 N N . THR A 1 533 ? -18.131 4.183 27.158 1.00 90.38 533 THR A N 1
ATOM 4152 C CA . THR A 1 533 ? -16.682 3.937 27.090 1.00 90.38 533 THR A CA 1
ATOM 4153 C C . THR A 1 533 ? -15.915 5.142 27.636 1.00 90.38 533 THR A C 1
ATOM 4155 O O . THR A 1 533 ? -14.998 4.975 28.443 1.00 90.38 533 THR A O 1
ATOM 4158 N N . ASN A 1 534 ? -16.322 6.360 27.263 1.00 88.56 534 ASN A N 1
ATOM 4159 C CA . ASN A 1 534 ? -15.672 7.595 27.700 1.00 88.56 534 ASN A CA 1
ATOM 4160 C C . ASN A 1 534 ? -15.788 7.837 29.209 1.00 88.56 534 ASN A C 1
ATOM 4162 O O . ASN A 1 534 ? -14.865 8.400 29.793 1.00 88.56 534 ASN A O 1
ATOM 4166 N N . GLU A 1 535 ? -16.849 7.350 29.859 1.00 94.69 535 GLU A N 1
ATOM 4167 C CA . GLU A 1 535 ? -16.965 7.397 31.323 1.00 94.69 535 GLU A CA 1
ATOM 4168 C C . GLU A 1 535 ? -15.789 6.711 32.032 1.00 94.69 535 GLU A C 1
ATOM 4170 O O . GLU A 1 535 ? -15.349 7.185 33.080 1.00 94.69 535 GLU A O 1
ATOM 4175 N N . ILE A 1 536 ? -15.266 5.619 31.463 1.00 92.50 536 ILE A N 1
ATOM 4176 C CA . ILE A 1 536 ? -14.114 4.884 32.003 1.00 92.50 536 ILE A CA 1
ATOM 4177 C C . ILE A 1 536 ? -12.807 5.525 31.529 1.00 92.50 536 ILE A C 1
ATOM 4179 O O . ILE A 1 536 ? -11.902 5.742 32.335 1.00 92.50 536 ILE A O 1
ATOM 4183 N N . LEU A 1 537 ? -12.703 5.859 30.237 1.00 86.94 537 LEU A N 1
ATOM 4184 C CA . LEU A 1 537 ? -11.477 6.424 29.659 1.00 86.94 537 LEU A CA 1
ATOM 4185 C C . LEU A 1 537 ? -11.104 7.792 30.248 1.00 86.94 537 LEU A C 1
ATOM 4187 O O . LEU A 1 537 ? -9.922 8.133 30.278 1.00 86.94 537 LEU A O 1
ATOM 4191 N N . PHE A 1 538 ? -12.073 8.539 30.786 1.00 88.44 538 PHE A N 1
ATOM 4192 C CA . PHE A 1 538 ? -11.832 9.795 31.502 1.00 88.44 538 PHE A CA 1
ATOM 4193 C C . PHE A 1 538 ? -10.812 9.660 32.649 1.00 88.44 538 PHE A C 1
ATOM 4195 O O . PHE A 1 538 ? -10.118 10.619 32.974 1.00 88.44 538 PHE A O 1
ATOM 4202 N N . CYS A 1 539 ? -10.679 8.471 33.244 1.00 88.56 539 CYS A N 1
ATOM 4203 C CA . CYS A 1 539 ? -9.735 8.211 34.331 1.00 88.56 539 CYS A CA 1
ATOM 4204 C C . CYS A 1 539 ? -8.259 8.140 33.897 1.00 88.56 539 CYS A C 1
ATOM 4206 O O . CYS A 1 539 ? -7.370 8.126 34.752 1.00 88.56 539 CYS A O 1
ATOM 4208 N N . GLY A 1 540 ? -7.962 8.060 32.594 1.00 84.00 540 GLY A N 1
ATOM 4209 C CA . GLY A 1 540 ? -6.596 7.871 32.108 1.00 84.00 540 GLY A CA 1
ATOM 4210 C C . GLY A 1 540 ? -5.947 6.609 32.694 1.00 84.00 540 GLY A C 1
ATOM 4211 O O . GLY A 1 540 ? -6.454 5.509 32.512 1.00 84.00 540 GLY A O 1
ATOM 4212 N N . GLY A 1 541 ? -4.812 6.762 33.387 1.00 81.50 541 GLY A N 1
ATOM 4213 C CA . GLY A 1 541 ? -4.075 5.653 34.012 1.00 81.50 541 GLY A CA 1
ATOM 4214 C C . GLY A 1 541 ? -4.440 5.341 35.474 1.00 81.50 541 GLY A C 1
ATOM 4215 O O . GLY A 1 541 ? -3.868 4.407 36.040 1.00 81.50 541 GLY A O 1
ATOM 4216 N N . ASP A 1 542 ? -5.344 6.103 36.101 1.00 88.25 542 ASP A N 1
ATOM 4217 C CA . ASP A 1 542 ? -5.702 5.950 37.519 1.00 88.25 542 ASP A CA 1
ATOM 4218 C C . ASP A 1 542 ? -6.570 4.701 37.751 1.00 88.25 542 ASP A C 1
ATOM 4220 O O . ASP A 1 542 ? -7.754 4.666 37.410 1.00 88.25 542 ASP A O 1
ATOM 4224 N N . GLN A 1 543 ? -5.980 3.674 38.369 1.00 89.75 543 GLN A N 1
ATOM 4225 C CA . GLN A 1 543 ? -6.642 2.388 38.602 1.00 89.75 543 GLN A CA 1
ATOM 4226 C C . GLN A 1 543 ? -7.831 2.479 39.563 1.00 89.75 543 GLN A C 1
ATOM 4228 O O . GLN A 1 543 ? -8.826 1.789 39.352 1.00 89.75 543 GLN A O 1
ATOM 4233 N N . GLN A 1 544 ? -7.767 3.341 40.582 1.00 94.44 544 GLN A N 1
ATOM 4234 C CA . GLN A 1 544 ? -8.859 3.481 41.546 1.00 94.44 544 GLN A CA 1
ATOM 4235 C C . GLN A 1 544 ? -10.056 4.187 40.900 1.00 94.44 544 GLN A C 1
ATOM 4237 O O . GLN A 1 544 ? -11.205 3.786 41.094 1.00 94.44 544 GLN A O 1
ATOM 4242 N N . CYS A 1 545 ? -9.791 5.204 40.076 1.00 95.81 545 CYS A N 1
ATOM 4243 C CA . CYS A 1 545 ? -10.825 5.848 39.271 1.00 95.81 545 CYS A CA 1
ATOM 4244 C C . CYS A 1 545 ? -11.468 4.854 38.290 1.00 95.81 545 CYS A C 1
ATOM 4246 O O . CYS A 1 545 ? -12.698 4.777 38.222 1.00 95.81 545 CYS A O 1
ATOM 4248 N N . ILE A 1 546 ? -10.659 4.063 37.568 1.00 92.44 546 ILE A N 1
ATOM 4249 C CA . ILE A 1 546 ? -11.147 3.052 36.615 1.00 92.44 546 ILE A CA 1
ATOM 4250 C C . ILE A 1 546 ? -12.053 2.036 37.316 1.00 92.44 546 ILE A C 1
ATOM 4252 O O . ILE A 1 546 ? -13.131 1.735 36.803 1.00 92.44 546 ILE A O 1
ATOM 4256 N N . GLU A 1 547 ? -11.652 1.527 38.482 1.00 94.94 547 GLU A N 1
ATOM 4257 C CA . GLU A 1 547 ? -12.453 0.584 39.267 1.00 94.94 547 GLU A CA 1
ATOM 4258 C C . GLU A 1 547 ? -13.830 1.171 39.611 1.00 94.94 547 GLU A C 1
ATOM 4260 O O . GLU A 1 547 ? -14.861 0.569 39.300 1.00 94.94 547 GLU A O 1
ATOM 4265 N N . ILE A 1 548 ? -13.863 2.391 40.158 1.00 96.75 548 ILE A N 1
ATOM 4266 C CA . ILE A 1 548 ? -15.109 3.085 40.510 1.00 96.75 548 ILE A CA 1
ATOM 4267 C C . ILE A 1 548 ? -15.981 3.321 39.271 1.00 96.75 548 ILE A C 1
ATOM 4269 O O . ILE A 1 548 ? -17.190 3.083 39.304 1.00 96.75 548 ILE A O 1
ATOM 4273 N N . LYS A 1 549 ? -15.395 3.773 38.156 1.00 96.94 549 LYS A N 1
ATOM 4274 C CA . LYS A 1 549 ? -16.146 4.011 36.917 1.00 96.94 549 LYS A CA 1
ATOM 4275 C C . LYS A 1 549 ? -16.709 2.722 36.333 1.00 96.94 549 LYS A C 1
ATOM 4277 O O . LYS A 1 549 ? -17.859 2.732 35.905 1.00 96.94 549 LYS A O 1
ATOM 4282 N N . ARG A 1 550 ? -15.977 1.607 36.380 1.00 96.56 550 ARG A N 1
ATOM 4283 C CA . ARG A 1 550 ? -16.500 0.294 35.967 1.00 96.56 550 ARG A CA 1
ATOM 4284 C C . ARG A 1 550 ? -17.687 -0.129 36.829 1.00 96.56 550 ARG A C 1
ATOM 4286 O O . ARG A 1 550 ? -18.707 -0.510 36.264 1.00 96.56 550 ARG A O 1
ATOM 4293 N N . ILE A 1 551 ? -17.600 0.020 38.155 1.00 96.25 551 ILE A N 1
ATOM 4294 C CA . ILE A 1 551 ? -18.724 -0.246 39.073 1.00 96.25 551 ILE A CA 1
ATOM 4295 C C . ILE A 1 551 ? -19.944 0.603 38.695 1.00 96.25 551 ILE A C 1
ATOM 4297 O O . ILE A 1 551 ? -21.048 0.076 38.562 1.00 96.25 551 ILE A O 1
ATOM 4301 N N . ASN A 1 552 ? -19.747 1.904 38.472 1.00 96.25 552 ASN A N 1
ATOM 4302 C CA . ASN A 1 552 ? -20.830 2.824 38.125 1.00 96.25 552 ASN A CA 1
ATOM 4303 C C . ASN A 1 552 ? -21.467 2.494 36.771 1.00 96.25 552 ASN A C 1
ATOM 4305 O O . ASN A 1 552 ? -22.691 2.507 36.658 1.00 96.25 552 ASN A O 1
ATOM 4309 N N . VAL A 1 553 ? -20.658 2.170 35.759 1.00 96.38 553 VAL A N 1
ATOM 4310 C CA . VAL A 1 553 ? -21.150 1.748 34.442 1.00 96.38 553 VAL A CA 1
ATOM 4311 C C . VAL A 1 553 ? -21.958 0.459 34.577 1.00 96.38 553 VAL A C 1
ATOM 4313 O O . VAL A 1 553 ? -23.099 0.422 34.124 1.00 96.38 553 VAL A O 1
ATOM 4316 N N . SER A 1 554 ? -21.446 -0.565 35.269 1.00 97.00 554 SER A N 1
ATOM 4317 C CA . SER A 1 554 ? -22.200 -1.801 35.526 1.00 97.00 554 SER A CA 1
ATOM 4318 C C . SER A 1 554 ? -23.532 -1.540 36.225 1.00 97.00 554 SER A C 1
ATOM 4320 O O . SER A 1 554 ? -24.573 -2.041 35.793 1.00 97.00 554 SER A O 1
ATOM 4322 N N . ALA A 1 555 ? -23.513 -0.715 37.275 1.00 95.94 555 ALA A N 1
ATOM 4323 C CA . ALA A 1 555 ? -24.714 -0.333 38.003 1.00 95.94 555 ALA A CA 1
ATOM 4324 C C . ALA A 1 555 ? -25.714 0.406 37.103 1.00 95.94 555 ALA A C 1
ATOM 4326 O O . ALA A 1 555 ? -26.912 0.154 37.199 1.00 95.94 555 ALA A O 1
ATOM 4327 N N . ALA A 1 556 ? -25.248 1.268 36.196 1.00 95.69 556 ALA A N 1
ATOM 4328 C CA . ALA A 1 556 ? -26.111 1.993 35.271 1.00 95.69 556 ALA A CA 1
ATOM 4329 C C . ALA A 1 556 ? -26.853 1.058 34.303 1.00 95.69 556 ALA A C 1
ATOM 4331 O O . ALA A 1 556 ? -28.049 1.251 34.095 1.00 95.69 556 ALA A O 1
ATOM 4332 N N . TYR A 1 557 ? -26.201 0.017 33.767 1.00 95.62 557 TYR A N 1
ATOM 4333 C CA . TYR A 1 557 ? -26.892 -0.989 32.945 1.00 95.62 557 TYR A CA 1
ATOM 4334 C C . TYR A 1 557 ? -27.917 -1.776 33.755 1.00 95.62 557 TYR A C 1
ATOM 4336 O O . TYR A 1 557 ? -29.064 -1.910 33.325 1.00 95.62 557 TYR A O 1
ATOM 4344 N N . PHE A 1 558 ? -27.539 -2.234 34.950 1.00 94.81 558 PHE A N 1
ATOM 4345 C CA . PHE A 1 558 ? -28.438 -2.984 35.826 1.00 94.81 558 PHE A CA 1
ATOM 4346 C C . PHE A 1 558 ? -29.647 -2.157 36.289 1.00 94.81 558 PHE A C 1
ATOM 4348 O O . PHE A 1 558 ? -30.754 -2.673 36.407 1.00 94.81 558 PHE A O 1
ATOM 4355 N N . LEU A 1 559 ? -29.476 -0.861 36.536 1.00 94.81 559 LEU A N 1
ATOM 4356 C CA . LEU A 1 559 ? -30.556 0.033 36.968 1.00 94.81 559 LEU A CA 1
ATOM 4357 C C . LEU A 1 559 ? -31.285 0.707 35.797 1.00 94.81 559 LEU A C 1
ATOM 4359 O O . LEU A 1 559 ? -32.243 1.450 36.018 1.00 94.81 559 LEU A O 1
ATOM 4363 N N . SER A 1 560 ? -30.852 0.462 34.558 1.00 93.94 560 SER A N 1
ATOM 4364 C CA . SER A 1 560 ? -31.422 1.092 33.369 1.00 93.94 560 SER A CA 1
ATOM 4365 C C . SER A 1 560 ? -32.896 0.739 33.198 1.00 93.94 560 SER A C 1
ATOM 4367 O O . SER A 1 560 ? -33.325 -0.377 33.485 1.00 93.94 560 SER A O 1
ATOM 4369 N N . ILE A 1 561 ? -33.678 1.679 32.659 1.00 92.31 561 ILE A N 1
ATOM 4370 C CA . ILE A 1 561 ? -35.080 1.423 32.303 1.00 92.31 561 ILE A CA 1
ATOM 4371 C C . ILE A 1 561 ? -35.174 0.207 31.381 1.00 92.31 561 ILE A C 1
ATOM 4373 O O . ILE A 1 561 ? -36.052 -0.628 31.564 1.00 92.31 561 ILE A O 1
ATOM 4377 N N . GLU A 1 562 ? -34.255 0.099 30.422 1.00 92.44 562 GLU A N 1
ATOM 4378 C CA . GLU A 1 562 ? -34.242 -0.983 29.448 1.00 92.44 562 GLU A CA 1
ATOM 4379 C C . GLU A 1 562 ? -34.151 -2.347 30.144 1.00 92.44 562 GLU A C 1
ATOM 4381 O O . GLU A 1 562 ? -35.062 -3.154 29.976 1.00 92.44 562 GLU A O 1
ATOM 4386 N N . PHE A 1 563 ? -33.168 -2.580 31.022 1.00 95.50 563 PHE A N 1
ATOM 4387 C CA . PHE A 1 563 ? -33.074 -3.841 31.771 1.00 95.50 563 PHE A CA 1
ATOM 4388 C C . PHE A 1 563 ? -34.217 -4.020 32.782 1.00 95.50 563 PHE A C 1
ATOM 4390 O O . PHE A 1 563 ? -34.828 -5.089 32.861 1.00 95.50 563 PHE A O 1
ATOM 4397 N N . GLN A 1 564 ? -34.551 -2.967 33.535 1.00 96.12 564 GLN A N 1
ATOM 4398 C CA . GLN A 1 564 ? -35.579 -3.010 34.581 1.00 96.12 564 GLN A CA 1
ATOM 4399 C C . GLN A 1 564 ? -36.970 -3.368 34.030 1.00 96.12 564 GLN A C 1
ATOM 4401 O O . GLN A 1 564 ? -37.790 -3.977 34.723 1.00 96.12 564 GLN A O 1
ATOM 4406 N N . GLN A 1 565 ? -37.243 -2.982 32.782 1.00 95.25 565 GLN A N 1
ATOM 4407 C CA . GLN A 1 565 ? -38.519 -3.191 32.103 1.00 95.25 565 GLN A CA 1
ATOM 4408 C C . GLN A 1 565 ? -38.507 -4.361 31.109 1.00 95.25 565 GLN A C 1
ATOM 4410 O O . GLN A 1 565 ? -39.557 -4.652 30.539 1.00 95.25 565 GLN A O 1
ATOM 4415 N N . THR A 1 566 ? -37.364 -5.029 30.923 1.00 95.06 566 THR A N 1
ATOM 4416 C CA . THR A 1 566 ? -37.213 -6.234 30.093 1.00 95.06 566 THR A CA 1
ATOM 4417 C C . THR A 1 566 ? -36.785 -7.415 30.969 1.00 95.06 566 THR A C 1
ATOM 4419 O O . THR A 1 566 ? -37.645 -8.059 31.565 1.00 95.06 566 THR A O 1
ATOM 4422 N N . GLY A 1 567 ? -35.486 -7.675 31.134 1.00 93.94 567 GLY A N 1
ATOM 4423 C CA . GLY A 1 567 ? -34.960 -8.829 31.866 1.00 93.94 567 GLY A CA 1
ATOM 4424 C C . GLY A 1 567 ? -35.431 -8.892 33.315 1.00 93.94 567 GLY A C 1
ATOM 4425 O O . GLY A 1 567 ? -35.928 -9.924 33.765 1.00 93.94 567 GLY A O 1
ATOM 4426 N N . TYR A 1 568 ? -35.394 -7.775 34.043 1.00 95.00 568 TYR A N 1
ATOM 4427 C CA . TYR A 1 568 ? -35.901 -7.766 35.417 1.00 95.00 568 TYR A CA 1
ATOM 4428 C C . TYR A 1 568 ? -37.435 -7.853 35.495 1.00 95.00 568 TYR A C 1
ATOM 4430 O O . TYR A 1 568 ? -37.991 -8.273 36.506 1.00 95.00 568 TYR A O 1
ATOM 4438 N N . LEU A 1 569 ? -38.162 -7.474 34.440 1.00 95.50 569 LEU A N 1
ATOM 4439 C CA . LEU A 1 569 ? -39.603 -7.729 34.373 1.00 95.50 569 LEU A CA 1
ATOM 4440 C C . LEU A 1 569 ? -39.886 -9.223 34.174 1.00 95.50 569 LEU A C 1
ATOM 4442 O O . LEU A 1 569 ? -40.778 -9.753 34.830 1.00 95.50 569 LEU A O 1
ATOM 4446 N N . VAL A 1 570 ? -39.114 -9.903 33.322 1.00 95.81 570 VAL A N 1
ATOM 4447 C CA . VAL A 1 570 ? -39.207 -11.359 33.141 1.00 95.81 570 VAL A CA 1
ATOM 4448 C C . VAL A 1 570 ? -38.962 -12.070 34.466 1.00 95.81 570 VAL A C 1
ATOM 4450 O O . VAL A 1 570 ? -39.800 -12.860 34.890 1.00 95.81 570 VAL A O 1
ATOM 4453 N N . GLU A 1 571 ? -37.867 -11.746 35.158 1.00 93.69 571 GLU A N 1
ATOM 4454 C CA . GLU A 1 571 ? -37.553 -12.304 36.482 1.00 93.69 571 GLU A CA 1
ATOM 4455 C C . GLU A 1 571 ? -38.744 -12.176 37.447 1.00 93.69 571 GLU A C 1
ATOM 4457 O O . GLU A 1 571 ? -39.202 -13.183 37.999 1.00 93.69 571 GLU A O 1
ATOM 4462 N N . ARG A 1 572 ? -39.333 -10.977 37.544 1.00 93.94 572 ARG A N 1
ATOM 4463 C CA . ARG A 1 572 ? -40.474 -10.708 38.429 1.00 93.94 572 ARG A CA 1
ATOM 4464 C C . ARG A 1 572 ? -41.749 -11.429 38.007 1.00 93.94 572 ARG A C 1
ATOM 4466 O O . ARG A 1 572 ? -42.498 -11.874 38.872 1.00 93.94 572 ARG A O 1
ATOM 4473 N N . MET A 1 573 ? -41.991 -11.589 36.707 1.00 95.44 573 MET A N 1
ATOM 4474 C CA . MET A 1 573 ? -43.143 -12.334 36.185 1.00 95.44 573 MET A CA 1
ATOM 4475 C C . MET A 1 573 ? -43.056 -13.822 36.535 1.00 95.44 573 MET A C 1
ATOM 4477 O O . MET A 1 573 ? -44.041 -14.411 36.980 1.00 95.44 573 MET A O 1
ATOM 4481 N N . TYR A 1 574 ? -41.871 -14.431 36.422 1.00 96.44 574 TYR A N 1
ATOM 4482 C CA . TYR A 1 574 ? -41.663 -15.809 36.880 1.00 96.44 574 TYR A CA 1
ATOM 4483 C C . TYR A 1 574 ? -41.759 -15.930 38.401 1.00 96.44 574 TYR A C 1
ATOM 4485 O O . TYR A 1 574 ? -42.341 -16.904 38.882 1.00 96.44 574 TYR A O 1
ATOM 4493 N N . LYS A 1 575 ? -41.243 -14.948 39.151 1.00 95.06 575 LYS A N 1
ATOM 4494 C CA . LYS A 1 575 ? -41.378 -14.907 40.611 1.00 95.06 575 LYS A CA 1
ATOM 4495 C C . LYS A 1 575 ? -42.846 -14.852 41.027 1.00 95.06 575 LYS A C 1
ATOM 4497 O O . LYS A 1 575 ? -43.268 -15.676 41.821 1.00 95.06 575 LYS A O 1
ATOM 4502 N N . ALA A 1 576 ? -43.646 -13.953 40.456 1.00 95.25 576 ALA A N 1
ATOM 4503 C CA . ALA A 1 576 ? -45.077 -13.861 40.754 1.00 95.25 576 ALA A CA 1
ATOM 4504 C C . ALA A 1 576 ? -45.833 -15.144 40.364 1.00 95.25 576 ALA A C 1
ATOM 4506 O O . ALA A 1 576 ? -46.705 -15.613 41.094 1.00 95.25 576 ALA A O 1
ATOM 4507 N N . ALA A 1 577 ? -45.473 -15.770 39.243 1.00 95.75 577 ALA A N 1
ATOM 4508 C CA . ALA A 1 577 ? -46.146 -16.980 38.786 1.00 95.75 577 ALA A CA 1
ATOM 4509 C C . ALA A 1 577 ? -45.795 -18.234 39.601 1.00 95.75 577 ALA A C 1
ATOM 4511 O O . ALA A 1 577 ? -46.650 -19.095 39.793 1.00 95.75 577 ALA A O 1
ATOM 4512 N N . TYR A 1 578 ? -44.550 -18.379 40.058 1.00 95.31 578 TYR A N 1
ATOM 4513 C CA . TYR A 1 578 ? -44.063 -19.662 40.583 1.00 95.31 578 TYR A CA 1
ATOM 4514 C C . TYR A 1 578 ? -43.364 -19.576 41.943 1.00 95.31 578 TYR A C 1
ATOM 4516 O O . TYR A 1 578 ? -43.001 -20.615 42.490 1.00 95.31 578 TYR A O 1
ATOM 4524 N N . GLY A 1 579 ? -43.174 -18.375 42.486 1.00 92.75 579 GLY A N 1
ATOM 4525 C CA . GLY A 1 579 ? -42.421 -18.140 43.712 1.00 92.75 579 GLY A CA 1
ATOM 4526 C C . GLY A 1 579 ? -40.917 -18.358 43.537 1.00 92.75 579 GLY A C 1
ATOM 4527 O O . GLY A 1 579 ? -40.375 -18.294 42.427 1.00 92.75 579 GLY A O 1
ATOM 4528 N N . ASP A 1 580 ? -40.249 -18.628 44.658 1.00 91.06 580 ASP A N 1
ATOM 4529 C CA . ASP A 1 580 ? -38.812 -18.878 44.718 1.00 91.06 580 ASP A CA 1
ATOM 4530 C C . ASP A 1 580 ? -38.492 -20.380 44.826 1.00 91.06 580 ASP A C 1
ATOM 4532 O O . ASP A 1 580 ? -39.156 -21.143 45.528 1.00 91.06 580 ASP A O 1
ATOM 4536 N N . GLY A 1 581 ? -37.423 -20.796 44.152 1.00 85.69 581 GLY A N 1
ATOM 4537 C CA . GLY A 1 581 ? -36.679 -22.025 44.406 1.00 85.69 581 GLY A CA 1
ATOM 4538 C C . GLY A 1 581 ? -35.413 -21.757 45.233 1.00 85.69 581 GLY A C 1
ATOM 4539 O O . GLY A 1 581 ? -35.153 -20.630 45.649 1.00 85.69 581 GLY A O 1
ATOM 4540 N N . SER A 1 582 ? -34.598 -22.794 45.453 1.00 83.31 582 SER A N 1
ATOM 4541 C CA . SER A 1 582 ? -33.296 -22.668 46.132 1.00 83.31 582 SER A CA 1
ATOM 4542 C C . SER A 1 582 ? -32.164 -22.608 45.114 1.00 83.31 582 SER A C 1
ATOM 4544 O O . SER A 1 582 ? -31.965 -23.557 44.354 1.00 83.31 582 SER A O 1
ATOM 4546 N N . GLY A 1 583 ? -31.415 -21.508 45.111 1.00 81.38 583 GLY A N 1
ATOM 4547 C CA . GLY A 1 583 ? -30.195 -21.340 44.328 1.00 81.38 583 GLY A CA 1
ATOM 4548 C C . GLY A 1 583 ? -28.955 -21.349 45.218 1.00 81.38 583 GLY A C 1
ATOM 4549 O O . GLY A 1 583 ? -28.993 -20.863 46.344 1.00 81.38 583 GLY A O 1
ATOM 4550 N N . ALA A 1 584 ? -27.840 -21.880 44.716 1.00 84.56 584 ALA A N 1
ATOM 4551 C CA . ALA A 1 584 ? -26.557 -21.840 45.415 1.00 84.56 584 ALA A CA 1
ATOM 4552 C C . ALA A 1 584 ? -25.768 -20.573 45.042 1.00 84.56 584 ALA A C 1
ATOM 4554 O O . ALA A 1 584 ? -25.647 -20.250 43.862 1.00 84.56 584 ALA A O 1
ATOM 4555 N N . SER A 1 585 ? -25.179 -19.897 46.030 1.00 82.88 585 SER A N 1
ATOM 4556 C CA . SER A 1 585 ? -24.215 -18.808 45.829 1.00 82.88 585 SER A CA 1
ATOM 4557 C C . SER A 1 585 ? -22.945 -19.064 46.618 1.00 82.88 585 SER A C 1
ATOM 4559 O O . SER A 1 585 ? -22.968 -19.633 47.708 1.00 82.88 585 SER A O 1
ATOM 4561 N N . THR A 1 586 ? -21.826 -18.629 46.050 1.00 87.50 586 THR A N 1
ATOM 4562 C CA . THR A 1 586 ? -20.512 -18.601 46.701 1.00 87.50 586 THR A CA 1
ATOM 4563 C C . THR A 1 586 ? -20.090 -17.186 47.095 1.00 87.50 586 THR A C 1
ATOM 4565 O O . THR A 1 586 ? -19.011 -17.004 47.659 1.00 87.50 586 THR A O 1
ATOM 4568 N N . PHE A 1 587 ? -20.908 -16.174 46.791 1.00 77.88 587 PHE A N 1
ATOM 4569 C CA . PHE A 1 587 ? -20.630 -14.791 47.160 1.00 77.88 587 PHE A CA 1
ATOM 4570 C C . PHE A 1 587 ? -20.700 -14.649 48.682 1.00 77.88 587 PHE A C 1
ATOM 4572 O O . PHE A 1 587 ? -21.705 -14.998 49.286 1.00 77.88 587 PHE A O 1
ATOM 4579 N N . ASN A 1 588 ? -19.628 -14.170 49.317 1.00 87.12 588 ASN A N 1
ATOM 4580 C CA . ASN A 1 588 ? -19.478 -14.188 50.780 1.00 87.12 588 ASN A CA 1
ATOM 4581 C C . ASN A 1 588 ? -19.599 -15.594 51.413 1.00 87.12 588 ASN A C 1
ATOM 4583 O O . ASN A 1 588 ? -20.019 -15.729 52.561 1.00 87.12 588 ASN A O 1
ATOM 4587 N N . GLY A 1 589 ? -19.189 -16.639 50.685 1.00 88.56 589 GLY A N 1
ATOM 4588 C CA . GLY A 1 589 ? -19.203 -18.028 51.149 1.00 88.56 589 GLY A CA 1
ATOM 4589 C C . GLY A 1 589 ? -20.382 -18.837 50.606 1.00 88.56 589 GLY A C 1
ATOM 4590 O O . GLY A 1 589 ? -21.344 -18.291 50.071 1.00 88.56 589 GLY A O 1
ATOM 4591 N N . ALA A 1 590 ? -20.285 -20.165 50.709 1.00 90.44 590 ALA A N 1
ATOM 4592 C CA . ALA A 1 590 ? -21.306 -21.074 50.197 1.00 90.44 590 ALA A CA 1
ATOM 4593 C C . ALA A 1 590 ? -22.600 -20.973 51.022 1.00 90.44 590 ALA A C 1
ATOM 4595 O O . ALA A 1 590 ? -22.618 -21.329 52.199 1.00 90.44 590 ALA A O 1
ATOM 4596 N N . HIS A 1 591 ? -23.683 -20.519 50.398 1.00 89.12 591 HIS A N 1
ATOM 4597 C CA . HIS A 1 591 ? -25.010 -20.438 51.003 1.00 89.12 591 HIS A CA 1
ATOM 4598 C C . HIS A 1 591 ? -26.105 -20.673 49.954 1.00 89.12 591 HIS A C 1
ATOM 4600 O O . HIS A 1 591 ? -25.852 -20.657 48.747 1.00 89.12 591 HIS A O 1
ATOM 4606 N N . GLN A 1 592 ? -27.325 -20.932 50.422 1.00 89.19 592 GLN A N 1
ATOM 4607 C CA . GLN A 1 592 ? -28.510 -20.995 49.569 1.00 89.19 592 GLN A CA 1
ATOM 4608 C C . GLN A 1 592 ? -29.250 -19.658 49.622 1.00 89.19 592 GLN A C 1
ATOM 4610 O O . GLN A 1 592 ? -29.312 -19.032 50.681 1.00 89.19 592 GLN A O 1
ATOM 4615 N N . LEU A 1 593 ? -29.827 -19.243 48.501 1.00 85.12 593 LEU A N 1
ATOM 4616 C CA . LEU A 1 593 ? -30.665 -18.056 48.395 1.00 85.12 593 LEU A CA 1
ATOM 4617 C C . LEU A 1 593 ? -31.967 -18.374 47.647 1.00 85.12 593 LEU A C 1
ATOM 4619 O O . LEU A 1 593 ? -31.960 -19.215 46.742 1.00 85.12 593 LEU A O 1
ATOM 4623 N N . PRO A 1 594 ? -33.073 -17.695 47.993 1.00 84.88 594 PRO A N 1
ATOM 4624 C CA . PRO A 1 594 ? -34.288 -17.724 47.192 1.00 84.88 594 PRO A CA 1
ATOM 4625 C C . PRO A 1 594 ? -34.014 -17.138 45.802 1.00 84.88 594 PRO A C 1
ATOM 4627 O O . PRO A 1 594 ? -33.481 -16.032 45.692 1.00 84.88 594 PRO A O 1
ATOM 4630 N N . VAL A 1 595 ? -34.367 -17.872 44.748 1.00 85.06 595 VAL A N 1
ATOM 4631 C CA . VAL A 1 595 ? -34.266 -17.413 43.352 1.00 85.06 595 VAL A CA 1
ATOM 4632 C C . VAL A 1 595 ? -35.558 -17.737 42.612 1.00 85.06 595 VAL A C 1
ATOM 4634 O O . VAL A 1 595 ? -36.076 -18.838 42.799 1.00 85.06 595 VAL A O 1
ATOM 4637 N N . PRO A 1 596 ? -36.083 -16.864 41.740 1.00 87.12 596 PRO A N 1
ATOM 4638 C CA . PRO A 1 596 ? -37.284 -17.195 40.985 1.00 87.12 596 PRO A CA 1
ATOM 4639 C C . PRO A 1 596 ? -37.100 -18.450 40.144 1.00 87.12 596 PRO A C 1
ATOM 4641 O O . PRO A 1 596 ? -36.023 -18.713 39.603 1.00 87.12 596 PRO A O 1
ATOM 4644 N N . ILE A 1 597 ? -38.175 -19.218 39.984 1.00 90.25 597 ILE A N 1
ATOM 4645 C CA . ILE A 1 597 ? -38.131 -20.478 39.237 1.00 90.25 597 ILE A CA 1
ATOM 4646 C C . ILE A 1 597 ? -38.199 -20.214 37.720 1.00 90.25 597 ILE A C 1
ATOM 4648 O O . ILE A 1 597 ? -39.199 -20.524 37.062 1.00 90.25 597 ILE A O 1
ATOM 4652 N N . VAL A 1 598 ? -37.114 -19.679 37.158 1.00 90.94 598 VAL A N 1
ATOM 4653 C CA . VAL A 1 598 ? -36.926 -19.387 35.727 1.00 90.94 598 VAL A CA 1
ATOM 4654 C C . VAL A 1 598 ? -35.716 -20.140 35.167 1.00 90.94 598 VAL A C 1
ATOM 4656 O O . VAL A 1 598 ? -34.672 -20.242 35.810 1.00 90.94 598 VAL A O 1
ATOM 4659 N N . ARG A 1 599 ? -35.840 -20.705 33.962 1.00 88.94 599 ARG A N 1
ATOM 4660 C CA . ARG A 1 599 ? -34.723 -21.348 33.252 1.00 88.94 599 ARG A CA 1
ATOM 4661 C C . ARG A 1 599 ? -33.970 -20.329 32.403 1.00 88.94 599 ARG A C 1
ATOM 4663 O O . ARG A 1 599 ? -34.549 -19.364 31.920 1.00 88.94 599 ARG A O 1
ATOM 4670 N N . PHE A 1 600 ? -32.686 -20.571 32.141 1.00 88.06 600 PHE A N 1
ATOM 4671 C CA . PHE A 1 600 ? -31.870 -19.654 31.335 1.00 88.06 600 PHE A CA 1
ATOM 4672 C C . PHE A 1 600 ? -32.467 -19.386 29.941 1.00 88.06 600 PHE A C 1
ATOM 4674 O O . PHE A 1 600 ? -32.569 -18.241 29.517 1.00 88.06 600 PHE A O 1
ATOM 4681 N N . ASN A 1 601 ? -32.925 -20.428 29.244 1.00 91.38 601 ASN A N 1
ATOM 4682 C CA . ASN A 1 601 ? -33.540 -20.285 27.922 1.00 91.38 601 ASN A CA 1
ATOM 4683 C C . ASN A 1 601 ? -34.893 -19.551 27.958 1.00 91.38 601 ASN A C 1
ATOM 4685 O O . ASN A 1 601 ? -35.196 -18.808 27.030 1.00 91.38 601 ASN A O 1
ATOM 4689 N N . GLU A 1 602 ? -35.676 -19.739 29.024 1.00 93.06 602 GLU A N 1
ATOM 4690 C CA . GLU A 1 602 ? -36.902 -18.979 29.292 1.00 93.06 602 GLU A CA 1
ATOM 4691 C C . GLU A 1 602 ? -36.570 -17.491 29.481 1.00 93.06 602 GLU A C 1
ATOM 4693 O O . GLU A 1 602 ? -37.096 -16.645 28.763 1.00 93.06 602 GLU A O 1
ATOM 4698 N N . PHE A 1 603 ? -35.626 -17.181 30.376 1.00 93.56 603 PHE A N 1
ATOM 4699 C CA . PHE A 1 603 ? -35.206 -15.813 30.670 1.00 93.56 603 PHE A CA 1
ATOM 4700 C C . PHE A 1 603 ? -34.716 -15.071 29.423 1.00 93.56 603 PHE A C 1
ATOM 4702 O O . PHE A 1 603 ? -35.176 -13.967 29.139 1.00 93.56 603 PHE A O 1
ATOM 4709 N N . VAL A 1 604 ? -33.801 -15.680 28.665 1.00 92.56 604 VAL A N 1
ATOM 4710 C CA . VAL A 1 604 ? -33.198 -15.057 27.479 1.00 92.56 604 VAL A CA 1
ATOM 4711 C C . VAL A 1 604 ? -34.250 -14.807 26.399 1.00 92.56 604 VAL A C 1
ATOM 4713 O O . VAL A 1 604 ? -34.336 -13.689 25.895 1.00 92.56 604 VAL A O 1
ATOM 4716 N N . SER A 1 605 ? -35.072 -15.812 26.076 1.00 94.75 605 SER A N 1
ATOM 4717 C CA . SER A 1 605 ? -36.106 -15.695 25.038 1.00 94.75 605 SER A CA 1
ATOM 4718 C C . SER A 1 605 ? -37.147 -14.634 25.392 1.00 94.75 605 SER A C 1
ATOM 4720 O O . SER A 1 605 ? -37.516 -13.815 24.552 1.00 94.75 605 SER A O 1
ATOM 4722 N N . ASP A 1 606 ? -37.610 -14.628 26.639 1.00 96.38 606 ASP A N 1
ATOM 4723 C CA . ASP A 1 606 ? -38.644 -13.699 27.092 1.00 96.38 606 ASP A CA 1
ATOM 4724 C C . ASP A 1 606 ? -38.093 -12.267 27.183 1.00 96.38 606 ASP A C 1
ATOM 4726 O O . ASP A 1 606 ? -38.765 -11.309 26.801 1.00 96.38 606 ASP A O 1
ATOM 4730 N N . THR A 1 607 ? -36.830 -12.109 27.592 1.00 95.25 607 THR A N 1
ATOM 4731 C CA . THR A 1 607 ? -36.155 -10.802 27.602 1.00 95.25 607 THR A CA 1
ATOM 4732 C C . THR A 1 607 ? -36.034 -10.239 26.187 1.00 95.25 607 THR A C 1
ATOM 4734 O O . THR A 1 607 ? -36.340 -9.067 25.970 1.00 95.25 607 THR A O 1
ATOM 4737 N N . GLN A 1 608 ? -35.650 -11.072 25.210 1.00 94.38 608 GLN A N 1
ATOM 4738 C CA . GLN A 1 608 ? -35.564 -10.674 23.799 1.00 94.38 608 GLN A CA 1
ATOM 4739 C C . GLN A 1 608 ? -36.920 -10.268 23.233 1.00 94.38 608 GLN A C 1
ATOM 4741 O O . GLN A 1 608 ? -37.001 -9.280 22.509 1.00 94.38 608 GLN A O 1
ATOM 4746 N N . GLN A 1 609 ? -37.984 -10.995 23.584 1.00 95.81 609 GLN A N 1
ATOM 4747 C CA . GLN A 1 609 ? -39.337 -10.652 23.164 1.00 95.81 609 GLN A CA 1
ATOM 4748 C C . GLN A 1 609 ? -39.742 -9.259 23.657 1.00 95.81 609 GLN A C 1
ATOM 4750 O O . GLN A 1 609 ? -40.249 -8.456 22.877 1.00 95.81 609 GLN A O 1
ATOM 4755 N N . ILE A 1 610 ? -39.509 -8.950 24.937 1.00 96.69 610 ILE A N 1
ATOM 4756 C CA . ILE A 1 610 ? -39.885 -7.641 25.488 1.00 96.69 610 ILE A CA 1
ATOM 4757 C C . ILE A 1 610 ? -38.990 -6.527 24.919 1.00 96.69 610 ILE A C 1
ATOM 4759 O O . ILE A 1 610 ? -39.479 -5.446 24.589 1.00 96.69 610 ILE A O 1
ATOM 4763 N N . GLY A 1 611 ? -37.689 -6.791 24.766 1.00 93.88 611 GLY A N 1
ATOM 4764 C CA . GLY A 1 611 ? -36.703 -5.828 24.264 1.00 93.88 611 GLY A CA 1
ATOM 4765 C C . GLY A 1 611 ? -36.721 -5.602 22.748 1.00 93.88 611 GLY A C 1
ATOM 4766 O O . GLY A 1 611 ? -36.007 -4.730 22.253 1.00 93.88 611 GLY A O 1
ATOM 4767 N N . GLN A 1 612 ? -37.518 -6.356 21.985 1.00 93.94 612 GLN A N 1
ATOM 4768 C CA . GLN A 1 612 ? -37.491 -6.303 20.525 1.00 93.94 612 GLN A CA 1
ATOM 4769 C C . GLN A 1 612 ? -37.821 -4.899 19.990 1.00 93.94 612 GLN A C 1
ATOM 4771 O O . GLN A 1 612 ? -38.939 -4.406 20.128 1.00 93.94 612 GLN A O 1
ATOM 4776 N N . GLY A 1 613 ? -36.844 -4.262 19.335 1.00 90.31 613 GLY A N 1
ATOM 4777 C CA . GLY A 1 613 ? -37.000 -2.923 18.754 1.00 90.31 613 GLY A CA 1
ATOM 4778 C C . GLY A 1 613 ? -37.017 -1.778 19.773 1.00 90.31 613 GLY A C 1
ATOM 4779 O O . GLY A 1 613 ? -37.344 -0.652 19.403 1.00 90.31 613 GLY A O 1
ATOM 4780 N N . VAL A 1 614 ? -36.674 -2.040 21.038 1.00 90.50 614 VAL A N 1
ATOM 4781 C CA . VAL A 1 614 ? -36.620 -1.022 22.091 1.00 90.50 614 VAL A CA 1
ATOM 4782 C C . VAL A 1 614 ? -35.216 -0.424 22.158 1.00 90.50 614 VAL A C 1
ATOM 4784 O O . VAL A 1 614 ? -34.245 -1.120 22.434 1.00 90.50 614 VAL A O 1
ATOM 4787 N N . ILE A 1 615 ? -35.119 0.886 21.937 1.00 88.06 615 ILE A N 1
ATOM 4788 C CA . ILE A 1 615 ? -33.924 1.688 22.220 1.00 88.06 615 ILE A CA 1
ATOM 4789 C C . ILE A 1 615 ? -34.387 2.888 23.039 1.00 88.06 615 ILE A C 1
ATOM 4791 O O . ILE A 1 615 ? -35.068 3.777 22.525 1.00 88.06 615 ILE A O 1
ATOM 4795 N N . VAL A 1 616 ? -34.061 2.900 24.332 1.00 87.12 616 VAL A N 1
ATOM 4796 C CA . VAL A 1 616 ? -34.520 3.959 25.242 1.00 87.12 616 VAL A CA 1
ATOM 4797 C C . VAL A 1 616 ? -33.982 5.317 24.785 1.00 87.12 616 VAL A C 1
ATOM 4799 O O . VAL A 1 616 ? -32.783 5.486 24.585 1.00 87.12 616 VAL A O 1
ATOM 4802 N N . GLY A 1 617 ? -34.883 6.288 24.624 1.00 85.62 617 GLY A N 1
ATOM 4803 C CA . GLY A 1 617 ? -34.567 7.632 24.128 1.00 85.62 617 GLY A CA 1
ATOM 4804 C C . GLY A 1 617 ? -34.812 7.833 22.628 1.00 85.62 617 GLY A C 1
ATOM 4805 O O . GLY A 1 617 ? -34.860 8.977 22.176 1.00 85.62 617 GLY A O 1
ATOM 4806 N N . GLN A 1 618 ? -35.039 6.768 21.852 1.00 87.81 618 GLN A N 1
ATOM 4807 C CA . GLN A 1 618 ? -35.483 6.885 20.460 1.00 87.81 618 GLN A CA 1
ATOM 4808 C C . GLN A 1 618 ? -36.976 7.227 20.398 1.00 87.81 618 GLN A C 1
ATOM 4810 O O . GLN A 1 618 ? -37.775 6.601 21.078 1.00 87.81 618 GLN A O 1
ATOM 4815 N N . ALA A 1 619 ? -37.398 8.170 19.552 1.00 93.38 619 ALA A N 1
ATOM 4816 C CA . ALA A 1 619 ? -38.809 8.560 19.454 1.00 93.38 619 ALA A CA 1
ATOM 4817 C C . ALA A 1 619 ? -39.767 7.349 19.324 1.00 93.38 619 ALA A C 1
ATOM 4819 O O . ALA A 1 619 ? -39.634 6.542 18.406 1.00 93.38 619 ALA A O 1
ATOM 4820 N N . GLY A 1 620 ? -40.741 7.249 20.238 1.00 94.56 620 GLY A N 1
ATOM 4821 C CA . GLY A 1 620 ? -41.764 6.195 20.248 1.00 94.56 620 GLY A CA 1
ATOM 4822 C C . GLY A 1 620 ? -41.379 4.893 20.964 1.00 94.56 620 GLY A C 1
ATOM 4823 O O . GLY A 1 620 ? -42.185 3.959 20.966 1.00 94.56 620 GLY A O 1
ATOM 4824 N N . TRP A 1 621 ? -40.195 4.814 21.582 1.00 93.81 621 TRP A N 1
ATOM 4825 C CA . TRP A 1 621 ? -39.717 3.610 22.273 1.00 93.81 621 TRP A CA 1
ATOM 4826 C C . TRP A 1 621 ? -40.647 3.137 23.401 1.00 93.81 621 TRP A C 1
ATOM 4828 O O . TRP A 1 621 ? -40.789 1.932 23.604 1.00 93.81 621 TRP A O 1
ATOM 4838 N N . GLU A 1 622 ? -41.320 4.054 24.105 1.00 96.44 622 GLU A N 1
ATOM 4839 C CA . GLU A 1 622 ? -42.233 3.730 25.206 1.00 96.44 622 GLU A CA 1
ATOM 4840 C C . GLU A 1 622 ? -43.420 2.890 24.725 1.00 96.44 622 GLU A C 1
ATOM 4842 O O . GLU A 1 622 ? -43.796 1.912 25.371 1.00 96.44 622 GLU A O 1
ATOM 4847 N N . THR A 1 623 ? -43.989 3.252 23.570 1.00 97.00 623 THR A N 1
ATOM 4848 C CA . THR A 1 623 ? -45.124 2.545 22.963 1.00 97.00 623 THR A CA 1
ATOM 4849 C C . THR A 1 623 ? -44.716 1.151 22.503 1.00 97.00 623 THR A C 1
ATOM 4851 O O . THR A 1 623 ? -45.458 0.195 22.718 1.00 97.00 623 THR A O 1
ATOM 4854 N N . VAL A 1 624 ? -43.533 1.017 21.891 1.00 96.31 624 VAL A N 1
ATOM 4855 C CA . VAL A 1 624 ? -42.994 -0.288 21.474 1.00 96.31 624 VAL A CA 1
ATOM 4856 C C . VAL A 1 624 ? -42.808 -1.190 22.691 1.00 96.31 624 VAL A C 1
ATOM 4858 O O . VAL A 1 624 ? -43.316 -2.308 22.710 1.00 96.31 624 VAL A O 1
ATOM 4861 N N . LEU A 1 625 ? -42.155 -0.678 23.737 1.00 96.06 625 LEU A N 1
ATOM 4862 C CA . LEU A 1 625 ? -41.921 -1.424 24.968 1.00 96.06 625 LEU A CA 1
ATOM 4863 C C . LEU A 1 625 ? -43.234 -1.873 25.623 1.00 96.06 625 LEU A C 1
ATOM 4865 O O . LEU A 1 625 ? -43.351 -3.026 26.032 1.00 96.06 625 LEU A O 1
ATOM 4869 N N . GLU A 1 626 ? -44.226 -0.989 25.721 1.00 97.25 626 GLU A N 1
ATOM 4870 C CA . GLU A 1 626 ? -45.518 -1.323 26.325 1.00 97.25 626 GLU A CA 1
ATOM 4871 C C . GLU A 1 626 ? -46.279 -2.387 25.519 1.00 97.25 626 GLU A C 1
ATOM 4873 O O . GLU A 1 626 ? -46.761 -3.367 26.088 1.00 97.25 626 GLU A O 1
ATOM 4878 N N . ASN A 1 627 ? -46.311 -2.266 24.189 1.00 97.62 627 ASN A N 1
ATOM 4879 C CA . ASN A 1 627 ? -46.926 -3.273 23.320 1.00 97.62 627 ASN A CA 1
ATOM 4880 C C . ASN A 1 627 ? -46.245 -4.643 23.459 1.00 97.62 627 ASN A C 1
ATOM 4882 O O . ASN A 1 627 ? -46.920 -5.678 23.523 1.00 97.62 627 ASN A O 1
ATOM 4886 N N . ASN A 1 628 ? -44.912 -4.660 23.542 1.00 97.88 628 ASN A N 1
ATOM 4887 C CA . ASN A 1 628 ? -44.150 -5.891 23.720 1.00 97.88 628 ASN A CA 1
ATOM 4888 C C . ASN A 1 628 ? -44.464 -6.551 25.070 1.00 97.88 628 ASN A C 1
ATOM 4890 O O . ASN A 1 628 ? -44.684 -7.762 25.119 1.00 97.88 628 ASN A O 1
ATOM 4894 N N . LYS A 1 629 ? -44.555 -5.770 26.155 1.00 97.25 629 LYS A N 1
ATOM 4895 C CA . LYS A 1 629 ? -44.925 -6.273 27.490 1.00 97.25 629 LYS A CA 1
ATOM 4896 C C . LYS A 1 629 ? -46.317 -6.884 27.517 1.00 97.25 629 LYS A C 1
ATOM 4898 O O . LYS A 1 629 ? -46.479 -7.981 28.042 1.00 97.25 629 LYS A O 1
ATOM 4903 N N . GLN A 1 630 ? -47.307 -6.205 26.939 1.00 96.44 630 GLN A N 1
ATOM 4904 C CA . GLN A 1 630 ? -48.680 -6.712 26.884 1.00 96.44 630 GLN A CA 1
ATOM 4905 C C . GLN A 1 630 ? -48.756 -8.016 26.088 1.00 96.44 630 GLN A C 1
ATOM 4907 O O . GLN A 1 630 ? -49.391 -8.977 26.521 1.00 96.44 630 GLN A O 1
ATOM 4912 N N . THR A 1 631 ? -48.049 -8.077 24.958 1.00 97.62 631 THR A N 1
ATOM 4913 C CA . THR A 1 631 ? -47.948 -9.293 24.143 1.00 97.62 631 THR A CA 1
ATOM 4914 C C . THR A 1 631 ? -47.294 -10.431 24.924 1.00 97.62 631 THR A C 1
ATOM 4916 O O . THR A 1 631 ? -47.816 -11.546 24.941 1.00 97.62 631 THR A O 1
ATOM 4919 N N . PHE A 1 632 ? -46.179 -10.151 25.602 1.00 97.62 632 PHE A N 1
ATOM 4920 C CA . PHE A 1 632 ? -45.491 -11.118 26.450 1.00 97.62 632 PHE A CA 1
ATOM 4921 C C . PHE A 1 632 ? -46.404 -11.635 27.567 1.00 97.62 632 PHE A C 1
ATOM 4923 O O . PHE A 1 632 ? -46.574 -12.846 27.683 1.00 97.62 632 PHE A O 1
ATOM 4930 N N . ALA A 1 633 ? -47.048 -10.753 28.337 1.00 97.44 633 ALA A N 1
ATOM 4931 C CA . ALA A 1 633 ? -47.945 -11.138 29.426 1.00 97.44 633 ALA A CA 1
ATOM 4932 C C . ALA A 1 633 ? -49.122 -11.991 28.921 1.00 97.44 633 ALA A C 1
ATOM 4934 O O . ALA A 1 633 ? -49.403 -13.053 29.479 1.00 97.44 633 ALA A O 1
ATOM 4935 N N . ALA A 1 634 ? -49.745 -11.592 27.805 1.00 96.88 634 ALA A N 1
ATOM 4936 C CA . ALA A 1 634 ? -50.833 -12.342 27.182 1.00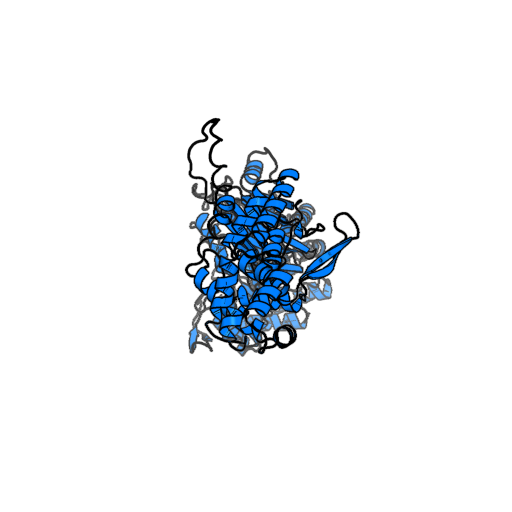 96.88 634 ALA A CA 1
ATOM 4937 C C . ALA A 1 634 ? -50.406 -13.755 26.764 1.00 96.88 634 ALA A C 1
ATOM 4939 O O . ALA A 1 634 ? -51.164 -14.707 26.947 1.00 96.88 634 ALA A O 1
ATOM 4940 N N . GLN A 1 635 ? -49.197 -13.916 26.224 1.00 97.12 635 GLN A N 1
ATOM 4941 C CA . GLN A 1 635 ? -48.658 -15.229 25.864 1.00 97.12 635 GLN A CA 1
ATOM 4942 C C . GLN A 1 635 ? -48.220 -16.035 27.090 1.00 97.12 635 GLN A C 1
ATOM 4944 O O . GLN A 1 635 ? -48.395 -17.253 27.125 1.00 97.12 635 GLN A O 1
ATOM 4949 N N . PHE A 1 636 ? -47.658 -15.374 28.100 1.00 97.38 636 PHE A N 1
ATOM 4950 C CA . PHE A 1 636 ? -47.136 -16.000 29.307 1.00 97.38 636 PHE A CA 1
ATOM 4951 C C . PHE A 1 636 ? -48.229 -16.745 30.078 1.00 97.38 636 PHE A C 1
ATOM 4953 O O . PHE A 1 636 ? -48.052 -17.920 30.410 1.00 97.38 636 PHE A O 1
ATOM 4960 N N . VAL A 1 637 ? -49.394 -16.116 30.271 1.00 96.62 637 VAL A N 1
ATOM 4961 C CA . VAL A 1 637 ? -50.524 -16.719 31.004 1.00 96.62 637 VAL A CA 1
ATOM 4962 C C . VAL A 1 637 ? -51.192 -17.885 30.266 1.00 96.62 637 VAL A C 1
ATOM 4964 O O . VAL A 1 637 ? -51.946 -18.650 30.865 1.00 96.62 637 VAL A O 1
ATOM 4967 N N . GLN A 1 638 ? -50.900 -18.053 28.973 1.00 95.62 638 GLN A N 1
ATOM 4968 C CA . GLN A 1 638 ? -51.386 -19.163 28.146 1.00 95.62 638 GLN A CA 1
ATOM 4969 C C . GLN A 1 638 ? -50.451 -20.379 28.164 1.00 95.62 638 GLN A C 1
ATOM 4971 O O . GLN A 1 638 ? -50.802 -21.442 27.649 1.00 95.62 638 GLN A O 1
ATOM 4976 N N . ARG A 1 639 ? -49.248 -20.258 28.740 1.00 95.62 639 ARG A N 1
ATOM 4977 C CA . ARG A 1 639 ? -48.277 -21.358 28.773 1.00 95.62 639 ARG A CA 1
ATOM 4978 C C . ARG A 1 639 ? -48.816 -22.510 29.613 1.00 95.62 639 ARG A C 1
ATOM 4980 O O . ARG A 1 639 ? -49.347 -22.300 30.701 1.00 95.62 639 ARG A O 1
ATOM 4987 N N . ALA A 1 640 ? -48.573 -23.745 29.171 1.00 95.62 640 ALA A N 1
ATOM 4988 C CA . ALA A 1 640 ? -49.011 -24.948 29.884 1.00 95.62 640 ALA A CA 1
ATOM 4989 C C . ALA A 1 640 ? -48.550 -24.974 31.355 1.00 95.62 640 ALA A C 1
ATOM 4991 O O . ALA A 1 640 ? -49.298 -25.394 32.235 1.00 95.62 640 ALA A O 1
ATOM 4992 N N . ARG A 1 641 ? -47.338 -24.470 31.632 1.00 94.94 641 ARG A N 1
ATOM 4993 C CA . ARG A 1 641 ? -46.789 -24.354 32.991 1.00 94.94 641 ARG A CA 1
ATOM 4994 C C . ARG A 1 641 ? -47.578 -23.368 33.859 1.00 94.94 641 ARG A C 1
ATOM 4996 O O . ARG A 1 641 ? -47.862 -23.686 35.009 1.00 94.94 641 ARG A O 1
ATOM 5003 N N . PHE A 1 642 ? -47.981 -22.227 33.300 1.00 96.25 642 PHE A N 1
ATOM 5004 C CA . PHE A 1 642 ? -48.803 -21.244 34.002 1.00 96.25 642 PHE A CA 1
ATOM 5005 C C . PHE A 1 642 ? -50.214 -21.787 34.240 1.00 96.25 642 PHE A C 1
ATOM 5007 O O . PHE A 1 642 ? -50.710 -21.750 35.359 1.00 96.25 642 PHE A O 1
ATOM 5014 N N . ALA A 1 643 ? -50.829 -22.382 33.214 1.00 94.25 643 ALA A N 1
ATOM 5015 C CA . ALA A 1 643 ? -52.153 -22.993 33.320 1.00 94.25 643 ALA A CA 1
ATOM 5016 C C . ALA A 1 643 ? -52.198 -24.159 34.327 1.00 94.25 643 ALA A C 1
ATOM 5018 O O . ALA A 1 643 ? -53.215 -24.362 34.984 1.00 94.25 643 ALA A O 1
ATOM 5019 N N . SER A 1 644 ? -51.092 -24.897 34.480 1.00 94.94 644 SER A N 1
ATOM 5020 C CA . SER A 1 644 ? -50.968 -25.966 35.483 1.00 94.94 644 SER A CA 1
ATOM 5021 C C . SER A 1 644 ? -50.828 -25.423 36.906 1.00 94.94 644 SER A C 1
ATOM 5023 O O . SER A 1 644 ? -51.355 -26.026 37.835 1.00 94.94 644 SER A O 1
ATOM 5025 N N . ALA A 1 645 ? -50.130 -24.296 37.086 1.00 95.00 645 ALA A N 1
ATOM 5026 C CA . ALA A 1 645 ? -50.019 -23.624 38.382 1.00 95.00 645 ALA A CA 1
ATOM 5027 C C . ALA A 1 645 ? -51.328 -22.916 38.771 1.00 95.00 645 ALA A C 1
ATOM 5029 O O . ALA A 1 645 ? -51.702 -22.907 39.942 1.00 95.00 645 ALA A O 1
ATOM 5030 N N . PHE A 1 646 ? -52.051 -22.374 37.784 1.00 96.62 646 PHE A N 1
ATOM 5031 C CA . PHE A 1 646 ? -53.276 -21.613 37.992 1.00 96.62 646 PHE A CA 1
ATOM 5032 C C . PHE A 1 646 ? -54.424 -22.090 37.095 1.00 96.62 646 PHE A C 1
ATOM 5034 O O . PHE A 1 646 ? -54.628 -21.569 35.993 1.00 96.62 646 PHE A O 1
ATOM 5041 N N . ALA A 1 647 ? -55.231 -23.034 37.588 1.00 94.94 647 ALA A N 1
ATOM 5042 C CA . ALA A 1 647 ? -56.418 -23.523 36.882 1.00 94.94 647 ALA A CA 1
ATOM 5043 C C . ALA A 1 647 ? -57.401 -22.383 36.547 1.00 94.94 647 ALA A C 1
ATOM 5045 O O . ALA A 1 647 ? -57.607 -21.481 37.356 1.00 94.94 647 ALA A O 1
ATOM 5046 N N . THR A 1 648 ? -58.031 -22.410 35.369 1.00 94.75 648 THR A N 1
ATOM 5047 C CA . THR A 1 648 ? -58.997 -21.375 34.934 1.00 94.75 648 THR A CA 1
ATOM 5048 C C . THR A 1 648 ? -60.253 -21.309 35.792 1.00 94.75 648 THR A C 1
ATOM 5050 O O . THR A 1 648 ? -60.867 -20.254 35.872 1.00 94.75 648 THR A O 1
ATOM 5053 N N . SER A 1 649 ? -60.588 -22.387 36.502 1.00 95.12 649 SER A N 1
ATOM 5054 C CA . SER A 1 649 ? -61.706 -22.456 37.449 1.00 95.12 649 SER A CA 1
ATOM 5055 C C . SER A 1 649 ? -61.442 -21.760 38.793 1.00 95.12 649 SER A C 1
ATOM 5057 O O . SER A 1 649 ? -62.295 -21.808 39.676 1.00 95.12 649 SER A O 1
ATOM 5059 N N . MET A 1 650 ? -60.254 -21.186 39.005 1.00 96.44 650 MET A N 1
ATOM 5060 C CA . MET A 1 650 ? -59.893 -20.564 40.279 1.00 96.44 650 MET A CA 1
ATOM 5061 C C . MET A 1 650 ? -60.638 -19.233 40.473 1.00 96.44 650 MET A C 1
ATOM 5063 O O . MET A 1 650 ? -60.689 -18.454 39.516 1.00 96.44 650 MET A O 1
ATOM 5067 N N . PRO A 1 651 ? -61.161 -18.928 41.677 1.00 97.25 651 PRO A N 1
ATOM 5068 C CA . PRO A 1 651 ? -61.757 -17.626 41.968 1.00 97.25 651 PRO A CA 1
ATOM 5069 C C . PRO A 1 651 ? -60.736 -16.480 41.841 1.00 97.25 651 PRO A C 1
ATOM 5071 O O . PRO A 1 651 ? -59.605 -16.642 42.314 1.00 97.25 651 PRO A O 1
ATOM 5074 N N . PRO A 1 652 ? -61.119 -15.299 41.313 1.00 97.38 652 PRO A N 1
ATOM 5075 C CA . PRO A 1 652 ? -60.208 -14.162 41.132 1.00 97.38 652 PRO A CA 1
ATOM 5076 C C . PRO A 1 652 ? -59.412 -13.766 42.381 1.00 97.38 652 PRO A C 1
ATOM 5078 O O . PRO A 1 652 ? -58.210 -13.539 42.297 1.00 97.38 652 PRO A O 1
ATOM 5081 N N . ALA A 1 653 ? -60.048 -13.756 43.558 1.00 96.19 653 ALA A N 1
ATOM 5082 C CA . ALA A 1 653 ? -59.378 -13.427 44.817 1.00 96.19 653 ALA A CA 1
ATOM 5083 C C . ALA A 1 653 ? -58.238 -14.404 45.157 1.00 96.19 653 ALA A C 1
ATOM 5085 O O . ALA A 1 653 ? -57.166 -13.966 45.555 1.00 96.19 653 ALA A O 1
ATOM 5086 N N . GLN A 1 654 ? -58.444 -15.711 44.953 1.00 97.38 654 GLN A N 1
ATOM 5087 C CA . GLN A 1 654 ? -57.414 -16.722 45.223 1.00 97.38 654 GLN A CA 1
ATOM 5088 C C . GLN A 1 654 ? -56.251 -16.622 44.234 1.00 97.38 654 GLN A C 1
ATOM 5090 O O . GLN A 1 654 ? -55.100 -16.761 44.636 1.00 97.38 654 GLN A O 1
ATOM 5095 N N . PHE A 1 655 ? -56.548 -16.353 42.959 1.00 97.44 655 PHE A N 1
ATOM 5096 C CA . PHE A 1 655 ? -55.527 -16.137 41.936 1.00 97.44 655 PHE A CA 1
ATOM 5097 C C . PHE A 1 655 ? -54.648 -14.924 42.271 1.00 97.44 655 PHE A C 1
ATOM 5099 O O . PHE A 1 655 ? -53.428 -15.051 42.326 1.00 97.44 655 PHE A O 1
ATOM 5106 N N . VAL A 1 656 ? -55.267 -13.778 42.576 1.00 96.81 656 VAL A N 1
ATOM 5107 C CA . VAL A 1 656 ? -54.564 -12.541 42.953 1.00 96.81 656 VAL A CA 1
ATOM 5108 C C . VAL A 1 656 ? -53.728 -12.738 44.222 1.00 96.81 656 VAL A C 1
ATOM 5110 O O . VAL A 1 656 ? -52.552 -12.377 44.247 1.00 96.81 656 VAL A O 1
ATOM 5113 N N . ASP A 1 657 ? -54.296 -13.357 45.261 1.00 96.38 657 ASP A N 1
ATOM 5114 C CA . ASP A 1 657 ? -53.588 -13.607 46.522 1.00 96.38 657 ASP A CA 1
ATOM 5115 C C . ASP A 1 657 ? -52.380 -14.532 46.336 1.00 96.38 657 ASP A C 1
ATOM 5117 O O . ASP A 1 657 ? -51.329 -14.302 46.937 1.00 96.38 657 ASP A O 1
ATOM 5121 N N . ALA A 1 658 ? -52.499 -15.552 45.479 1.00 96.81 658 ALA A N 1
ATOM 5122 C CA . ALA A 1 658 ? -51.403 -16.465 45.180 1.00 96.81 658 ALA A CA 1
ATOM 5123 C C . ALA A 1 658 ? -50.246 -15.763 44.451 1.00 96.81 658 ALA A C 1
ATOM 5125 O O . ALA A 1 658 ? -49.087 -15.991 44.798 1.00 96.81 658 ALA A O 1
ATOM 5126 N N . LEU A 1 659 ? -50.538 -14.876 43.492 1.00 96.50 659 LEU A N 1
ATOM 5127 C CA . LEU A 1 659 ? -49.506 -14.095 42.801 1.00 96.50 659 LEU A CA 1
ATOM 5128 C C . LEU A 1 659 ? -48.767 -13.149 43.758 1.00 96.50 659 LEU A C 1
ATOM 5130 O O . LEU A 1 659 ? -47.537 -13.091 43.730 1.00 96.50 659 LEU A O 1
ATOM 5134 N N . PHE A 1 660 ? -49.486 -12.453 44.646 1.00 96.00 660 PHE A N 1
ATOM 5135 C CA . PHE A 1 660 ? -48.865 -11.596 45.665 1.00 96.00 660 PHE A CA 1
ATOM 5136 C C . PHE A 1 660 ? -48.020 -12.393 46.663 1.00 96.00 660 PHE A C 1
ATOM 5138 O O . PHE A 1 660 ? -46.900 -11.985 46.986 1.00 96.00 660 PHE A O 1
ATOM 5145 N N . ALA A 1 661 ? -48.519 -13.553 47.103 1.00 95.06 661 ALA A N 1
ATOM 5146 C CA . ALA A 1 661 ? -47.784 -14.449 47.987 1.00 95.06 661 ALA A CA 1
ATOM 5147 C C . ALA A 1 661 ? -46.480 -14.937 47.337 1.00 95.06 661 ALA A C 1
ATOM 5149 O O . ALA A 1 661 ? -45.418 -14.840 47.950 1.00 95.06 661 ALA A O 1
ATOM 5150 N N . ASN A 1 662 ? -46.538 -15.383 46.081 1.00 95.25 662 ASN A N 1
ATOM 5151 C CA . ASN A 1 662 ? -45.370 -15.806 45.308 1.00 95.25 662 ASN A CA 1
ATOM 5152 C C . ASN A 1 662 ? -44.368 -14.664 45.078 1.00 95.25 662 ASN A C 1
ATOM 5154 O O . ASN A 1 662 ? -43.158 -14.859 45.191 1.00 95.25 662 ASN A O 1
ATOM 5158 N N . ALA A 1 663 ? -44.860 -13.456 44.789 1.00 92.38 663 ALA A N 1
ATOM 5159 C CA . ALA A 1 663 ? -44.021 -12.272 44.631 1.00 92.38 663 ALA A CA 1
ATOM 5160 C C . ALA A 1 663 ? -43.348 -11.832 45.946 1.00 92.38 663 ALA A C 1
ATOM 5162 O O . ALA A 1 663 ? -42.389 -11.059 45.907 1.00 92.38 663 ALA A O 1
ATOM 5163 N N . GLY A 1 664 ? -43.827 -12.312 47.101 1.00 90.44 664 GLY A N 1
ATOM 5164 C CA . GLY A 1 664 ? -43.355 -11.893 48.421 1.00 90.44 664 GLY A CA 1
ATOM 5165 C C . GLY A 1 664 ? -43.772 -10.463 48.775 1.00 90.44 664 GLY A C 1
ATOM 5166 O O . GLY A 1 664 ? -43.065 -9.784 49.519 1.00 90.44 664 GLY A O 1
ATOM 5167 N N . VAL A 1 665 ? -44.890 -9.985 48.218 1.00 90.38 665 VAL A N 1
ATOM 5168 C CA . VAL A 1 665 ? -45.386 -8.613 48.392 1.00 90.38 665 VAL A CA 1
ATOM 5169 C C . VAL A 1 665 ? -46.719 -8.638 49.129 1.00 90.38 665 VAL A C 1
ATOM 5171 O O . VAL A 1 665 ? -47.650 -9.317 48.710 1.00 90.38 665 VAL A O 1
ATOM 5174 N N . THR A 1 666 ? -46.840 -7.844 50.192 1.00 94.31 666 THR A N 1
ATOM 5175 C CA . THR A 1 666 ? -48.126 -7.598 50.860 1.00 94.31 666 THR A CA 1
ATOM 5176 C C . THR A 1 666 ? -48.831 -6.422 50.173 1.00 94.31 666 THR A C 1
ATOM 5178 O O . THR A 1 666 ? -48.368 -5.288 50.329 1.00 94.31 666 THR A O 1
ATOM 5181 N N . PRO A 1 667 ? -49.918 -6.639 49.406 1.00 93.31 667 PRO A N 1
ATOM 5182 C CA . PRO A 1 667 ? -50.600 -5.559 48.700 1.00 93.31 667 PRO A CA 1
ATOM 5183 C C . PRO A 1 667 ? -51.382 -4.656 49.657 1.00 93.31 667 PRO A C 1
ATOM 5185 O O . PRO A 1 667 ? -51.838 -5.086 50.719 1.00 93.31 667 PRO A O 1
ATOM 5188 N N . THR A 1 668 ? -51.608 -3.405 49.251 1.00 95.31 668 THR A N 1
ATOM 5189 C CA . THR A 1 668 ? -52.646 -2.588 49.891 1.00 95.31 668 THR A CA 1
ATOM 5190 C C . THR A 1 668 ? -54.029 -3.135 49.524 1.00 95.31 668 THR A C 1
ATOM 5192 O O . THR A 1 668 ? -54.191 -3.759 48.473 1.00 95.31 668 THR A O 1
ATOM 5195 N N . ALA A 1 669 ? -55.047 -2.883 50.355 1.00 94.81 669 ALA A N 1
ATOM 5196 C CA . ALA A 1 669 ? -56.425 -3.272 50.027 1.00 94.81 669 ALA A CA 1
ATOM 5197 C C . ALA A 1 669 ? -56.857 -2.702 48.663 1.00 94.81 669 ALA A C 1
ATOM 5199 O O . ALA A 1 669 ? -57.411 -3.415 47.837 1.00 94.81 669 ALA A O 1
ATOM 5200 N N . THR A 1 670 ? -56.489 -1.448 48.393 1.00 96.00 670 THR A N 1
ATOM 5201 C CA . THR A 1 670 ? -56.749 -0.754 47.129 1.00 96.00 670 THR A CA 1
ATOM 5202 C C . THR A 1 670 ? -56.139 -1.466 45.917 1.00 96.00 670 THR A C 1
ATOM 5204 O O . THR A 1 670 ? -56.835 -1.664 44.923 1.00 96.00 670 THR A O 1
ATOM 5207 N N . ASP A 1 671 ? -54.863 -1.861 45.985 1.00 93.56 671 ASP A N 1
ATOM 5208 C CA . ASP A 1 671 ? -54.185 -2.531 44.864 1.00 93.56 671 ASP A CA 1
ATOM 5209 C C . ASP A 1 671 ? -54.730 -3.946 44.645 1.00 93.56 671 ASP A C 1
ATOM 5211 O O . ASP A 1 671 ? -54.943 -4.367 43.507 1.00 93.56 671 ASP A O 1
ATOM 5215 N N . ARG A 1 672 ? -55.007 -4.665 45.740 1.00 95.75 672 ARG A N 1
ATOM 5216 C CA . ARG A 1 672 ? -55.599 -6.004 45.702 1.00 95.75 672 ARG A CA 1
ATOM 5217 C C . ARG A 1 672 ? -56.991 -5.983 45.075 1.00 95.75 672 ARG A C 1
ATOM 5219 O O . ARG A 1 672 ? -57.270 -6.778 44.179 1.00 95.75 672 ARG A O 1
ATOM 5226 N N . ASP A 1 673 ? -57.853 -5.074 45.522 1.00 95.00 673 ASP A N 1
ATOM 5227 C CA . ASP A 1 673 ? -59.222 -4.962 45.019 1.00 95.00 673 ASP A CA 1
ATOM 5228 C C . ASP A 1 673 ? -59.239 -4.520 43.550 1.00 95.00 673 ASP A C 1
ATOM 5230 O O . ASP A 1 673 ? -60.061 -5.004 42.774 1.00 95.00 673 ASP A O 1
ATOM 5234 N N . ALA A 1 674 ? -58.295 -3.670 43.133 1.00 96.06 674 ALA A N 1
ATOM 5235 C CA . ALA A 1 674 ? -58.140 -3.293 41.731 1.00 96.06 674 ALA A CA 1
ATOM 5236 C C . ALA A 1 674 ? -57.697 -4.465 40.842 1.00 96.06 674 ALA A C 1
ATOM 5238 O O . ALA A 1 674 ? -58.247 -4.626 39.756 1.00 96.06 674 ALA A O 1
ATOM 5239 N N . ALA A 1 675 ? -56.762 -5.303 41.301 1.00 94.56 675 ALA A N 1
ATOM 5240 C CA . ALA A 1 675 ? -56.363 -6.512 40.580 1.00 94.56 675 ALA A CA 1
ATOM 5241 C C . ALA A 1 675 ? -57.529 -7.511 40.450 1.00 94.56 675 ALA A C 1
ATOM 5243 O O . ALA A 1 675 ? -57.743 -8.088 39.389 1.00 94.56 675 ALA A O 1
ATOM 5244 N N . ILE A 1 676 ? -58.349 -7.675 41.495 1.00 96.00 676 ILE A N 1
ATOM 5245 C CA . ILE A 1 676 ? -59.563 -8.508 41.425 1.00 96.00 676 ILE A CA 1
ATOM 5246 C C . ILE A 1 676 ? -60.578 -7.913 40.438 1.00 96.00 676 ILE A C 1
ATOM 5248 O O . ILE A 1 676 ? -61.199 -8.649 39.670 1.00 96.00 676 ILE A O 1
ATOM 5252 N N . ALA A 1 677 ? -60.725 -6.586 40.426 1.00 96.31 677 ALA A N 1
ATOM 5253 C CA . ALA A 1 677 ? -61.667 -5.885 39.560 1.00 96.31 677 ALA A CA 1
ATOM 5254 C C . ALA A 1 677 ? -61.357 -6.024 38.057 1.00 96.31 677 ALA A C 1
ATOM 5256 O O . ALA A 1 677 ? -62.270 -5.848 37.250 1.00 96.31 677 ALA A O 1
ATOM 5257 N N . GLU A 1 678 ? -60.134 -6.405 37.663 1.00 96.56 678 GLU A N 1
ATOM 5258 C CA . GLU A 1 678 ? -59.795 -6.726 36.264 1.00 96.56 678 GLU A CA 1
ATOM 5259 C C . GLU A 1 678 ? -60.633 -7.886 35.694 1.00 96.56 678 GLU A C 1
ATOM 5261 O O . GLU A 1 678 ? -60.820 -7.959 34.478 1.00 96.56 678 GLU A O 1
ATOM 5266 N N . PHE A 1 679 ? -61.179 -8.752 36.560 1.00 95.75 679 PHE A N 1
ATOM 5267 C CA . PHE A 1 679 ? -62.088 -9.852 36.209 1.00 95.75 679 PHE A CA 1
ATOM 5268 C C . PHE A 1 679 ? -63.582 -9.466 36.271 1.00 95.75 679 PHE A C 1
ATOM 5270 O O . PHE A 1 679 ? -64.458 -10.279 35.963 1.00 95.75 679 PHE A O 1
ATOM 5277 N N . GLY A 1 680 ? -63.913 -8.232 36.665 1.00 93.69 680 GLY A N 1
ATOM 5278 C CA . GLY A 1 680 ? -65.290 -7.744 36.752 1.00 93.69 680 GLY A CA 1
ATOM 5279 C C . GLY A 1 680 ? -66.160 -8.553 37.723 1.00 93.69 680 GLY A C 1
ATOM 5280 O O . GLY A 1 680 ? -65.873 -8.629 38.912 1.00 93.69 680 GLY A O 1
ATOM 5281 N N . SER A 1 681 ? -67.255 -9.130 37.216 1.00 91.69 681 SER A N 1
ATOM 5282 C CA . SER A 1 681 ? -68.180 -9.976 37.997 1.00 91.69 681 SER A CA 1
ATOM 5283 C C . SER A 1 681 ? -67.967 -11.481 37.781 1.00 91.69 681 SER A C 1
ATOM 5285 O O . SER A 1 681 ? -68.804 -12.283 38.199 1.00 91.69 681 SER A O 1
ATOM 5287 N N . ALA A 1 682 ? -66.870 -11.876 37.124 1.00 92.50 682 ALA A N 1
ATOM 5288 C CA . ALA A 1 682 ? -66.564 -13.279 36.873 1.00 92.50 682 ALA A CA 1
ATOM 5289 C C . ALA A 1 682 ? -66.319 -14.046 38.184 1.00 92.50 682 ALA A C 1
ATOM 5291 O O . ALA A 1 682 ? -65.696 -13.548 39.121 1.00 92.50 682 ALA A O 1
ATOM 5292 N N . THR A 1 683 ? -66.799 -15.288 38.242 1.00 93.25 683 THR A N 1
ATOM 5293 C CA . THR A 1 683 ? -66.591 -16.191 39.388 1.00 93.25 683 THR A CA 1
ATOM 5294 C C . THR A 1 683 ? -65.340 -17.056 39.249 1.00 93.25 683 THR A C 1
ATOM 5296 O O . THR A 1 683 ? -64.951 -17.726 40.203 1.00 93.25 683 THR A O 1
ATOM 5299 N N . ASP A 1 684 ? -64.722 -17.052 38.069 1.00 95.44 684 ASP A N 1
ATOM 5300 C CA . ASP A 1 684 ? -63.511 -17.790 37.734 1.00 95.44 684 ASP A CA 1
ATOM 5301 C C . ASP A 1 684 ? -62.506 -16.883 37.004 1.00 95.44 684 ASP A C 1
ATOM 5303 O O . ASP A 1 684 ? -62.733 -15.685 36.834 1.00 95.44 684 ASP A O 1
ATOM 5307 N N . THR A 1 685 ? -61.370 -17.443 36.600 1.00 96.06 685 THR A N 1
ATOM 5308 C CA . THR A 1 685 ? -60.286 -16.718 35.928 1.00 96.06 685 THR A CA 1
ATOM 5309 C C . THR A 1 685 ? -60.114 -17.194 34.484 1.00 96.06 685 THR A C 1
ATOM 5311 O O . THR A 1 685 ? -59.001 -17.226 33.971 1.00 96.06 685 THR A O 1
ATOM 5314 N N . SER A 1 686 ? -61.191 -17.599 33.807 1.00 95.44 686 SER A N 1
ATOM 5315 C CA . SER A 1 686 ? -61.139 -18.047 32.406 1.00 95.44 686 SER A CA 1
ATOM 5316 C C . SER A 1 686 ? -60.816 -16.928 31.400 1.00 95.44 686 SER A C 1
ATOM 5318 O O . SER A 1 686 ? -60.320 -17.223 30.311 1.00 95.44 686 SER A O 1
ATOM 5320 N N . ASP A 1 687 ? -61.013 -15.653 31.766 1.00 95.44 687 ASP A N 1
ATOM 5321 C CA . ASP A 1 687 ? -60.582 -14.494 30.973 1.00 95.44 687 ASP A CA 1
ATOM 5322 C C . ASP A 1 687 ? -59.047 -14.357 30.985 1.00 95.44 687 ASP A C 1
ATOM 5324 O O . ASP A 1 687 ? -58.430 -13.834 31.918 1.00 95.44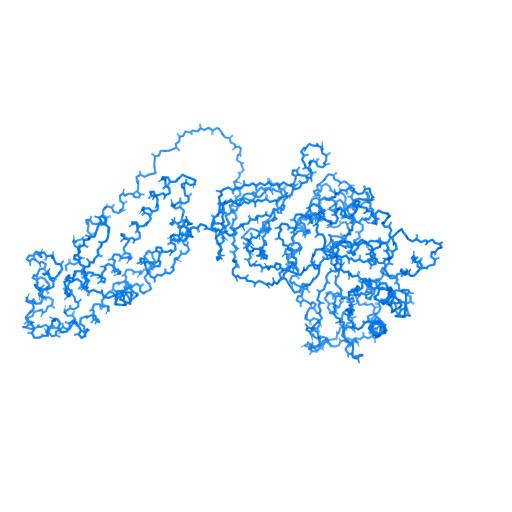 687 ASP A O 1
ATOM 5328 N N . LEU A 1 688 ? -58.424 -14.828 29.904 1.00 93.88 688 LEU A N 1
ATOM 5329 C CA . LEU A 1 688 ? -56.976 -14.778 29.699 1.00 93.88 688 LEU A CA 1
ATOM 5330 C C . LEU A 1 688 ? -56.440 -13.346 29.564 1.00 93.88 688 LEU A C 1
ATOM 5332 O O . LEU A 1 688 ? -55.289 -13.091 29.913 1.00 93.88 688 LEU A O 1
ATOM 5336 N N . SER A 1 689 ? -57.246 -12.407 29.066 1.00 93.25 689 SER A N 1
ATOM 5337 C CA . SER A 1 689 ? -56.842 -11.005 28.968 1.00 93.25 689 SER A CA 1
ATOM 5338 C C . SER A 1 689 ? -56.841 -10.336 30.339 1.00 93.25 689 SER A C 1
ATOM 5340 O O . SER A 1 689 ? -55.932 -9.560 30.616 1.00 93.25 689 SER A O 1
ATOM 5342 N N . ALA A 1 690 ? -57.805 -10.656 31.208 1.00 94.31 690 ALA A N 1
ATOM 5343 C CA . ALA A 1 690 ? -57.790 -10.215 32.603 1.00 94.31 690 ALA A CA 1
ATOM 5344 C C . ALA A 1 690 ? -56.594 -10.805 33.364 1.00 94.31 690 ALA A C 1
ATOM 5346 O O . ALA A 1 690 ? -55.864 -10.058 34.008 1.00 94.31 690 ALA A O 1
ATOM 5347 N N . ARG A 1 691 ? -56.305 -12.106 33.191 1.00 96.25 691 ARG A N 1
ATOM 5348 C CA . ARG A 1 691 ? -55.105 -12.744 33.769 1.00 96.25 691 ARG A CA 1
ATOM 5349 C C . ARG A 1 691 ? -53.795 -12.068 33.386 1.00 96.25 691 ARG A C 1
ATOM 5351 O O . ARG A 1 691 ? -52.874 -12.103 34.178 1.00 96.25 691 ARG A O 1
ATOM 5358 N N . ALA A 1 692 ? -53.687 -11.547 32.167 1.00 94.69 692 ALA A N 1
ATOM 5359 C CA . ALA A 1 692 ? -52.465 -10.905 31.689 1.00 94.69 692 ALA A CA 1
ATOM 5360 C C . ALA A 1 692 ? -52.291 -9.463 32.198 1.00 94.69 692 ALA A C 1
ATOM 5362 O O . ALA A 1 692 ? -51.176 -8.947 32.166 1.00 94.69 692 ALA A O 1
ATOM 5363 N N . ARG A 1 693 ? -53.384 -8.791 32.593 1.00 93.12 693 ARG A N 1
ATOM 5364 C CA . ARG A 1 693 ? -53.350 -7.425 33.149 1.00 93.12 693 ARG A CA 1
ATOM 5365 C C . ARG A 1 693 ? -53.069 -7.406 34.653 1.00 93.12 693 ARG A C 1
ATOM 5367 O O . ARG A 1 693 ? -52.527 -6.413 35.137 1.00 93.12 693 ARG A O 1
ATOM 5374 N N . VAL A 1 694 ? -53.477 -8.468 35.348 1.00 89.19 694 VAL A N 1
ATOM 5375 C CA . VAL A 1 694 ? -53.190 -8.758 36.762 1.00 89.19 694 VAL A CA 1
ATOM 5376 C C . VAL A 1 694 ? -51.779 -9.298 36.906 1.00 89.19 694 VAL A C 1
ATOM 5378 O O . VAL A 1 694 ? -51.072 -8.805 37.812 1.00 89.19 694 VAL A O 1
#

Foldseek 3Di:
DPDPVPPPVVVVVVVVVPPPPDDDDDDDDDDDDDPAPPAWAKEFEAPFFLWFAFQQALAFEDALQQLCCLDPVNLVLCVLLLRAAYEPNDDQQQQQAQQVQQDGPPDPDHGNAHPVSVLVSCVSSVHQYEYEHHQAPDALQSLLVVLCCCCPVVNSPRAHYEHHDPQLDPPHRHDDPQGSALLVQLVRLVSNLVSNCVNPVRHFYEYEDDFDQAASQSDDPFWAQQQVPRDIGRHNLRRNLLNNQVVVHDGQAYEDEDAADEWPGDALLSLLQPLLCLQVRLVRQLSSLCRRNNPSSVRYAYEYAEYFHYDDQFWPQRQALSRLLSSLSNSQSNLSHRHNHHYYQHAEDEWAQPTPQDPNHDDDPRTGTSHCAYSVRHGGNNSQSSSQCVLADRGRKTWTDMDIPDSQWDWTWIQYPLRKIKIKIFRSAQADKHKYKYAYHPAFFQLWKKKKKAADVLRVCSVPVPDHVHIDMGTGRGDGNIDMDIGGHSMIMMIITDGDPDDNCLQLLVVLQVLCCPQQVDGDDPVSSVVLSVLQCVCPPDPVSNVVSSVVSSVCSCSDPNNCLALVVLQLVQLLQPAWDWDWDCVVHTDIDTGRPDDPVSSSVRSCQLSPPADPPPPPNVVSNVVSLLVSLLVVCVDPSSCVSFPQADALLVSLVSSCVSSVHDDDPVVSVVLSCLCPPDRGNNPSSSSSVD

Sequence (694 aa):
MGRQIFRILVAFGLSCCLALASSAAAIAPHRSDYPAAATATITVNAANIMGPVDQRMFGINTAIWDSAFNTDTTRSMFEEMGVQALRFPGGSLSDEYHWSTNTSRNNTWTWATSFDAFASVALTTRAQVYITANYGSGTAQEAADWVRYSNIAKGYNFKYWEVGNENYGSWEYDTHAATWDPYTYAVSFRDYVTLMKAVDPSIKVGAVVTTGEDSYINNTNHSAVNPRTGRTHNGWTPVMLATLKSLGVTPDFAIYHRYEQAPGQESDSLLLQSAKSWPNDAANLRQQLTDYLGAAGSNVELVVTEHNSVYSNPGKQTTNLVNGLFMADSLGQILKTEFKALLWWDLRNGQENNNNNSSSLYGWRLYGDYGILSPQSVRYPSFYIIKLMRYFARGGDTVVRATSDNPLLAVYAAKRANGSLTLLLINKSPNQAQPASIWINDYVPDPQSGATSYGIPQDDAARTANGSPDLAQTTFATAGTLFDYSFAPYSAAVISLIPTTRNRIDDARIFVTQHYQDFLNRQPDTSGLVFWTNEILFCGGDQQCIEIKRINVSAAYFLSIEFQQTGYLVERMYKAAYGDGSGASTFNGAHQLPVPIVRFNEFVSDTQQIGQGVIVGQAGWETVLENNKQTFAAQFVQRARFASAFATSMPPAQFVDALFANAGVTPTATDRDAAIAEFGSATDTSDLSARARV

Secondary structure (DSSP, 8-state):
-TTSGGGTSHHHHHTTSSSSS-------------PPPPPEEEEEEEEEEEEEPPGGGSEEE--TT-TTTTSHHHHHHHHHHT--EEEES-SGGGGGEETTTTEETT-SS--SS-HHHHHHHHHHTT-EEEEEE--SS--HHHHHHHHIIIIIIS-----EEEE-SSTTSTTS---SSSTT-HHHHHHHHHHHHHHHHHH-TT-EEEEEE-SSTTTT---SSS-EE-TTT--EE-SHHHHHHHHHHHTT---SEEEEEEEEE-TT---HHHHHHHGGGHHHHHHHHHHHHHHHHGGGGGGPEEEEEEEEEESSS--GGGGSHHHHHHHHHHHHHHTTSS--EEEES-SB---BSSS---TTS-SS--SB-S-SB-TT-PBPHHHHHHHHHHHH--TT-EEEEEEES-TTEEEEEEE-TTS-EEEEEEE--SS--EEEEEEEES--B-S-EEEEEEEHHHHHHHHHSSS-SSPEEEEETT-SSEEEEEEPSSEEEEEEEPBP-S-GGGSHHHHHHHHHHHHHSSPPPHHHHHHHHHHHHTTTT-HHHHHHHHHHHHHHHHHSHHHHHTHHHHHHHHHHHH-EEEEEE-TTSSEEEEEES--HHHHHHHHHHHHTT--TTSTTHHHHHHHHHHHHHHHHTTSHHHHHHS-TTS-HHHHHHHHHHHHT----HHHHHHHHHTTTT-SS---HHHHHH-

pLDDT: mean 91.87, std 15.51, range [24.16, 98.94]

Radius of gyration: 35.98 Å; chains: 1; bounding box: 103×59×91 Å